Protein 1D1H (pdb70)

InterPro domains:
  IPR011696 Huwentoxin-1 family [PF07740] (50-79)

GO terms:
  GO:0005576 extracellular region (C, EXP)

Solvent-accessible surface area: 3193 Å² total; per-residue (Å²): 160,85,87,145,89,162,11,51,3,181,64,86,99,39,14,22,179,106,7,7,14,67,188,170,79,142,68,0,28,117,84,144,122,209,166

Organism: Grammostola rosea (NCBI:txid432528)

Foldseek 3Di:
DAFEFFRFAQAQVRHHDQWGDDNSPGGIHGPDDDD

Radius of gyration: 8.31 Å; Cα contacts (8 Å, |Δi|>4): 75; chains: 1; bounding box: 21×20×15 Å

Sequence (35 aa):
ECRYLFGGCKTTSDCCKHLGCKFRDKYCAWDFTFSECRYLFGGCKTTSDCCKHLGCKFRDKYCAWDFTFSECRYLFGGCKTTSDCCKHLGCKFRDKYCAWDFTFSECRYLFGGCKTTSDCCKHLGCKFRDKYCAWDFTFSECRYLFGGCKTTSDCCKHLGCKFRDKYCAWDFTFSECRYLFGGCKTTSDCCKHLGCKFRDKYCAWDFTFSECRYLFGGCKTTSDCCKHLGCKFRDKYCAWDFTFSECRYLFGGCKTTSDCCKHLGCKFRDKYCAWDFTFSECRYLFGGCKTTSDCCKHLGCKFRDKYCAWDFTFSECRYLFGGCKTTSDCCKHLGCKFRDKYCAWDFTFSECRYLFGGCKTTSDCCKHLGCKFRDKYCAWDFTFSECRYLFGGCKTTSDCCKHLGCKFRDKYCAWDFTFSECRYLFGGCKTTSDCCKHLGCKFRDKYCAWDFTFSECRYLFGGCKTTSDCCKHLGCKFRDKYCAWDFTFSECRYLFGGCKTTSDCCKHLGCKFRDKYCAWDFTFSECRYLFGGCKTTSDCCKHLGCKFRDKYCAWDFTFSECRYLFGGCKTTSDCCKHLGCKFRDKYCAWDFTFSECRYLFGGCKTTSDCCKHLGCKFRDKYCAWDFTFSECRYLFGGCKTTSDCCKHLGCKFRDKYCAWDFTFSECRYLFGGCKTTSDCCKHLGCKFRDKYCAWDFTFSECRYLFGGCKTTSDCCKHLGCKFRDKYCAWDFTFS

Nearest PDB structures (foldseek):
  1d1h-assembly1_A  TM=8.438E-01  e=1.286E-05  Grammostola rosea
  1la4-assembly1_A  TM=7.572E-01  e=6.933E-04  unclassified
  2a2v-assembly1_A  TM=7.744E-01  e=1.695E-03  Chilobrachys guangxiensis
  2n6o-assembly1_A  TM=7.072E-01  e=2.231E-03  Heteroscodra maculata
  2m9l-assembly1_A  TM=7.171E-01  e=4.752E-03  Thrixopelma pruriens

Structure (mmCIF, N/CA/C/O backbone):
data_1D1H
#
_entry.id   1D1H
#
_cell.length_a   1.000
_cell.length_b   1.000
_cell.length_c   1.000
_cell.angle_alpha   90.00
_cell.angle_beta   90.00
_cell.angle_gamma   90.00
#
_symmetry.space_group_name_H-M   'P 1'
#
loop_
_atom_site.group_PDB
_atom_site.id
_atom_site.type_symbol
_atom_site.label_atom_id
_atom_site.label_alt_id
_atom_site.label_comp_id
_atom_site.label_asym_id
_atom_site.label_entity_id
_atom_site.label_seq_id
_atom_site.pdbx_PDB_ins_code
_atom_site.Cartn_x
_atom_site.Cartn_y
_atom_site.Cartn_z
_atom_site.occupancy
_atom_site.B_iso_or_equiv
_atom_site.auth_seq_id
_atom_site.auth_comp_id
_atom_site.auth_asym_id
_atom_site.auth_atom_id
_atom_site.pdbx_PDB_model_num
ATOM 1 N N . GLU A 1 1 ? -8.777 0.309 -7.040 1.00 0.00 1 GLU A N 1
ATOM 2 C CA . GLU A 1 1 ? -9.322 1.140 -5.934 1.00 0.00 1 GLU A CA 1
ATOM 3 C C . GLU A 1 1 ? -8.247 1.456 -4.897 1.00 0.00 1 GLU A C 1
ATOM 4 O O . GLU A 1 1 ? -7.609 0.553 -4.356 1.00 0.00 1 GLU A O 1
ATOM 18 N N . CYS A 1 2 ? -8.050 2.742 -4.631 1.00 0.00 2 CYS A N 1
ATOM 19 C CA . CYS A 1 2 ? -7.052 3.180 -3.666 1.00 0.00 2 CYS A CA 1
ATOM 20 C C . CYS A 1 2 ? -7.254 2.501 -2.325 1.00 0.00 2 CYS A C 1
ATOM 21 O O . CYS A 1 2 ? -8.068 2.909 -1.498 1.00 0.00 2 CYS A O 1
ATOM 28 N N . ARG A 1 3 ? -6.488 1.451 -2.127 1.00 0.00 3 ARG A N 1
ATOM 29 C CA . ARG A 1 3 ? -6.527 0.696 -0.901 1.00 0.00 3 ARG A CA 1
ATOM 30 C C . ARG A 1 3 ? -5.695 1.392 0.149 1.00 0.00 3 ARG A C 1
ATOM 31 O O . ARG A 1 3 ? -4.477 1.227 0.224 1.00 0.00 3 ARG A O 1
ATOM 52 N N . TYR A 1 4 ? -6.380 2.181 0.952 1.00 0.00 4 TYR A N 1
ATOM 53 C CA . TYR A 1 4 ? -5.742 2.936 2.016 1.00 0.00 4 TYR A CA 1
ATOM 54 C C . TYR A 1 4 ? -4.895 2.003 2.879 1.00 0.00 4 TYR A C 1
ATOM 55 O O . TYR A 1 4 ? -4.664 0.850 2.515 1.00 0.00 4 TYR A O 1
ATOM 73 N N . LEU A 1 5 ? -4.442 2.497 4.023 1.00 0.00 5 LEU A N 1
ATOM 74 C CA . LEU A 1 5 ? -3.631 1.691 4.930 1.00 0.00 5 LEU A CA 1
ATOM 75 C C . LEU A 1 5 ? -4.390 0.443 5.376 1.00 0.00 5 LEU A C 1
ATOM 76 O O . LEU A 1 5 ? -5.418 0.537 6.045 1.00 0.00 5 LEU A O 1
ATOM 92 N N . PHE A 1 6 ? -3.872 -0.725 4.999 1.00 0.00 6 PHE A N 1
ATOM 93 C CA . PHE A 1 6 ? -4.495 -1.995 5.359 1.00 0.00 6 PHE A CA 1
ATOM 94 C C . PHE A 1 6 ? -5.567 -2.388 4.349 1.00 0.00 6 PHE A C 1
ATOM 95 O O . PHE A 1 6 ? -6.528 -3.080 4.686 1.00 0.00 6 PHE A O 1
ATOM 112 N N . GLY A 1 7 ? -5.397 -1.946 3.107 1.00 0.00 7 GLY A N 1
ATOM 113 C CA . GLY A 1 7 ? -6.358 -2.267 2.068 1.00 0.00 7 GLY A CA 1
ATOM 114 C C . GLY A 1 7 ? -5.859 -3.357 1.138 1.00 0.00 7 GLY A C 1
ATOM 115 O O . GLY A 1 7 ? -4.768 -3.251 0.577 1.00 0.00 7 GLY A O 1
ATOM 119 N N . GLY A 1 8 ? -6.660 -4.407 0.973 1.00 0.00 8 GLY A N 1
ATOM 120 C CA . GLY A 1 8 ? -6.276 -5.503 0.102 1.00 0.00 8 GLY A CA 1
ATOM 121 C C . GLY A 1 8 ? -5.891 -5.028 -1.285 1.00 0.00 8 GLY A C 1
ATOM 122 O O . GLY A 1 8 ? -6.715 -4.463 -2.005 1.00 0.00 8 GLY A O 1
ATOM 126 N N . CYS A 1 9 ? -4.636 -5.250 -1.659 1.00 0.00 9 CYS A N 1
ATOM 127 C CA . CYS A 1 9 ? -4.147 -4.830 -2.968 1.00 0.00 9 CYS A CA 1
ATOM 128 C C . CYS A 1 9 ? -3.550 -5.998 -3.744 1.00 0.00 9 CYS A C 1
ATOM 129 O O . CYS A 1 9 ? -2.785 -6.793 -3.198 1.00 0.00 9 CYS A O 1
ATOM 136 N N . LYS A 1 10 ? -3.891 -6.084 -5.027 1.00 0.00 10 LYS A N 1
ATOM 137 C CA . LYS A 1 10 ? -3.374 -7.142 -5.885 1.00 0.00 10 LYS A CA 1
ATOM 138 C C . LYS A 1 10 ? -1.964 -6.797 -6.345 1.00 0.00 10 LYS A C 1
ATOM 139 O O . LYS A 1 10 ? -1.196 -7.666 -6.756 1.00 0.00 10 LYS A O 1
ATOM 158 N N . THR A 1 11 ? -1.637 -5.515 -6.256 1.00 0.00 11 THR A N 1
ATOM 159 C CA . THR A 1 11 ? -0.320 -5.019 -6.641 1.00 0.00 11 THR A CA 1
ATOM 160 C C . THR A 1 11 ? -0.056 -3.669 -5.999 1.00 0.00 11 THR A C 1
ATOM 161 O O . THR A 1 11 ? -0.871 -3.166 -5.226 1.00 0.00 11 THR A O 1
ATOM 172 N N . THR A 1 12 ? 1.078 -3.080 -6.341 1.00 0.00 12 THR A N 1
ATOM 173 C CA . THR A 1 12 ? 1.441 -1.776 -5.812 1.00 0.00 12 THR A CA 1
ATOM 174 C C . THR A 1 12 ? 0.570 -0.693 -6.434 1.00 0.00 12 THR A C 1
ATOM 175 O O . THR A 1 12 ? 0.307 0.341 -5.821 1.00 0.00 12 THR A O 1
ATOM 186 N N . SER A 1 13 ? 0.128 -0.942 -7.661 1.00 0.00 13 SER A N 1
ATOM 187 C CA . SER A 1 13 ? -0.712 -0.001 -8.379 1.00 0.00 13 SER A CA 1
ATOM 188 C C . SER A 1 13 ? -2.178 -0.170 -7.995 1.00 0.00 13 SER A C 1
ATOM 189 O O . SER A 1 13 ? -3.069 0.349 -8.669 1.00 0.00 13 SER A O 1
ATOM 197 N N . ASP A 1 14 ? -2.423 -0.903 -6.915 1.00 0.00 14 ASP A N 1
ATOM 198 C CA . ASP A 1 14 ? -3.782 -1.147 -6.448 1.00 0.00 14 ASP A CA 1
ATOM 199 C C . ASP A 1 14 ? -4.056 -0.422 -5.134 1.00 0.00 14 ASP A C 1
ATOM 200 O O . ASP A 1 14 ? -5.118 -0.594 -4.535 1.00 0.00 14 ASP A O 1
ATOM 209 N N . CYS A 1 15 ? -3.100 0.387 -4.685 1.00 0.00 15 CYS A N 1
ATOM 210 C CA . CYS A 1 15 ? -3.262 1.126 -3.438 1.00 0.00 15 CYS A CA 1
ATOM 211 C C . CYS A 1 15 ? -3.284 2.628 -3.672 1.00 0.00 15 CYS A C 1
ATOM 212 O O . CYS A 1 15 ? -2.955 3.113 -4.754 1.00 0.00 15 CYS A O 1
ATOM 219 N N . CYS A 1 16 ? -3.685 3.349 -2.633 1.00 0.00 16 CYS A N 1
ATOM 220 C CA . CYS A 1 16 ? -3.770 4.797 -2.673 1.00 0.00 16 CYS A CA 1
ATOM 221 C C . CYS A 1 16 ? -2.459 5.439 -3.099 1.00 0.00 16 CYS A C 1
ATOM 222 O O . CYS A 1 16 ? -1.737 4.906 -3.941 1.00 0.00 16 CYS A O 1
ATOM 229 N N . LYS A 1 17 ? -2.182 6.602 -2.548 1.00 0.00 17 LYS A N 1
ATOM 230 C CA . LYS A 1 17 ? -0.983 7.347 -2.903 1.00 0.00 17 LYS A CA 1
ATOM 231 C C . LYS A 1 17 ? 0.187 7.025 -1.988 1.00 0.00 17 LYS A C 1
ATOM 232 O O . LYS A 1 17 ? 1.159 6.392 -2.400 1.00 0.00 17 LYS A O 1
ATOM 251 N N . HIS A 1 18 ? 0.096 7.495 -0.756 1.00 0.00 18 HIS A N 1
ATOM 252 C CA . HIS A 1 18 ? 1.153 7.296 0.218 1.00 0.00 18 HIS A CA 1
ATOM 253 C C . HIS A 1 18 ? 1.397 5.821 0.504 1.00 0.00 18 HIS A C 1
ATOM 254 O O . HIS A 1 18 ? 2.377 5.461 1.156 1.00 0.00 18 HIS A O 1
ATOM 269 N N . LEU A 1 19 ? 0.495 4.977 0.039 1.00 0.00 19 LEU A N 1
ATOM 270 C CA . LEU A 1 19 ? 0.610 3.544 0.275 1.00 0.00 19 LEU A CA 1
ATOM 271 C C . LEU A 1 19 ? 1.286 2.808 -0.873 1.00 0.00 19 LEU A C 1
ATOM 272 O O . LEU A 1 19 ? 1.281 3.258 -2.018 1.00 0.00 19 LEU A O 1
ATOM 288 N N . GLY A 1 20 ? 1.848 1.652 -0.537 1.00 0.00 20 GLY A N 1
ATOM 289 C CA . GLY A 1 20 ? 2.515 0.814 -1.513 1.00 0.00 20 GLY A CA 1
ATOM 290 C C . GLY A 1 20 ? 2.293 -0.657 -1.210 1.00 0.00 20 GLY A C 1
ATOM 291 O O . GLY A 1 20 ? 2.484 -1.095 -0.075 1.00 0.00 20 GLY A O 1
ATOM 295 N N . CYS A 1 21 ? 1.873 -1.420 -2.215 1.00 0.00 21 CYS A N 1
ATOM 296 C CA . CYS A 1 21 ? 1.612 -2.840 -2.028 1.00 0.00 21 CYS A CA 1
ATOM 297 C C . CYS A 1 21 ? 2.906 -3.643 -1.982 1.00 0.00 21 CYS A C 1
ATOM 298 O O . CYS A 1 21 ? 3.712 -3.597 -2.911 1.00 0.00 21 CYS A O 1
ATOM 305 N N . LYS A 1 22 ? 3.099 -4.377 -0.891 1.00 0.00 22 LYS A N 1
ATOM 306 C CA . LYS A 1 22 ? 4.294 -5.193 -0.717 1.00 0.00 22 LYS A CA 1
ATOM 307 C C . LYS A 1 22 ? 3.974 -6.675 -0.887 1.00 0.00 22 LYS A C 1
ATOM 308 O O . LYS A 1 22 ? 3.199 -7.246 -0.120 1.00 0.00 22 LYS A O 1
ATOM 327 N N . PHE A 1 23 ? 4.576 -7.291 -1.900 1.00 0.00 23 PHE A N 1
ATOM 328 C CA . PHE A 1 23 ? 4.358 -8.704 -2.176 1.00 0.00 23 PHE A CA 1
ATOM 329 C C . PHE A 1 23 ? 4.677 -9.563 -0.952 1.00 0.00 23 PHE A C 1
ATOM 330 O O . PHE A 1 23 ? 5.744 -10.167 -0.860 1.00 0.00 23 PHE A O 1
ATOM 347 N N . ARG A 1 24 ? 3.737 -9.610 -0.015 1.00 0.00 24 ARG A N 1
ATOM 348 C CA . ARG A 1 24 ? 3.911 -10.395 1.204 1.00 0.00 24 ARG A CA 1
ATOM 349 C C . ARG A 1 24 ? 2.669 -10.310 2.086 1.00 0.00 24 ARG A C 1
ATOM 350 O O . ARG A 1 24 ? 1.937 -11.289 2.243 1.00 0.00 24 ARG A O 1
ATOM 371 N N . ASP A 1 25 ? 2.438 -9.135 2.663 1.00 0.00 25 ASP A N 1
ATOM 372 C CA . ASP A 1 25 ? 1.286 -8.922 3.533 1.00 0.00 25 ASP A CA 1
ATOM 373 C C . ASP A 1 25 ? -0.009 -8.915 2.728 1.00 0.00 25 ASP A C 1
ATOM 374 O O . ASP A 1 25 ? -1.063 -9.311 3.226 1.00 0.00 25 ASP A O 1
ATOM 383 N N . LYS A 1 26 ? 0.083 -8.465 1.479 1.00 0.00 26 LYS A N 1
ATOM 384 C CA . LYS A 1 26 ? -1.075 -8.407 0.592 1.00 0.00 26 LYS A CA 1
ATOM 385 C C . LYS A 1 26 ? -1.825 -7.085 0.737 1.00 0.00 26 LYS A C 1
ATOM 386 O O . LYS A 1 26 ? -2.590 -6.699 -0.146 1.00 0.00 26 LYS A O 1
ATOM 405 N N . TYR A 1 27 ? -1.603 -6.389 1.851 1.00 0.00 27 TYR A N 1
ATOM 406 C CA . TYR A 1 27 ? -2.266 -5.112 2.086 1.00 0.00 27 TYR A CA 1
ATOM 407 C C . TYR A 1 27 ? -1.432 -3.956 1.558 1.00 0.00 27 TYR A C 1
ATOM 408 O O . TYR A 1 27 ? -0.473 -4.154 0.815 1.00 0.00 27 TYR A O 1
ATOM 426 N N . CYS A 1 28 ? -1.810 -2.751 1.951 1.00 0.00 28 CYS A N 1
ATOM 427 C CA . CYS A 1 28 ? -1.103 -1.554 1.521 1.00 0.00 28 CYS A CA 1
ATOM 428 C C . CYS A 1 28 ? -0.447 -0.854 2.703 1.00 0.00 28 CYS A C 1
ATOM 429 O O . CYS A 1 28 ? -1.119 -0.453 3.653 1.00 0.00 28 CYS A O 1
ATOM 436 N N . ALA A 1 29 ? 0.872 -0.709 2.635 1.00 0.00 29 ALA A N 1
ATOM 437 C CA . ALA A 1 29 ? 1.622 -0.056 3.698 1.00 0.00 29 ALA A CA 1
ATOM 438 C C . ALA A 1 29 ? 2.312 1.199 3.181 1.00 0.00 29 ALA A C 1
ATOM 439 O O . ALA A 1 29 ? 2.756 1.247 2.034 1.00 0.00 29 ALA A O 1
ATOM 446 N N . TRP A 1 30 ? 2.395 2.215 4.031 1.00 0.00 30 TRP A N 1
ATOM 447 C CA . TRP A 1 30 ? 3.029 3.471 3.651 1.00 0.00 30 TRP A CA 1
ATOM 448 C C . TRP A 1 30 ? 4.306 3.216 2.861 1.00 0.00 30 TRP A C 1
ATOM 449 O O . TRP A 1 30 ? 4.974 2.199 3.046 1.00 0.00 30 TRP A O 1
ATOM 470 N N . ASP A 1 31 ? 4.635 4.148 1.975 1.00 0.00 31 ASP A N 1
ATOM 471 C CA . ASP A 1 31 ? 5.827 4.032 1.148 1.00 0.00 31 ASP A CA 1
ATOM 472 C C . ASP A 1 31 ? 5.876 5.154 0.119 1.00 0.00 31 ASP A C 1
ATOM 473 O O . ASP A 1 31 ? 5.330 5.030 -0.977 1.00 0.00 31 ASP A O 1
ATOM 482 N N . PHE A 1 32 ? 6.531 6.251 0.479 1.00 0.00 32 PHE A N 1
ATOM 483 C CA . PHE A 1 32 ? 6.648 7.396 -0.408 1.00 0.00 32 PHE A CA 1
ATOM 484 C C . PHE A 1 32 ? 7.394 8.530 0.282 1.00 0.00 32 PHE A C 1
ATOM 485 O O . PHE A 1 32 ? 6.815 9.275 1.073 1.00 0.00 32 PHE A O 1
ATOM 502 N N . THR A 1 33 ? 8.682 8.647 -0.019 1.00 0.00 33 THR A N 1
ATOM 503 C CA . THR A 1 33 ? 9.519 9.683 0.573 1.00 0.00 33 THR A CA 1
ATOM 504 C C . THR A 1 33 ? 10.114 9.206 1.893 1.00 0.00 33 THR A C 1
ATOM 505 O O . THR A 1 33 ? 9.869 8.079 2.324 1.00 0.00 33 THR A O 1
ATOM 516 N N . PHE A 1 34 ? 10.897 10.069 2.530 1.00 0.00 34 PHE A N 1
ATOM 517 C CA . PHE A 1 34 ? 11.526 9.734 3.802 1.00 0.00 34 PHE A CA 1
ATOM 518 C C . PHE A 1 34 ? 10.690 10.239 4.973 1.00 0.00 34 PHE A C 1
ATOM 519 O O . PHE A 1 34 ? 10.819 11.390 5.389 1.00 0.00 34 PHE A O 1
ATOM 536 N N . SER A 1 35 ? 9.832 9.372 5.500 1.00 0.00 35 SER A N 1
ATOM 537 C CA . SER A 1 35 ? 8.974 9.734 6.624 1.00 0.00 35 SER A CA 1
ATOM 538 C C . SER A 1 35 ? 8.342 8.496 7.248 1.00 0.00 35 SER A C 1
ATOM 539 O O . SER A 1 35 ? 9.088 7.685 7.839 1.00 0.00 35 SER A O 1
ATOM 548 N N . GLU A 1 1 ? -12.024 3.250 -4.477 1.00 0.00 1 GLU A N 2
ATOM 549 C CA . GLU A 1 1 ? -10.722 2.731 -4.965 1.00 0.00 1 GLU A CA 2
ATOM 550 C C . GLU A 1 1 ? -9.578 3.159 -4.050 1.00 0.00 1 GLU A C 2
ATOM 551 O O . GLU A 1 1 ? -9.801 3.789 -3.017 1.00 0.00 1 GLU A O 2
ATOM 565 N N . CYS A 1 2 ? -8.356 2.813 -4.437 1.00 0.00 2 CYS A N 2
ATOM 566 C CA . CYS A 1 2 ? -7.181 3.162 -3.649 1.00 0.00 2 CYS A CA 2
ATOM 567 C C . CYS A 1 2 ? -7.239 2.500 -2.284 1.00 0.00 2 CYS A C 2
ATOM 568 O O . CYS A 1 2 ? -7.899 2.966 -1.357 1.00 0.00 2 CYS A O 2
ATOM 575 N N . ARG A 1 3 ? -6.537 1.390 -2.182 1.00 0.00 3 ARG A N 2
ATOM 576 C CA . ARG A 1 3 ? -6.480 0.644 -0.949 1.00 0.00 3 ARG A CA 2
ATOM 577 C C . ARG A 1 3 ? -5.625 1.380 0.055 1.00 0.00 3 ARG A C 2
ATOM 578 O O . ARG A 1 3 ? -4.397 1.309 0.036 1.00 0.00 3 ARG A O 2
ATOM 599 N N . TYR A 1 4 ? -6.308 2.096 0.921 1.00 0.00 4 TYR A N 2
ATOM 600 C CA . TYR A 1 4 ? -5.662 2.881 1.954 1.00 0.00 4 TYR A CA 2
ATOM 601 C C . TYR A 1 4 ? -4.954 1.952 2.946 1.00 0.00 4 TYR A C 2
ATOM 602 O O . TYR A 1 4 ? -5.045 0.729 2.828 1.00 0.00 4 TYR A O 2
ATOM 620 N N . LEU A 1 5 ? -4.257 2.527 3.921 1.00 0.00 5 LEU A N 2
ATOM 621 C CA . LEU A 1 5 ? -3.549 1.734 4.922 1.00 0.00 5 LEU A CA 2
ATOM 622 C C . LEU A 1 5 ? -4.377 0.534 5.371 1.00 0.00 5 LEU A C 2
ATOM 623 O O . LEU A 1 5 ? -5.396 0.687 6.046 1.00 0.00 5 LEU A O 2
ATOM 639 N N . PHE A 1 6 ? -3.922 -0.660 5.000 1.00 0.00 6 PHE A N 2
ATOM 640 C CA . PHE A 1 6 ? -4.605 -1.895 5.370 1.00 0.00 6 PHE A CA 2
ATOM 641 C C . PHE A 1 6 ? -5.697 -2.255 4.363 1.00 0.00 6 PHE A C 2
ATOM 642 O O . PHE A 1 6 ? -6.766 -2.737 4.740 1.00 0.00 6 PHE A O 2
ATOM 659 N N . GLY A 1 7 ? -5.420 -2.025 3.082 1.00 0.00 7 GLY A N 2
ATOM 660 C CA . GLY A 1 7 ? -6.390 -2.340 2.048 1.00 0.00 7 GLY A CA 2
ATOM 661 C C . GLY A 1 7 ? -5.930 -3.470 1.143 1.00 0.00 7 GLY A C 2
ATOM 662 O O . GLY A 1 7 ? -4.806 -3.457 0.642 1.00 0.00 7 GLY A O 2
ATOM 666 N N . GLY A 1 8 ? -6.805 -4.453 0.933 1.00 0.00 8 GLY A N 2
ATOM 667 C CA . GLY A 1 8 ? -6.466 -5.583 0.084 1.00 0.00 8 GLY A CA 2
ATOM 668 C C . GLY A 1 8 ? -6.014 -5.156 -1.300 1.00 0.00 8 GLY A C 2
ATOM 669 O O . GLY A 1 8 ? -6.799 -4.606 -2.073 1.00 0.00 8 GLY A O 2
ATOM 673 N N . CYS A 1 9 ? -4.744 -5.400 -1.611 1.00 0.00 9 CYS A N 2
ATOM 674 C CA . CYS A 1 9 ? -4.191 -5.023 -2.908 1.00 0.00 9 CYS A CA 2
ATOM 675 C C . CYS A 1 9 ? -3.414 -6.170 -3.545 1.00 0.00 9 CYS A C 2
ATOM 676 O O . CYS A 1 9 ? -2.700 -6.908 -2.865 1.00 0.00 9 CYS A O 2
ATOM 683 N N . LYS A 1 10 ? -3.544 -6.298 -4.861 1.00 0.00 10 LYS A N 2
ATOM 684 C CA . LYS A 1 10 ? -2.841 -7.334 -5.607 1.00 0.00 10 LYS A CA 2
ATOM 685 C C . LYS A 1 10 ? -1.586 -6.761 -6.243 1.00 0.00 10 LYS A C 2
ATOM 686 O O . LYS A 1 10 ? -0.680 -7.493 -6.640 1.00 0.00 10 LYS A O 2
ATOM 705 N N . THR A 1 11 ? -1.554 -5.442 -6.345 1.00 0.00 11 THR A N 2
ATOM 706 C CA . THR A 1 11 ? -0.426 -4.746 -6.943 1.00 0.00 11 THR A CA 2
ATOM 707 C C . THR A 1 11 ? -0.164 -3.427 -6.240 1.00 0.00 11 THR A C 2
ATOM 708 O O . THR A 1 11 ? -1.026 -2.903 -5.536 1.00 0.00 11 THR A O 2
ATOM 719 N N . THR A 1 12 ? 1.025 -2.885 -6.455 1.00 0.00 12 THR A N 2
ATOM 720 C CA . THR A 1 12 ? 1.390 -1.615 -5.857 1.00 0.00 12 THR A CA 2
ATOM 721 C C . THR A 1 12 ? 0.484 -0.518 -6.391 1.00 0.00 12 THR A C 2
ATOM 722 O O . THR A 1 12 ? 0.177 0.450 -5.694 1.00 0.00 12 THR A O 2
ATOM 733 N N . SER A 1 13 ? 0.059 -0.683 -7.636 1.00 0.00 13 SER A N 2
ATOM 734 C CA . SER A 1 13 ? -0.815 0.279 -8.279 1.00 0.00 13 SER A CA 2
ATOM 735 C C . SER A 1 13 ? -2.267 0.070 -7.853 1.00 0.00 13 SER A C 2
ATOM 736 O O . SER A 1 13 ? -3.169 0.755 -8.335 1.00 0.00 13 SER A O 2
ATOM 744 N N . ASP A 1 14 ? -2.486 -0.882 -6.950 1.00 0.00 14 ASP A N 2
ATOM 745 C CA . ASP A 1 14 ? -3.829 -1.180 -6.465 1.00 0.00 14 ASP A CA 2
ATOM 746 C C . ASP A 1 14 ? -4.109 -0.469 -5.146 1.00 0.00 14 ASP A C 2
ATOM 747 O O . ASP A 1 14 ? -5.133 -0.711 -4.506 1.00 0.00 14 ASP A O 2
ATOM 756 N N . CYS A 1 15 ? -3.194 0.405 -4.738 1.00 0.00 15 CYS A N 2
ATOM 757 C CA . CYS A 1 15 ? -3.352 1.137 -3.489 1.00 0.00 15 CYS A CA 2
ATOM 758 C C . CYS A 1 15 ? -3.348 2.641 -3.713 1.00 0.00 15 CYS A C 2
ATOM 759 O O . CYS A 1 15 ? -3.062 3.125 -4.808 1.00 0.00 15 CYS A O 2
ATOM 766 N N . CYS A 1 16 ? -3.681 3.362 -2.654 1.00 0.00 16 CYS A N 2
ATOM 767 C CA . CYS A 1 16 ? -3.741 4.809 -2.681 1.00 0.00 16 CYS A CA 2
ATOM 768 C C . CYS A 1 16 ? -2.435 5.440 -3.129 1.00 0.00 16 CYS A C 2
ATOM 769 O O . CYS A 1 16 ? -1.736 4.906 -3.991 1.00 0.00 16 CYS A O 2
ATOM 776 N N . LYS A 1 17 ? -2.137 6.601 -2.578 1.00 0.00 17 LYS A N 2
ATOM 777 C CA . LYS A 1 17 ? -0.946 7.346 -2.957 1.00 0.00 17 LYS A CA 2
ATOM 778 C C . LYS A 1 17 ? 0.246 7.023 -2.075 1.00 0.00 17 LYS A C 2
ATOM 779 O O . LYS A 1 17 ? 1.208 6.391 -2.510 1.00 0.00 17 LYS A O 2
ATOM 798 N N . HIS A 1 18 ? 0.187 7.497 -0.841 1.00 0.00 18 HIS A N 2
ATOM 799 C CA . HIS A 1 18 ? 1.268 7.301 0.104 1.00 0.00 18 HIS A CA 2
ATOM 800 C C . HIS A 1 18 ? 1.502 5.829 0.413 1.00 0.00 18 HIS A C 2
ATOM 801 O O . HIS A 1 18 ? 2.480 5.471 1.069 1.00 0.00 18 HIS A O 2
ATOM 816 N N . LEU A 1 19 ? 0.590 4.986 -0.037 1.00 0.00 19 LEU A N 2
ATOM 817 C CA . LEU A 1 19 ? 0.691 3.557 0.217 1.00 0.00 19 LEU A CA 2
ATOM 818 C C . LEU A 1 19 ? 1.425 2.811 -0.890 1.00 0.00 19 LEU A C 2
ATOM 819 O O . LEU A 1 19 ? 1.644 3.339 -1.981 1.00 0.00 19 LEU A O 2
ATOM 835 N N . GLY A 1 20 ? 1.791 1.570 -0.586 1.00 0.00 20 GLY A N 2
ATOM 836 C CA . GLY A 1 20 ? 2.491 0.726 -1.535 1.00 0.00 20 GLY A CA 2
ATOM 837 C C . GLY A 1 20 ? 2.234 -0.744 -1.268 1.00 0.00 20 GLY A C 2
ATOM 838 O O . GLY A 1 20 ? 2.460 -1.226 -0.155 1.00 0.00 20 GLY A O 2
ATOM 842 N N . CYS A 1 21 ? 1.746 -1.456 -2.278 1.00 0.00 21 CYS A N 2
ATOM 843 C CA . CYS A 1 21 ? 1.443 -2.874 -2.137 1.00 0.00 21 CYS A CA 2
ATOM 844 C C . CYS A 1 21 ? 2.714 -3.705 -1.999 1.00 0.00 21 CYS A C 2
ATOM 845 O O . CYS A 1 21 ? 3.707 -3.458 -2.684 1.00 0.00 21 CYS A O 2
ATOM 852 N N . LYS A 1 22 ? 2.670 -4.692 -1.110 1.00 0.00 22 LYS A N 2
ATOM 853 C CA . LYS A 1 22 ? 3.813 -5.566 -0.879 1.00 0.00 22 LYS A CA 2
ATOM 854 C C . LYS A 1 22 ? 3.437 -7.019 -1.149 1.00 0.00 22 LYS A C 2
ATOM 855 O O . LYS A 1 22 ? 2.596 -7.588 -0.452 1.00 0.00 22 LYS A O 2
ATOM 874 N N . PHE A 1 23 ? 4.056 -7.611 -2.163 1.00 0.00 23 PHE A N 2
ATOM 875 C CA . PHE A 1 23 ? 3.782 -8.995 -2.524 1.00 0.00 23 PHE A CA 2
ATOM 876 C C . PHE A 1 23 ? 4.102 -9.940 -1.369 1.00 0.00 23 PHE A C 2
ATOM 877 O O . PHE A 1 23 ? 5.083 -10.683 -1.416 1.00 0.00 23 PHE A O 2
ATOM 894 N N . ARG A 1 24 ? 3.271 -9.905 -0.333 1.00 0.00 24 ARG A N 2
ATOM 895 C CA . ARG A 1 24 ? 3.463 -10.757 0.835 1.00 0.00 24 ARG A CA 2
ATOM 896 C C . ARG A 1 24 ? 2.547 -10.327 1.976 1.00 0.00 24 ARG A C 2
ATOM 897 O O . ARG A 1 24 ? 1.892 -11.158 2.606 1.00 0.00 24 ARG A O 2
ATOM 918 N N . ASP A 1 25 ? 2.504 -9.026 2.236 1.00 0.00 25 ASP A N 2
ATOM 919 C CA . ASP A 1 25 ? 1.667 -8.485 3.300 1.00 0.00 25 ASP A CA 2
ATOM 920 C C . ASP A 1 25 ? 0.188 -8.657 2.964 1.00 0.00 25 ASP A C 2
ATOM 921 O O . ASP A 1 25 ? -0.637 -8.869 3.851 1.00 0.00 25 ASP A O 2
ATOM 930 N N . LYS A 1 26 ? -0.136 -8.562 1.676 1.00 0.00 26 LYS A N 2
ATOM 931 C CA . LYS A 1 26 ? -1.514 -8.707 1.215 1.00 0.00 26 LYS A CA 2
ATOM 932 C C . LYS A 1 26 ? -2.253 -7.373 1.259 1.00 0.00 26 LYS A C 2
ATOM 933 O O . LYS A 1 26 ? -3.248 -7.180 0.560 1.00 0.00 26 LYS A O 2
ATOM 952 N N . TYR A 1 27 ? -1.764 -6.454 2.086 1.00 0.00 27 TYR A N 2
ATOM 953 C CA . TYR A 1 27 ? -2.386 -5.142 2.220 1.00 0.00 27 TYR A CA 2
ATOM 954 C C . TYR A 1 27 ? -1.466 -4.045 1.703 1.00 0.00 27 TYR A C 2
ATOM 955 O O . TYR A 1 27 ? -0.411 -4.317 1.129 1.00 0.00 27 TYR A O 2
ATOM 973 N N . CYS A 1 28 ? -1.874 -2.802 1.919 1.00 0.00 28 CYS A N 2
ATOM 974 C CA . CYS A 1 28 ? -1.094 -1.651 1.483 1.00 0.00 28 CYS A CA 2
ATOM 975 C C . CYS A 1 28 ? -0.437 -0.964 2.673 1.00 0.00 28 CYS A C 2
ATOM 976 O O . CYS A 1 28 ? -1.098 -0.650 3.664 1.00 0.00 28 CYS A O 2
ATOM 983 N N . ALA A 1 29 ? 0.867 -0.732 2.572 1.00 0.00 29 ALA A N 2
ATOM 984 C CA . ALA A 1 29 ? 1.608 -0.082 3.643 1.00 0.00 29 ALA A CA 2
ATOM 985 C C . ALA A 1 29 ? 2.338 1.153 3.130 1.00 0.00 29 ALA A C 2
ATOM 986 O O . ALA A 1 29 ? 2.822 1.176 2.001 1.00 0.00 29 ALA A O 2
ATOM 993 N N . TRP A 1 30 ? 2.414 2.180 3.969 1.00 0.00 30 TRP A N 2
ATOM 994 C CA . TRP A 1 30 ? 3.085 3.418 3.596 1.00 0.00 30 TRP A CA 2
ATOM 995 C C . TRP A 1 30 ? 4.400 3.125 2.884 1.00 0.00 30 TRP A C 2
ATOM 996 O O . TRP A 1 30 ? 5.056 2.120 3.156 1.00 0.00 30 TRP A O 2
ATOM 1017 N N . ASP A 1 31 ? 4.777 4.010 1.974 1.00 0.00 31 ASP A N 2
ATOM 1018 C CA . ASP A 1 31 ? 6.012 3.851 1.220 1.00 0.00 31 ASP A CA 2
ATOM 1019 C C . ASP A 1 31 ? 6.164 4.957 0.186 1.00 0.00 31 ASP A C 2
ATOM 1020 O O . ASP A 1 31 ? 6.026 4.728 -1.016 1.00 0.00 31 ASP A O 2
ATOM 1029 N N . PHE A 1 32 ? 6.452 6.153 0.668 1.00 0.00 32 PHE A N 2
ATOM 1030 C CA . PHE A 1 32 ? 6.632 7.310 -0.195 1.00 0.00 32 PHE A CA 2
ATOM 1031 C C . PHE A 1 32 ? 6.903 8.561 0.634 1.00 0.00 32 PHE A C 2
ATOM 1032 O O . PHE A 1 32 ? 6.271 8.782 1.669 1.00 0.00 32 PHE A O 2
ATOM 1049 N N . THR A 1 33 ? 7.849 9.374 0.177 1.00 0.00 33 THR A N 2
ATOM 1050 C CA . THR A 1 33 ? 8.208 10.601 0.877 1.00 0.00 33 THR A CA 2
ATOM 1051 C C . THR A 1 33 ? 8.576 10.315 2.327 1.00 0.00 33 THR A C 2
ATOM 1052 O O . THR A 1 33 ? 9.736 10.054 2.648 1.00 0.00 33 THR A O 2
ATOM 1063 N N . PHE A 1 34 ? 7.580 10.370 3.195 1.00 0.00 34 PHE A N 2
ATOM 1064 C CA . PHE A 1 34 ? 7.782 10.120 4.617 1.00 0.00 34 PHE A CA 2
ATOM 1065 C C . PHE A 1 34 ? 8.845 9.048 4.842 1.00 0.00 34 PHE A C 2
ATOM 1066 O O . PHE A 1 34 ? 9.610 9.110 5.805 1.00 0.00 34 PHE A O 2
ATOM 1083 N N . SER A 1 35 ? 8.885 8.063 3.949 1.00 0.00 35 SER A N 2
ATOM 1084 C CA . SER A 1 35 ? 9.853 6.976 4.052 1.00 0.00 35 SER A CA 2
ATOM 1085 C C . SER A 1 35 ? 9.608 6.144 5.307 1.00 0.00 35 SER A C 2
ATOM 1086 O O . SER A 1 35 ? 8.495 5.592 5.442 1.00 0.00 35 SER A O 2
ATOM 1095 N N . GLU A 1 1 ? -11.896 2.755 -4.701 1.00 0.00 1 GLU A N 3
ATOM 1096 C CA . GLU A 1 1 ? -10.517 2.559 -5.219 1.00 0.00 1 GLU A CA 3
ATOM 1097 C C . GLU A 1 1 ? -9.477 2.972 -4.183 1.00 0.00 1 GLU A C 3
ATOM 1098 O O . GLU A 1 1 ? -9.821 3.359 -3.066 1.00 0.00 1 GLU A O 3
ATOM 1112 N N . CYS A 1 2 ? -8.206 2.885 -4.559 1.00 0.00 2 CYS A N 3
ATOM 1113 C CA . CYS A 1 2 ? -7.120 3.251 -3.660 1.00 0.00 2 CYS A CA 3
ATOM 1114 C C . CYS A 1 2 ? -7.297 2.577 -2.310 1.00 0.00 2 CYS A C 3
ATOM 1115 O O . CYS A 1 2 ? -8.051 3.027 -1.448 1.00 0.00 2 CYS A O 3
ATOM 1122 N N . ARG A 1 3 ? -6.596 1.474 -2.151 1.00 0.00 3 ARG A N 3
ATOM 1123 C CA . ARG A 1 3 ? -6.644 0.712 -0.927 1.00 0.00 3 ARG A CA 3
ATOM 1124 C C . ARG A 1 3 ? -5.802 1.386 0.129 1.00 0.00 3 ARG A C 3
ATOM 1125 O O . ARG A 1 3 ? -4.601 1.148 0.252 1.00 0.00 3 ARG A O 3
ATOM 1146 N N . TYR A 1 4 ? -6.465 2.239 0.884 1.00 0.00 4 TYR A N 3
ATOM 1147 C CA . TYR A 1 4 ? -5.818 2.984 1.949 1.00 0.00 4 TYR A CA 3
ATOM 1148 C C . TYR A 1 4 ? -5.111 2.016 2.898 1.00 0.00 4 TYR A C 3
ATOM 1149 O O . TYR A 1 4 ? -5.283 0.801 2.790 1.00 0.00 4 TYR A O 3
ATOM 1167 N N . LEU A 1 5 ? -4.316 2.545 3.819 1.00 0.00 5 LEU A N 3
ATOM 1168 C CA . LEU A 1 5 ? -3.592 1.707 4.768 1.00 0.00 5 LEU A CA 3
ATOM 1169 C C . LEU A 1 5 ? -4.426 0.502 5.199 1.00 0.00 5 LEU A C 3
ATOM 1170 O O . LEU A 1 5 ? -5.509 0.652 5.765 1.00 0.00 5 LEU A O 3
ATOM 1186 N N . PHE A 1 6 ? -3.902 -0.693 4.936 1.00 0.00 6 PHE A N 3
ATOM 1187 C CA . PHE A 1 6 ? -4.584 -1.933 5.304 1.00 0.00 6 PHE A CA 3
ATOM 1188 C C . PHE A 1 6 ? -5.634 -2.332 4.270 1.00 0.00 6 PHE A C 3
ATOM 1189 O O . PHE A 1 6 ? -6.579 -3.053 4.583 1.00 0.00 6 PHE A O 3
ATOM 1206 N N . GLY A 1 7 ? -5.463 -1.866 3.037 1.00 0.00 7 GLY A N 3
ATOM 1207 C CA . GLY A 1 7 ? -6.408 -2.198 1.989 1.00 0.00 7 GLY A CA 3
ATOM 1208 C C . GLY A 1 7 ? -5.893 -3.285 1.065 1.00 0.00 7 GLY A C 3
ATOM 1209 O O . GLY A 1 7 ? -4.863 -3.119 0.416 1.00 0.00 7 GLY A O 3
ATOM 1213 N N . GLY A 1 8 ? -6.613 -4.400 0.998 1.00 0.00 8 GLY A N 3
ATOM 1214 C CA . GLY A 1 8 ? -6.200 -5.492 0.134 1.00 0.00 8 GLY A CA 3
ATOM 1215 C C . GLY A 1 8 ? -5.785 -5.000 -1.239 1.00 0.00 8 GLY A C 3
ATOM 1216 O O . GLY A 1 8 ? -6.504 -4.223 -1.867 1.00 0.00 8 GLY A O 3
ATOM 1220 N N . CYS A 1 9 ? -4.619 -5.437 -1.704 1.00 0.00 9 CYS A N 3
ATOM 1221 C CA . CYS A 1 9 ? -4.121 -5.016 -3.010 1.00 0.00 9 CYS A CA 3
ATOM 1222 C C . CYS A 1 9 ? -3.424 -6.157 -3.742 1.00 0.00 9 CYS A C 3
ATOM 1223 O O . CYS A 1 9 ? -2.675 -6.928 -3.144 1.00 0.00 9 CYS A O 3
ATOM 1230 N N . LYS A 1 10 ? -3.667 -6.247 -5.047 1.00 0.00 10 LYS A N 3
ATOM 1231 C CA . LYS A 1 10 ? -3.051 -7.278 -5.872 1.00 0.00 10 LYS A CA 3
ATOM 1232 C C . LYS A 1 10 ? -1.700 -6.795 -6.383 1.00 0.00 10 LYS A C 3
ATOM 1233 O O . LYS A 1 10 ? -0.828 -7.590 -6.737 1.00 0.00 10 LYS A O 3
ATOM 1252 N N . THR A 1 11 ? -1.538 -5.480 -6.396 1.00 0.00 11 THR A N 3
ATOM 1253 C CA . THR A 1 11 ? -0.299 -4.851 -6.834 1.00 0.00 11 THR A CA 3
ATOM 1254 C C . THR A 1 11 ? -0.089 -3.548 -6.093 1.00 0.00 11 THR A C 3
ATOM 1255 O O . THR A 1 11 ? -0.895 -3.161 -5.250 1.00 0.00 11 THR A O 3
ATOM 1266 N N . THR A 1 12 ? 0.990 -2.867 -6.433 1.00 0.00 12 THR A N 3
ATOM 1267 C CA . THR A 1 12 ? 1.304 -1.589 -5.815 1.00 0.00 12 THR A CA 3
ATOM 1268 C C . THR A 1 12 ? 0.348 -0.510 -6.314 1.00 0.00 12 THR A C 3
ATOM 1269 O O . THR A 1 12 ? 0.026 0.432 -5.590 1.00 0.00 12 THR A O 3
ATOM 1280 N N . SER A 1 13 ? -0.100 -0.660 -7.555 1.00 0.00 13 SER A N 3
ATOM 1281 C CA . SER A 1 13 ? -1.013 0.296 -8.157 1.00 0.00 13 SER A CA 3
ATOM 1282 C C . SER A 1 13 ? -2.430 0.101 -7.628 1.00 0.00 13 SER A C 3
ATOM 1283 O O . SER A 1 13 ? -3.311 0.929 -7.861 1.00 0.00 13 SER A O 3
ATOM 1291 N N . ASP A 1 14 ? -2.639 -0.999 -6.917 1.00 0.00 14 ASP A N 3
ATOM 1292 C CA . ASP A 1 14 ? -3.946 -1.312 -6.354 1.00 0.00 14 ASP A CA 3
ATOM 1293 C C . ASP A 1 14 ? -4.160 -0.577 -5.035 1.00 0.00 14 ASP A C 3
ATOM 1294 O O . ASP A 1 14 ? -5.115 -0.856 -4.309 1.00 0.00 14 ASP A O 3
ATOM 1303 N N . CYS A 1 15 ? -3.263 0.354 -4.720 1.00 0.00 15 CYS A N 3
ATOM 1304 C CA . CYS A 1 15 ? -3.365 1.109 -3.481 1.00 0.00 15 CYS A CA 3
ATOM 1305 C C . CYS A 1 15 ? -3.340 2.609 -3.723 1.00 0.00 15 CYS A C 3
ATOM 1306 O O . CYS A 1 15 ? -3.020 3.080 -4.814 1.00 0.00 15 CYS A O 3
ATOM 1313 N N . CYS A 1 16 ? -3.685 3.343 -2.678 1.00 0.00 16 CYS A N 3
ATOM 1314 C CA . CYS A 1 16 ? -3.722 4.792 -2.720 1.00 0.00 16 CYS A CA 3
ATOM 1315 C C . CYS A 1 16 ? -2.396 5.389 -3.159 1.00 0.00 16 CYS A C 3
ATOM 1316 O O . CYS A 1 16 ? -1.697 4.832 -4.005 1.00 0.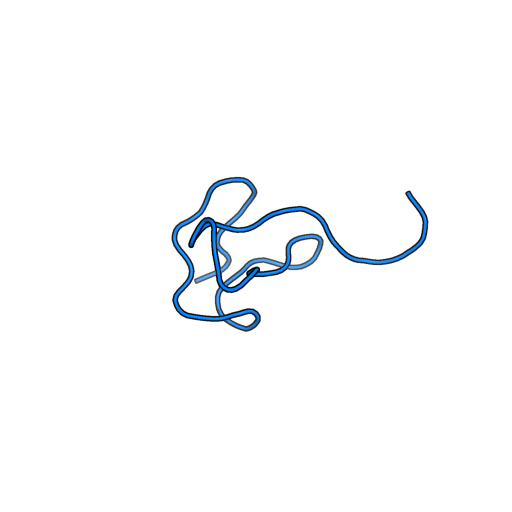00 16 CYS A O 3
ATOM 1323 N N . LYS A 1 17 ? -2.083 6.548 -2.612 1.00 0.00 17 LYS A N 3
ATOM 1324 C CA . LYS A 1 17 ? -0.868 7.264 -2.978 1.00 0.00 17 LYS A CA 3
ATOM 1325 C C . LYS A 1 17 ? 0.302 6.934 -2.067 1.00 0.00 17 LYS A C 3
ATOM 1326 O O . LYS A 1 17 ? 1.263 6.280 -2.475 1.00 0.00 17 LYS A O 3
ATOM 1345 N N . HIS A 1 18 ? 0.230 7.434 -0.845 1.00 0.00 18 HIS A N 3
ATOM 1346 C CA . HIS A 1 18 ? 1.292 7.245 0.123 1.00 0.00 18 HIS A CA 3
ATOM 1347 C C . HIS A 1 18 ? 1.533 5.777 0.443 1.00 0.00 18 HIS A C 3
ATOM 1348 O O . HIS A 1 18 ? 2.521 5.428 1.088 1.00 0.00 18 HIS A O 3
ATOM 1363 N N . LEU A 1 19 ? 0.623 4.927 0.008 1.00 0.00 19 LEU A N 3
ATOM 1364 C CA . LEU A 1 19 ? 0.739 3.497 0.274 1.00 0.00 19 LEU A CA 3
ATOM 1365 C C . LEU A 1 19 ? 1.523 2.765 -0.807 1.00 0.00 19 LEU A C 3
ATOM 1366 O O . LEU A 1 19 ? 1.803 3.307 -1.876 1.00 0.00 19 LEU A O 3
ATOM 1382 N N . GLY A 1 20 ? 1.861 1.516 -0.505 1.00 0.00 20 GLY A N 3
ATOM 1383 C CA . GLY A 1 20 ? 2.601 0.683 -1.431 1.00 0.00 20 GLY A CA 3
ATOM 1384 C C . GLY A 1 20 ? 2.357 -0.789 -1.162 1.00 0.00 20 GLY A C 3
ATOM 1385 O O . GLY A 1 20 ? 2.604 -1.273 -0.056 1.00 0.00 20 GLY A O 3
ATOM 1389 N N . CYS A 1 21 ? 1.853 -1.498 -2.164 1.00 0.00 21 CYS A N 3
ATOM 1390 C CA . CYS A 1 21 ? 1.559 -2.915 -2.020 1.00 0.00 21 CYS A CA 3
ATOM 1391 C C . CYS A 1 21 ? 2.839 -3.730 -1.876 1.00 0.00 21 CYS A C 3
ATOM 1392 O O . CYS A 1 21 ? 3.540 -3.983 -2.857 1.00 0.00 21 CYS A O 3
ATOM 1399 N N . LYS A 1 22 ? 3.137 -4.139 -0.647 1.00 0.00 22 LYS A N 3
ATOM 1400 C CA . LYS A 1 22 ? 4.333 -4.926 -0.371 1.00 0.00 22 LYS A CA 3
ATOM 1401 C C . LYS A 1 22 ? 4.076 -6.410 -0.606 1.00 0.00 22 LYS A C 3
ATOM 1402 O O . LYS A 1 22 ? 3.265 -7.027 0.086 1.00 0.00 22 LYS A O 3
ATOM 1421 N N . PHE A 1 23 ? 4.772 -6.977 -1.585 1.00 0.00 23 PHE A N 3
ATOM 1422 C CA . PHE A 1 23 ? 4.624 -8.388 -1.912 1.00 0.00 23 PHE A CA 3
ATOM 1423 C C . PHE A 1 23 ? 4.924 -9.262 -0.699 1.00 0.00 23 PHE A C 3
ATOM 1424 O O . PHE A 1 23 ? 6.004 -9.843 -0.595 1.00 0.00 23 PHE A O 3
ATOM 1441 N N . ARG A 1 24 ? 3.966 -9.352 0.220 1.00 0.00 24 ARG A N 3
ATOM 1442 C CA . ARG A 1 24 ? 4.141 -10.158 1.422 1.00 0.00 24 ARG A CA 3
ATOM 1443 C C . ARG A 1 24 ? 3.005 -9.928 2.417 1.00 0.00 24 ARG A C 3
ATOM 1444 O O . ARG A 1 24 ? 2.367 -10.876 2.875 1.00 0.00 24 ARG A O 3
ATOM 1465 N N . ASP A 1 25 ? 2.765 -8.664 2.753 1.00 0.00 25 ASP A N 3
ATOM 1466 C CA . ASP A 1 25 ? 1.714 -8.310 3.703 1.00 0.00 25 ASP A CA 3
ATOM 1467 C C . ASP A 1 25 ? 0.328 -8.561 3.114 1.00 0.00 25 ASP A C 3
ATOM 1468 O O . ASP A 1 25 ? -0.618 -8.862 3.844 1.00 0.00 25 ASP A O 3
ATOM 1477 N N . LYS A 1 26 ? 0.212 -8.426 1.797 1.00 0.00 26 LYS A N 3
ATOM 1478 C CA . LYS A 1 26 ? -1.061 -8.631 1.110 1.00 0.00 26 LYS A CA 3
ATOM 1479 C C . LYS A 1 26 ? -1.872 -7.338 1.068 1.00 0.00 26 LYS A C 3
ATOM 1480 O O . LYS A 1 26 ? -2.756 -7.174 0.225 1.00 0.00 26 LYS A O 3
ATOM 1499 N N . TYR A 1 27 ? -1.563 -6.420 1.980 1.00 0.00 27 TYR A N 3
ATOM 1500 C CA . TYR A 1 27 ? -2.258 -5.140 2.044 1.00 0.00 27 TYR A CA 3
ATOM 1501 C C . TYR A 1 27 ? -1.349 -4.010 1.586 1.00 0.00 27 TYR A C 3
ATOM 1502 O O . TYR A 1 27 ? -0.282 -4.246 1.022 1.00 0.00 27 TYR A O 3
ATOM 1520 N N . CYS A 1 28 ? -1.785 -2.785 1.829 1.00 0.00 28 CYS A N 3
ATOM 1521 C CA . C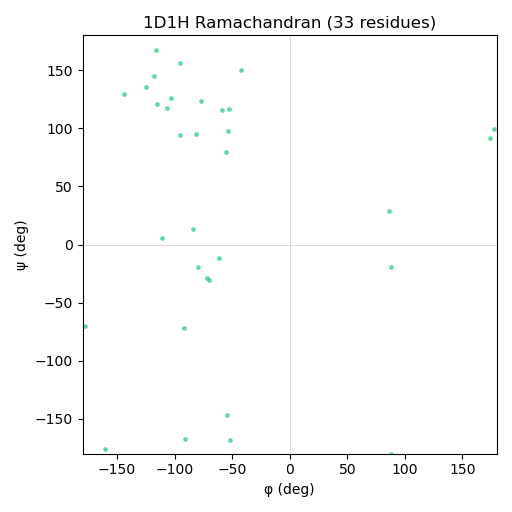YS A 1 28 ? -1.021 -1.611 1.435 1.00 0.00 28 CYS A CA 3
ATOM 1522 C C . CYS A 1 28 ? -0.411 -0.920 2.650 1.00 0.00 28 CYS A C 3
ATOM 1523 O O . CYS A 1 28 ? -1.095 -0.669 3.643 1.00 0.00 28 CYS A O 3
ATOM 1530 N N . ALA A 1 29 ? 0.879 -0.614 2.564 1.00 0.00 29 ALA A N 3
ATOM 1531 C CA . ALA A 1 29 ? 1.580 0.048 3.655 1.00 0.00 29 ALA A CA 3
ATOM 1532 C C . ALA A 1 29 ? 2.307 1.293 3.161 1.00 0.00 29 ALA A C 3
ATOM 1533 O O . ALA A 1 29 ? 2.811 1.323 2.038 1.00 0.00 29 ALA A O 3
ATOM 1540 N N . TRP A 1 30 ? 2.357 2.319 4.003 1.00 0.00 30 TRP A N 3
ATOM 1541 C CA . TRP A 1 30 ? 3.024 3.564 3.644 1.00 0.00 30 TRP A CA 3
ATOM 1542 C C . TRP A 1 30 ? 4.302 3.283 2.865 1.00 0.00 30 TRP A C 3
ATOM 1543 O O . TRP A 1 30 ? 4.950 2.255 3.063 1.00 0.00 30 TRP A O 3
ATOM 1564 N N . ASP A 1 31 ? 4.658 4.203 1.981 1.00 0.00 31 ASP A N 3
ATOM 1565 C CA . ASP A 1 31 ? 5.861 4.056 1.171 1.00 0.00 31 ASP A CA 3
ATOM 1566 C C . ASP A 1 31 ? 5.880 5.073 0.036 1.00 0.00 31 ASP A C 3
ATOM 1567 O O . ASP A 1 31 ? 6.047 4.713 -1.129 1.00 0.00 31 ASP A O 3
ATOM 1576 N N . PHE A 1 32 ? 5.712 6.343 0.386 1.00 0.00 32 PHE A N 3
ATOM 1577 C CA . PHE A 1 32 ? 5.713 7.412 -0.604 1.00 0.00 32 PHE A CA 3
ATOM 1578 C C . PHE A 1 32 ? 5.273 8.733 0.019 1.00 0.00 32 PHE A C 3
ATOM 1579 O O . PHE A 1 32 ? 4.138 8.871 0.476 1.00 0.00 32 PHE A O 3
ATOM 1596 N N . THR A 1 33 ? 6.181 9.704 0.034 1.00 0.00 33 THR A N 3
ATOM 1597 C CA . THR A 1 33 ? 5.890 11.016 0.599 1.00 0.00 33 THR A CA 3
ATOM 1598 C C . THR A 1 33 ? 5.791 12.071 -0.499 1.00 0.00 33 THR A C 3
ATOM 1599 O O . THR A 1 33 ? 5.964 11.770 -1.680 1.00 0.00 33 THR A O 3
ATOM 1610 N N . PHE A 1 34 ? 5.512 13.307 -0.101 1.00 0.00 34 PHE A N 3
ATOM 1611 C CA . PHE A 1 34 ? 5.391 14.405 -1.052 1.00 0.00 34 PHE A CA 3
ATOM 1612 C C . PHE A 1 34 ? 4.212 14.184 -1.993 1.00 0.00 34 PHE A C 3
ATOM 1613 O O . PHE A 1 34 ? 3.197 14.876 -1.906 1.00 0.00 34 PHE A O 3
ATOM 1630 N N . SER A 1 35 ? 4.354 13.216 -2.891 1.00 0.00 35 SER A N 3
ATOM 1631 C CA . SER A 1 35 ? 3.300 12.902 -3.850 1.00 0.00 35 SER A CA 3
ATOM 1632 C C . SER A 1 35 ? 2.982 14.111 -4.723 1.00 0.00 35 SER A C 3
ATOM 1633 O O . SER A 1 35 ? 2.162 14.950 -4.295 1.00 0.00 35 SER A O 3
ATOM 1642 N N . GLU A 1 1 ? -9.901 3.834 -8.001 1.00 0.00 1 GLU A N 4
ATOM 1643 C CA . GLU A 1 1 ? -9.737 2.999 -6.782 1.00 0.00 1 GLU A CA 4
ATOM 1644 C C . GLU A 1 1 ? -8.437 3.332 -6.055 1.00 0.00 1 GLU A C 4
ATOM 1645 O O . GLU A 1 1 ? -7.547 3.970 -6.616 1.00 0.00 1 GLU A O 4
ATOM 1659 N N . CYS A 1 2 ? -8.336 2.896 -4.802 1.00 0.00 2 CYS A N 4
ATOM 1660 C CA . CYS A 1 2 ? -7.145 3.146 -4.001 1.00 0.00 2 CYS A CA 4
ATOM 1661 C C . CYS A 1 2 ? -7.324 2.637 -2.580 1.00 0.00 2 CYS A C 4
ATOM 1662 O O . CYS A 1 2 ? -8.049 3.212 -1.768 1.00 0.00 2 CYS A O 4
ATOM 1669 N N . ARG A 1 3 ? -6.665 1.529 -2.308 1.00 0.00 3 ARG A N 4
ATOM 1670 C CA . ARG A 1 3 ? -6.722 0.899 -1.016 1.00 0.00 3 ARG A CA 4
ATOM 1671 C C . ARG A 1 3 ? -5.784 1.587 -0.039 1.00 0.00 3 ARG A C 4
ATOM 1672 O O . ARG A 1 3 ? -4.566 1.414 -0.096 1.00 0.00 3 ARG A O 4
ATOM 1693 N N . TYR A 1 4 ? -6.367 2.357 0.863 1.00 0.00 4 TYR A N 4
ATOM 1694 C CA . TYR A 1 4 ? -5.598 3.064 1.867 1.00 0.00 4 TYR A CA 4
ATOM 1695 C C . TYR A 1 4 ? -4.866 2.061 2.756 1.00 0.00 4 TYR A C 4
ATOM 1696 O O . TYR A 1 4 ? -4.665 0.909 2.370 1.00 0.00 4 TYR A O 4
ATOM 1714 N N . LEU A 1 5 ? -4.468 2.507 3.937 1.00 0.00 5 LEU A N 4
ATOM 1715 C CA . LEU A 1 5 ? -3.749 1.651 4.881 1.00 0.00 5 LEU A CA 4
ATOM 1716 C C . LEU A 1 5 ? -4.537 0.390 5.227 1.00 0.00 5 LEU A C 4
ATOM 1717 O O . LEU A 1 5 ? -5.713 0.455 5.589 1.00 0.00 5 LEU A O 4
ATOM 1733 N N . PHE A 1 6 ? -3.869 -0.759 5.129 1.00 0.00 6 PHE A N 4
ATOM 1734 C CA . PHE A 1 6 ? -4.484 -2.043 5.445 1.00 0.00 6 PHE A CA 4
ATOM 1735 C C . PHE A 1 6 ? -5.554 -2.428 4.426 1.00 0.00 6 PHE A C 4
ATOM 1736 O O . PHE A 1 6 ? -6.452 -3.217 4.728 1.00 0.00 6 PHE A O 4
ATOM 1753 N N . GLY A 1 7 ? -5.454 -1.880 3.221 1.00 0.00 7 GLY A N 4
ATOM 1754 C CA . GLY A 1 7 ? -6.421 -2.194 2.184 1.00 0.00 7 GLY A CA 4
ATOM 1755 C C . GLY A 1 7 ? -5.895 -3.216 1.192 1.00 0.00 7 GLY A C 4
ATOM 1756 O O . GLY A 1 7 ? -5.022 -2.909 0.386 1.00 0.00 7 GLY A O 4
ATOM 1760 N N . GLY A 1 8 ? -6.429 -4.434 1.251 1.00 0.00 8 GLY A N 4
ATOM 1761 C CA . GLY A 1 8 ? -5.992 -5.482 0.342 1.00 0.00 8 GLY A CA 4
ATOM 1762 C C . GLY A 1 8 ? -5.630 -4.948 -1.032 1.00 0.00 8 GLY A C 4
ATOM 1763 O O . GLY A 1 8 ? -6.303 -4.061 -1.556 1.00 0.00 8 GLY A O 4
ATOM 1767 N N . CYS A 1 9 ? -4.558 -5.481 -1.616 1.00 0.00 9 CYS A N 4
ATOM 1768 C CA . CYS A 1 9 ? -4.112 -5.038 -2.934 1.00 0.00 9 CYS A CA 4
ATOM 1769 C C . CYS A 1 9 ? -3.411 -6.161 -3.693 1.00 0.00 9 CYS A C 4
ATOM 1770 O O . CYS A 1 9 ? -2.623 -6.913 -3.120 1.00 0.00 9 CYS A O 4
ATOM 1777 N N . LYS A 1 10 ? -3.691 -6.254 -4.990 1.00 0.00 10 LYS A N 4
ATOM 1778 C CA . LYS A 1 10 ? -3.073 -7.272 -5.831 1.00 0.00 10 LYS A CA 4
ATOM 1779 C C . LYS A 1 10 ? -1.699 -6.808 -6.292 1.00 0.00 10 LYS A C 4
ATOM 1780 O O . LYS A 1 10 ? -0.841 -7.615 -6.653 1.00 0.00 10 LYS A O 4
ATOM 1799 N N . THR A 1 11 ? -1.504 -5.499 -6.263 1.00 0.00 11 THR A N 4
ATOM 1800 C CA . THR A 1 11 ? -0.239 -4.896 -6.660 1.00 0.00 11 THR A CA 4
ATOM 1801 C C . THR A 1 11 ? -0.054 -3.554 -5.974 1.00 0.00 11 THR A C 4
ATOM 1802 O O . THR A 1 11 ? -0.880 -3.138 -5.161 1.00 0.00 11 THR A O 4
ATOM 1813 N N . THR A 1 12 ? 1.027 -2.877 -6.320 1.00 0.00 12 THR A N 4
ATOM 1814 C CA . THR A 1 12 ? 1.318 -1.570 -5.751 1.00 0.00 12 THR A CA 4
ATOM 1815 C C . THR A 1 12 ? 0.378 -0.520 -6.329 1.00 0.00 12 THR A C 4
ATOM 1816 O O . THR A 1 12 ? 0.058 0.474 -5.676 1.00 0.00 12 THR A O 4
ATOM 1827 N N . SER A 1 13 ? -0.064 -0.752 -7.560 1.00 0.00 13 SER A N 4
ATOM 1828 C CA . SER A 1 13 ? -0.966 0.164 -8.236 1.00 0.00 13 SER A CA 4
ATOM 1829 C C . SER A 1 13 ? -2.401 -0.022 -7.746 1.00 0.00 13 SER A C 4
ATOM 1830 O O . SER A 1 13 ? -3.304 0.709 -8.152 1.00 0.00 13 SER A O 4
ATOM 1838 N N . ASP A 1 14 ? -2.601 -1.007 -6.876 1.00 0.00 14 ASP A N 4
ATOM 1839 C CA . ASP A 1 14 ? -3.926 -1.295 -6.338 1.00 0.00 14 ASP A CA 4
ATOM 1840 C C . ASP A 1 14 ? -4.179 -0.521 -5.049 1.00 0.00 14 ASP A C 4
ATOM 1841 O O . ASP A 1 14 ? -5.173 -0.756 -4.362 1.00 0.00 14 ASP A O 4
ATOM 1850 N N . CYS A 1 15 ? -3.278 0.401 -4.717 1.00 0.00 15 CYS A N 4
ATOM 1851 C CA . CYS A 1 15 ? -3.420 1.190 -3.504 1.00 0.00 15 CYS A CA 4
ATOM 1852 C C . CYS A 1 15 ? -3.431 2.682 -3.803 1.00 0.00 15 CYS A C 4
ATOM 1853 O O . CYS A 1 15 ? -3.325 3.109 -4.952 1.00 0.00 15 CYS A O 4
ATOM 1860 N N . CYS A 1 16 ? -3.575 3.460 -2.743 1.00 0.00 16 CYS A N 4
ATOM 1861 C CA . CYS A 1 16 ? -3.621 4.906 -2.835 1.00 0.00 16 CYS A CA 4
ATOM 1862 C C . CYS A 1 16 ? -2.274 5.510 -3.199 1.00 0.00 16 CYS A C 4
ATOM 1863 O O . CYS A 1 16 ? -1.538 4.961 -4.020 1.00 0.00 16 CYS A O 4
ATOM 1870 N N . LYS A 1 17 ? -1.984 6.663 -2.633 1.00 0.00 17 LYS A N 4
ATOM 1871 C CA . LYS A 1 17 ? -0.753 7.380 -2.943 1.00 0.00 17 LYS A CA 4
ATOM 1872 C C . LYS A 1 17 ? 0.379 7.018 -2.000 1.00 0.00 17 LYS A C 4
ATOM 1873 O O . LYS A 1 17 ? 1.357 6.381 -2.395 1.00 0.00 17 LYS A O 4
ATOM 1892 N N . HIS A 1 18 ? 0.256 7.463 -0.763 1.00 0.00 18 HIS A N 4
ATOM 1893 C CA . HIS A 1 18 ? 1.279 7.227 0.235 1.00 0.00 18 HIS A CA 4
ATOM 1894 C C . HIS A 1 18 ? 1.464 5.746 0.531 1.00 0.00 18 HIS A C 4
ATOM 1895 O O . HIS A 1 18 ? 2.381 5.360 1.256 1.00 0.00 18 HIS A O 4
ATOM 1910 N N . LEU A 1 19 ? 0.581 4.921 -0.004 1.00 0.00 19 LEU A N 4
ATOM 1911 C CA . LEU A 1 19 ? 0.648 3.486 0.236 1.00 0.00 19 LEU A CA 4
ATOM 1912 C C . LEU A 1 19 ? 1.320 2.725 -0.898 1.00 0.00 19 LEU A C 4
ATOM 1913 O O . LEU A 1 19 ? 1.200 3.082 -2.071 1.00 0.00 19 LEU A O 4
ATOM 1929 N N . GLY A 1 20 ? 2.012 1.654 -0.524 1.00 0.00 20 GLY A N 4
ATOM 1930 C CA . GLY A 1 20 ? 2.686 0.814 -1.490 1.00 0.00 20 GLY A CA 4
ATOM 1931 C C . GLY A 1 20 ? 2.447 -0.659 -1.208 1.00 0.00 20 GLY A C 4
ATOM 1932 O O . GLY A 1 20 ? 2.726 -1.136 -0.106 1.00 0.00 20 GLY A O 4
ATOM 1936 N N . CYS A 1 21 ? 1.919 -1.377 -2.194 1.00 0.00 21 CYS A N 4
ATOM 1937 C CA . CYS A 1 21 ? 1.638 -2.796 -2.036 1.00 0.00 21 CYS A CA 4
ATOM 1938 C C . CYS A 1 21 ? 2.925 -3.609 -2.104 1.00 0.00 21 CYS A C 4
ATOM 1939 O O . CYS A 1 21 ? 3.673 -3.524 -3.078 1.00 0.00 21 CYS A O 4
ATOM 1946 N N . LYS A 1 22 ? 3.183 -4.395 -1.064 1.00 0.00 22 LYS A N 4
ATOM 1947 C CA . LYS A 1 22 ? 4.388 -5.214 -1.012 1.00 0.00 22 LYS A CA 4
ATOM 1948 C C . LYS A 1 22 ? 4.046 -6.698 -1.097 1.00 0.00 22 LYS A C 4
ATOM 1949 O O . LYS A 1 22 ? 3.135 -7.176 -0.422 1.00 0.00 22 LYS A O 4
ATOM 1968 N N . PHE A 1 23 ? 4.789 -7.422 -1.928 1.00 0.00 23 PHE A N 4
ATOM 1969 C CA . PHE A 1 23 ? 4.569 -8.851 -2.098 1.00 0.00 23 PHE A CA 4
ATOM 1970 C C . PHE A 1 23 ? 4.643 -9.571 -0.756 1.00 0.00 23 PHE A C 4
ATOM 1971 O O . PHE A 1 23 ? 5.521 -9.288 0.061 1.00 0.00 23 PHE A O 4
ATOM 1988 N N . ARG A 1 24 ? 3.716 -10.494 -0.532 1.00 0.00 24 ARG A N 4
ATOM 1989 C CA . ARG A 1 24 ? 3.676 -11.249 0.715 1.00 0.00 24 ARG A CA 4
ATOM 1990 C C . ARG A 1 24 ? 2.973 -10.451 1.810 1.00 0.00 24 ARG A C 4
ATOM 1991 O O . ARG A 1 24 ? 2.695 -10.972 2.890 1.00 0.00 24 ARG A O 4
ATOM 2012 N N . ASP A 1 25 ? 2.689 -9.182 1.523 1.00 0.00 25 ASP A N 4
ATOM 2013 C CA . ASP A 1 25 ? 2.019 -8.310 2.480 1.00 0.00 25 ASP A CA 4
ATOM 2014 C C . ASP A 1 25 ? 0.512 -8.545 2.464 1.00 0.00 25 ASP A C 4
ATOM 2015 O O . ASP A 1 25 ? -0.113 -8.698 3.515 1.00 0.00 25 ASP A O 4
ATOM 2024 N N . LYS A 1 26 ? -0.062 -8.574 1.264 1.00 0.00 26 LYS A N 4
ATOM 2025 C CA . LYS A 1 26 ? -1.496 -8.793 1.098 1.00 0.00 26 LYS A CA 4
ATOM 2026 C C . LYS A 1 26 ? -2.266 -7.476 1.152 1.00 0.00 26 LYS A C 4
ATOM 2027 O O . LYS A 1 26 ? -3.292 -7.320 0.490 1.00 0.00 26 LYS A O 4
ATOM 2046 N N . TYR A 1 27 ? -1.764 -6.530 1.939 1.00 0.00 27 TYR A N 4
ATOM 2047 C CA . TYR A 1 27 ? -2.407 -5.227 2.071 1.00 0.00 27 TYR A CA 4
ATOM 2048 C C . TYR A 1 27 ? -1.488 -4.115 1.582 1.00 0.00 27 TYR A C 4
ATOM 2049 O O . TYR A 1 27 ? -0.427 -4.374 1.015 1.00 0.00 27 TYR A O 4
ATOM 2067 N N . CYS A 1 28 ? -1.904 -2.877 1.816 1.00 0.00 28 CYS A N 4
ATOM 2068 C CA . CYS A 1 28 ? -1.121 -1.718 1.411 1.00 0.00 28 CYS A CA 4
ATOM 2069 C C . CYS A 1 28 ? -0.434 -1.090 2.617 1.00 0.00 28 CYS A C 4
ATOM 2070 O O . CYS A 1 28 ? -1.069 -0.838 3.641 1.00 0.00 28 CYS A O 4
ATOM 2077 N N . ALA A 1 29 ? 0.863 -0.828 2.491 1.00 0.00 29 ALA A N 4
ATOM 2078 C CA . ALA A 1 29 ? 1.618 -0.217 3.576 1.00 0.00 29 ALA A CA 4
ATOM 2079 C C . ALA A 1 29 ? 2.232 1.098 3.134 1.00 0.00 29 ALA A C 4
ATOM 2080 O O . ALA A 1 29 ? 2.693 1.228 2.001 1.00 0.00 29 ALA A O 4
ATOM 2087 N N . TRP A 1 30 ? 2.239 2.073 4.032 1.00 0.00 30 TRP A N 4
ATOM 2088 C CA . TRP A 1 30 ? 2.802 3.381 3.726 1.00 0.00 30 TRP A CA 4
ATOM 2089 C C . TRP A 1 30 ? 4.038 3.235 2.842 1.00 0.00 30 TRP A C 4
ATOM 2090 O O . TRP A 1 30 ? 4.666 2.177 2.806 1.00 0.00 30 TRP A O 4
ATOM 2111 N N . ASP A 1 31 ? 4.380 4.303 2.134 1.00 0.00 31 ASP A N 4
ATOM 2112 C CA . ASP A 1 31 ? 5.536 4.309 1.252 1.00 0.00 31 ASP A CA 4
ATOM 2113 C C . ASP A 1 31 ? 6.830 4.393 2.052 1.00 0.00 31 ASP A C 4
ATOM 2114 O O . ASP A 1 31 ? 7.677 5.248 1.798 1.00 0.00 31 ASP A O 4
ATOM 2123 N N . PHE A 1 32 ? 6.965 3.498 3.022 1.00 0.00 32 PHE A N 4
ATOM 2124 C CA . PHE A 1 32 ? 8.140 3.447 3.884 1.00 0.00 32 PHE A CA 4
ATOM 2125 C C . PHE A 1 32 ? 9.393 3.925 3.154 1.00 0.00 32 PHE A C 4
ATOM 2126 O O . PHE A 1 32 ? 10.085 3.139 2.506 1.00 0.00 32 PHE A O 4
ATOM 2143 N N . THR A 1 33 ? 9.683 5.217 3.273 1.00 0.00 33 THR A N 4
ATOM 2144 C CA . THR A 1 33 ? 10.857 5.802 2.632 1.00 0.00 33 THR A CA 4
ATOM 2145 C C . THR A 1 33 ? 10.835 7.323 2.740 1.00 0.00 33 THR A C 4
ATOM 2146 O O . THR A 1 33 ? 9.778 7.948 2.653 1.00 0.00 33 THR A O 4
ATOM 2157 N N . PHE A 1 34 ? 12.010 7.913 2.933 1.00 0.00 34 PHE A N 4
ATOM 2158 C CA . PHE A 1 34 ? 12.129 9.361 3.056 1.00 0.00 34 PHE A CA 4
ATOM 2159 C C . PHE A 1 34 ? 13.228 9.898 2.145 1.00 0.00 34 PHE A C 4
ATOM 2160 O O . PHE A 1 34 ? 14.152 10.576 2.599 1.00 0.00 34 PHE A O 4
ATOM 2177 N N . SER A 1 35 ? 13.126 9.590 0.854 1.00 0.00 35 SER A N 4
ATOM 2178 C CA . SER A 1 35 ? 14.111 10.040 -0.120 1.00 0.00 35 SER A CA 4
ATOM 2179 C C . SER A 1 35 ? 15.494 9.493 0.214 1.00 0.00 35 SER A C 4
ATOM 2180 O O . SER A 1 35 ? 15.589 8.295 0.554 1.00 0.00 35 SER A O 4
ATOM 2189 N N . GLU A 1 1 ? -10.484 3.250 -6.588 1.00 0.00 1 GLU A N 5
ATOM 2190 C CA . GLU A 1 1 ? -9.180 2.591 -6.853 1.00 0.00 1 GLU A CA 5
ATOM 2191 C C . GLU A 1 1 ? -8.079 3.168 -5.970 1.00 0.00 1 GLU A C 5
ATOM 2192 O O . GLU A 1 1 ? -7.283 3.994 -6.415 1.00 0.00 1 GLU A O 5
ATOM 2206 N N . CYS A 1 2 ? -8.038 2.727 -4.718 1.00 0.00 2 CYS A N 5
ATOM 2207 C CA . CYS A 1 2 ? -7.034 3.199 -3.775 1.00 0.00 2 CYS A CA 5
ATOM 2208 C C . CYS A 1 2 ? -7.267 2.598 -2.401 1.00 0.00 2 CYS A C 5
ATOM 2209 O O . CYS A 1 2 ? -8.074 3.075 -1.604 1.00 0.00 2 CYS A O 5
ATOM 2216 N N . ARG A 1 3 ? -6.548 1.525 -2.148 1.00 0.00 3 ARG A N 5
ATOM 2217 C CA . ARG A 1 3 ? -6.635 0.826 -0.894 1.00 0.00 3 ARG A CA 5
ATOM 2218 C C . ARG A 1 3 ? -5.705 1.451 0.122 1.00 0.00 3 ARG A C 5
ATOM 2219 O O . ARG A 1 3 ? -4.502 1.194 0.138 1.00 0.00 3 ARG A O 5
ATOM 2240 N N . TYR A 1 4 ? -6.290 2.274 0.972 1.00 0.00 4 TYR A N 5
ATOM 2241 C CA . TYR A 1 4 ? -5.544 2.956 2.013 1.00 0.00 4 TYR A CA 5
ATOM 2242 C C . TYR A 1 4 ? -4.793 1.935 2.864 1.00 0.00 4 TYR A C 5
ATOM 2243 O O . TYR A 1 4 ? -4.573 0.802 2.438 1.00 0.00 4 TYR A O 5
ATOM 2261 N N . LEU A 1 5 ? -4.412 2.341 4.065 1.00 0.00 5 LEU A N 5
ATOM 2262 C CA . LEU A 1 5 ? -3.694 1.456 4.983 1.00 0.00 5 LEU A CA 5
ATOM 2263 C C . LEU A 1 5 ? -4.474 0.164 5.225 1.00 0.00 5 LEU A C 5
ATOM 2264 O O . LEU A 1 5 ? -5.684 0.193 5.449 1.00 0.00 5 LEU A O 5
ATOM 2280 N N . PHE A 1 6 ? -3.771 -0.967 5.184 1.00 0.00 6 PHE A N 5
ATOM 2281 C CA . PHE A 1 6 ? -4.398 -2.267 5.405 1.00 0.00 6 PHE A CA 5
ATOM 2282 C C . PHE A 1 6 ? -5.376 -2.600 4.286 1.00 0.00 6 PHE A C 5
ATOM 2283 O O . PHE A 1 6 ? -6.213 -3.492 4.424 1.00 0.00 6 PHE A O 5
ATOM 2300 N N . GLY A 1 7 ? -5.269 -1.878 3.177 1.00 0.00 7 GLY A N 5
ATOM 2301 C CA . GLY A 1 7 ? -6.157 -2.111 2.056 1.00 0.00 7 GLY A CA 5
ATOM 2302 C C . GLY A 1 7 ? -5.705 -3.264 1.181 1.00 0.00 7 GLY A C 5
ATOM 2303 O O . GLY A 1 7 ? -4.562 -3.294 0.723 1.00 0.00 7 GLY A O 5
ATOM 2307 N N . GLY A 1 8 ? -6.608 -4.210 0.937 1.00 0.00 8 GLY A N 5
ATOM 2308 C CA . GLY A 1 8 ? -6.280 -5.349 0.100 1.00 0.00 8 GLY A CA 5
ATOM 2309 C C . GLY A 1 8 ? -5.946 -4.930 -1.318 1.00 0.00 8 GLY A C 5
ATOM 2310 O O . GLY A 1 8 ? -6.811 -4.451 -2.051 1.00 0.00 8 GLY A O 5
ATOM 2314 N N . CYS A 1 9 ? -4.686 -5.100 -1.699 1.00 0.00 9 CYS A N 5
ATOM 2315 C CA . CYS A 1 9 ? -4.235 -4.723 -3.033 1.00 0.00 9 CYS A CA 5
ATOM 2316 C C . CYS A 1 9 ? -3.719 -5.930 -3.808 1.00 0.00 9 CYS A C 5
ATOM 2317 O O . CYS A 1 9 ? -3.046 -6.797 -3.249 1.00 0.00 9 CYS A O 5
ATOM 2324 N N . LYS A 1 10 ? -4.022 -5.970 -5.103 1.00 0.00 10 LYS A N 5
ATOM 2325 C CA . LYS A 1 10 ? -3.570 -7.060 -5.958 1.00 0.00 10 LYS A CA 5
ATOM 2326 C C . LYS A 1 10 ? -2.137 -6.809 -6.408 1.00 0.00 10 LYS A C 5
ATOM 2327 O O . LYS A 1 10 ? -1.413 -7.730 -6.782 1.00 0.00 10 LYS A O 5
ATOM 2346 N N . THR A 1 11 ? -1.741 -5.546 -6.344 1.00 0.00 11 THR A N 5
ATOM 2347 C CA . THR A 1 11 ? -0.397 -5.130 -6.718 1.00 0.00 11 THR A CA 5
ATOM 2348 C C . THR A 1 11 ? -0.075 -3.789 -6.091 1.00 0.00 11 THR A C 5
ATOM 2349 O O . THR A 1 11 ? -0.888 -3.218 -5.367 1.00 0.00 11 THR A O 5
ATOM 2360 N N . THR A 1 12 ? 1.109 -3.284 -6.392 1.00 0.00 12 THR A N 5
ATOM 2361 C CA . THR A 1 12 ? 1.535 -1.996 -5.866 1.00 0.00 12 THR A CA 5
ATOM 2362 C C . THR A 1 12 ? 0.661 -0.877 -6.418 1.00 0.00 12 THR A C 5
ATOM 2363 O O . THR A 1 12 ? 0.434 0.133 -5.754 1.00 0.00 12 THR A O 5
ATOM 2374 N N . SER A 1 13 ? 0.181 -1.066 -7.639 1.00 0.00 13 SER A N 5
ATOM 2375 C CA . SER A 1 13 ? -0.664 -0.081 -8.289 1.00 0.00 13 SER A CA 5
ATOM 2376 C C . SER A 1 13 ? -2.133 -0.292 -7.936 1.00 0.00 13 SER A C 5
ATOM 2377 O O . SER A 1 13 ? -3.024 0.094 -8.692 1.00 0.00 13 SER A O 5
ATOM 2385 N N . ASP A 1 14 ? -2.381 -0.907 -6.782 1.00 0.00 14 ASP A N 5
ATOM 2386 C CA . ASP A 1 14 ? -3.742 -1.169 -6.331 1.00 0.00 14 ASP A CA 5
ATOM 2387 C C . ASP A 1 14 ? -4.047 -0.408 -5.044 1.00 0.00 14 ASP A C 5
ATOM 2388 O O . ASP A 1 14 ? -5.133 -0.539 -4.479 1.00 0.00 14 ASP A O 5
ATOM 2397 N N . CYS A 1 15 ? -3.086 0.390 -4.582 1.00 0.00 15 CYS A N 5
ATOM 2398 C CA . CYS A 1 15 ? -3.263 1.167 -3.360 1.00 0.00 15 CYS A CA 5
ATOM 2399 C C . CYS A 1 15 ? -3.263 2.660 -3.648 1.00 0.00 15 CYS A C 5
ATOM 2400 O O . CYS A 1 15 ? -2.904 3.101 -4.740 1.00 0.00 15 CYS A O 5
ATOM 2407 N N . CYS A 1 16 ? -3.674 3.424 -2.649 1.00 0.00 16 CYS A N 5
ATOM 2408 C CA . CYS A 1 16 ? -3.740 4.869 -2.748 1.00 0.00 16 CYS A CA 5
ATOM 2409 C C . CYS A 1 16 ? -2.411 5.484 -3.155 1.00 0.00 16 CYS A C 5
ATOM 2410 O O . CYS A 1 16 ? -1.682 4.929 -3.979 1.00 0.00 16 CYS A O 5
ATOM 2417 N N . LYS A 1 17 ? -2.125 6.649 -2.612 1.00 0.00 17 LYS A N 5
ATOM 2418 C CA . LYS A 1 17 ? -0.906 7.375 -2.951 1.00 0.00 17 LYS A CA 5
ATOM 2419 C C . LYS A 1 17 ? 0.238 7.056 -2.007 1.00 0.00 17 LYS A C 5
ATOM 2420 O O . LYS A 1 17 ? 1.215 6.410 -2.385 1.00 0.00 17 LYS A O 5
ATOM 2439 N N . HIS A 1 18 ? 0.118 7.548 -0.784 1.00 0.00 18 HIS A N 5
ATOM 2440 C CA . HIS A 1 18 ? 1.146 7.362 0.219 1.00 0.00 18 HIS A CA 5
ATOM 2441 C C . HIS A 1 18 ? 1.373 5.891 0.541 1.00 0.00 18 HIS A C 5
ATOM 2442 O O . HIS A 1 18 ? 2.319 5.541 1.246 1.00 0.00 18 HIS A O 5
ATOM 2457 N N . LEU A 1 19 ? 0.498 5.037 0.039 1.00 0.00 19 LEU A N 5
ATOM 2458 C CA . LEU A 1 19 ? 0.607 3.607 0.296 1.00 0.00 19 LEU A CA 5
ATOM 2459 C C . LEU A 1 19 ? 1.237 2.850 -0.868 1.00 0.00 19 LEU A C 5
ATOM 2460 O O . LEU A 1 19 ? 1.310 3.347 -1.991 1.00 0.00 19 LEU A O 5
ATOM 2476 N N . GLY A 1 20 ? 1.675 1.629 -0.575 1.00 0.00 20 GLY A N 5
ATOM 2477 C CA . GLY A 1 20 ? 2.286 0.776 -1.576 1.00 0.00 20 GLY A CA 5
ATOM 2478 C C . GLY A 1 20 ? 2.088 -0.691 -1.247 1.00 0.00 20 GLY A C 5
ATOM 2479 O O . GLY A 1 20 ? 2.244 -1.095 -0.094 1.00 0.00 20 GLY A O 5
ATOM 2483 N N . CYS A 1 21 ? 1.730 -1.490 -2.246 1.00 0.00 21 CYS A N 5
ATOM 2484 C CA . CYS A 1 21 ? 1.496 -2.911 -2.027 1.00 0.00 21 CYS A CA 5
ATOM 2485 C C . CYS A 1 21 ? 2.806 -3.667 -1.832 1.00 0.00 21 CYS A C 5
ATOM 2486 O O . CYS A 1 21 ? 3.651 -3.713 -2.728 1.00 0.00 21 CYS A O 5
ATOM 2493 N N . LYS A 1 22 ? 2.964 -4.260 -0.654 1.00 0.00 22 LYS A N 5
ATOM 2494 C CA . LYS A 1 22 ? 4.166 -5.019 -0.332 1.00 0.00 22 LYS A CA 5
ATOM 2495 C C . LYS A 1 22 ? 3.824 -6.479 -0.054 1.00 0.00 22 LYS A C 5
ATOM 2496 O O . LYS A 1 22 ? 3.068 -6.784 0.869 1.00 0.00 22 LYS A O 5
ATOM 2515 N N . PHE A 1 23 ? 4.382 -7.379 -0.860 1.00 0.00 23 PHE A N 5
ATOM 2516 C CA . PHE A 1 23 ? 4.133 -8.807 -0.700 1.00 0.00 23 PHE A CA 5
ATOM 2517 C C . PHE A 1 23 ? 4.192 -9.209 0.771 1.00 0.00 23 PHE A C 5
ATOM 2518 O O . PHE A 1 23 ? 4.545 -8.401 1.629 1.00 0.00 23 PHE A O 5
ATOM 2535 N N . ARG A 1 24 ? 3.852 -10.468 1.046 1.00 0.00 24 ARG A N 5
ATOM 2536 C CA . ARG A 1 24 ? 3.870 -10.999 2.408 1.00 0.00 24 ARG A CA 5
ATOM 2537 C C . ARG A 1 24 ? 2.512 -10.834 3.088 1.00 0.00 24 ARG A C 5
ATOM 2538 O O . ARG A 1 24 ? 1.996 -11.772 3.692 1.00 0.00 24 ARG A O 5
ATOM 2559 N N . ASP A 1 25 ? 1.939 -9.639 2.988 1.00 0.00 25 ASP A N 5
ATOM 2560 C CA . ASP A 1 25 ? 0.642 -9.366 3.601 1.00 0.00 25 ASP A CA 5
ATOM 2561 C C . ASP A 1 25 ? -0.428 -9.132 2.540 1.00 0.00 25 ASP A C 5
ATOM 2562 O O . ASP A 1 25 ? -1.597 -9.462 2.739 1.00 0.00 25 ASP A O 5
ATOM 2571 N N . LYS A 1 26 ? -0.021 -8.565 1.409 1.00 0.00 26 LYS A N 5
ATOM 2572 C CA . LYS A 1 26 ? -0.944 -8.296 0.315 1.00 0.00 26 LYS A CA 5
ATOM 2573 C C . LYS A 1 26 ? -1.664 -6.963 0.510 1.00 0.00 26 LYS A C 5
ATOM 2574 O O . LYS A 1 26 ? -2.286 -6.448 -0.418 1.00 0.00 26 LYS A O 5
ATOM 2593 N N . TYR A 1 27 ? -1.578 -6.408 1.714 1.00 0.00 27 TYR A N 5
ATOM 2594 C CA . TYR A 1 27 ? -2.226 -5.134 2.008 1.00 0.00 27 TYR A CA 5
ATOM 2595 C C . TYR A 1 27 ? -1.368 -3.968 1.543 1.00 0.00 27 TYR A C 5
ATOM 2596 O O . TYR A 1 27 ? -0.403 -4.145 0.800 1.00 0.00 27 TYR A O 5
ATOM 2614 N N . CYS A 1 28 ? -1.735 -2.775 1.987 1.00 0.00 28 CYS A N 5
ATOM 2615 C CA . CYS A 1 28 ? -1.008 -1.567 1.621 1.00 0.00 28 CYS A CA 5
ATOM 2616 C C . CYS A 1 28 ? -0.362 -0.921 2.842 1.00 0.00 28 CYS A C 5
ATOM 2617 O O . CYS A 1 28 ? -0.945 -0.895 3.927 1.00 0.00 28 CYS A O 5
ATOM 2624 N N . ALA A 1 29 ? 0.844 -0.397 2.656 1.00 0.00 29 ALA A N 5
ATOM 2625 C CA . ALA A 1 29 ? 1.573 0.255 3.735 1.00 0.00 29 ALA A CA 5
ATOM 2626 C C . ALA A 1 29 ? 2.279 1.506 3.230 1.00 0.00 29 ALA A C 5
ATOM 2627 O O . ALA A 1 29 ? 2.715 1.563 2.080 1.00 0.00 29 ALA A O 5
ATOM 2634 N N . TRP A 1 30 ? 2.387 2.513 4.093 1.00 0.00 30 TRP A N 5
ATOM 2635 C CA . TRP A 1 30 ? 3.038 3.763 3.722 1.00 0.00 30 TRP A CA 5
ATOM 2636 C C . TRP A 1 30 ? 4.341 3.500 2.980 1.00 0.00 30 TRP A C 5
ATOM 2637 O O . TRP A 1 30 ? 5.050 2.536 3.270 1.00 0.00 30 TRP A O 5
ATOM 2658 N N . ASP A 1 31 ? 4.648 4.371 2.030 1.00 0.00 31 ASP A N 5
ATOM 2659 C CA . ASP A 1 31 ? 5.866 4.253 1.239 1.00 0.00 31 ASP A CA 5
ATOM 2660 C C . ASP A 1 31 ? 5.912 5.314 0.149 1.00 0.00 31 ASP A C 5
ATOM 2661 O O . ASP A 1 31 ? 5.719 5.018 -1.030 1.00 0.00 31 ASP A O 5
ATOM 2670 N N . PHE A 1 32 ? 6.173 6.548 0.553 1.00 0.00 32 PHE A N 5
ATOM 2671 C CA . PHE A 1 32 ? 6.251 7.663 -0.383 1.00 0.00 32 PHE A CA 5
ATOM 2672 C C . PHE A 1 32 ? 6.302 8.994 0.357 1.00 0.00 32 PHE A C 5
ATOM 2673 O O . PHE A 1 32 ? 5.268 9.598 0.643 1.00 0.00 32 PHE A O 5
ATOM 2690 N N . THR A 1 33 ? 7.511 9.449 0.660 1.00 0.00 33 THR A N 5
ATOM 2691 C CA . THR A 1 33 ? 7.697 10.712 1.362 1.00 0.00 33 THR A CA 5
ATOM 2692 C C . THR A 1 33 ? 8.717 11.585 0.641 1.00 0.00 33 THR A C 5
ATOM 2693 O O . THR A 1 33 ? 9.654 11.081 0.022 1.00 0.00 33 THR A O 5
ATOM 2704 N N . PHE A 1 34 ? 8.528 12.898 0.721 1.00 0.00 34 PHE A N 5
ATOM 2705 C CA . PHE A 1 34 ? 9.432 13.840 0.071 1.00 0.00 34 PHE A CA 5
ATOM 2706 C C . PHE A 1 34 ? 9.342 13.713 -1.445 1.00 0.00 34 PHE A C 5
ATOM 2707 O O . PHE A 1 34 ? 8.368 13.177 -1.977 1.00 0.00 34 PHE A O 5
ATOM 2724 N N . SER A 1 35 ? 10.361 14.207 -2.139 1.00 0.00 35 SER A N 5
ATOM 2725 C CA . SER A 1 35 ? 10.393 14.145 -3.594 1.00 0.00 35 SER A CA 5
ATOM 2726 C C . SER A 1 35 ? 10.757 12.743 -4.070 1.00 0.00 35 SER A C 5
ATOM 2727 O O . SER A 1 35 ? 10.351 12.377 -5.193 1.00 0.00 35 SER A O 5
ATOM 2736 N N . GLU A 1 1 ? -10.069 3.695 -7.500 1.00 0.00 1 GLU A N 6
ATOM 2737 C CA . GLU A 1 1 ? -9.335 2.626 -6.776 1.00 0.00 1 GLU A CA 6
ATOM 2738 C C . GLU A 1 1 ? -8.198 3.208 -5.942 1.00 0.00 1 GLU A C 6
ATOM 2739 O O . GLU A 1 1 ? -7.480 4.100 -6.391 1.00 0.00 1 GLU A O 6
ATOM 2753 N N . CYS A 1 2 ? -8.041 2.697 -4.726 1.00 0.00 2 CYS A N 6
ATOM 2754 C CA . CYS A 1 2 ? -6.991 3.164 -3.829 1.00 0.00 2 CYS A CA 6
ATOM 2755 C C . CYS A 1 2 ? -7.146 2.543 -2.453 1.00 0.00 2 CYS A C 6
ATOM 2756 O O . CYS A 1 2 ? -7.896 3.013 -1.598 1.00 0.00 2 CYS A O 6
ATOM 2763 N N . ARG A 1 3 ? -6.427 1.455 -2.261 1.00 0.00 3 ARG A N 6
ATOM 2764 C CA . ARG A 1 3 ? -6.450 0.740 -1.010 1.00 0.00 3 ARG A CA 6
ATOM 2765 C C . ARG A 1 3 ? -5.603 1.455 0.020 1.00 0.00 3 ARG A C 6
ATOM 2766 O O . ARG A 1 3 ? -4.374 1.368 0.012 1.00 0.00 3 ARG A O 6
ATOM 2787 N N . TYR A 1 4 ? -6.280 2.164 0.905 1.00 0.00 4 TYR A N 6
ATOM 2788 C CA . TYR A 1 4 ? -5.612 2.905 1.959 1.00 0.00 4 TYR A CA 6
ATOM 2789 C C . TYR A 1 4 ? -4.733 1.965 2.774 1.00 0.00 4 TYR A C 6
ATOM 2790 O O . TYR A 1 4 ? -4.319 0.911 2.293 1.00 0.00 4 TYR A O 6
ATOM 2808 N N . LEU A 1 5 ? -4.460 2.350 4.009 1.00 0.00 5 LEU A N 6
ATOM 2809 C CA . LEU A 1 5 ? -3.636 1.535 4.901 1.00 0.00 5 LEU A CA 6
ATOM 2810 C C . LEU A 1 5 ? -4.407 0.315 5.396 1.00 0.00 5 LEU A C 6
ATOM 2811 O O . LEU A 1 5 ? -5.471 0.442 6.001 1.00 0.00 5 LEU A O 6
ATOM 2827 N N . PHE A 1 6 ? -3.855 -0.866 5.137 1.00 0.00 6 PHE A N 6
ATOM 2828 C CA . PHE A 1 6 ? -4.480 -2.116 5.554 1.00 0.00 6 PHE A CA 6
ATOM 2829 C C . PHE A 1 6 ? -5.537 -2.564 4.550 1.00 0.00 6 PHE A C 6
ATOM 2830 O O . PHE A 1 6 ? -6.439 -3.331 4.887 1.00 0.00 6 PHE A O 6
ATOM 2847 N N . GLY A 1 7 ? -5.417 -2.086 3.317 1.00 0.00 7 GLY A N 6
ATOM 2848 C CA . GLY A 1 7 ? -6.369 -2.452 2.286 1.00 0.00 7 GLY A CA 6
ATOM 2849 C C . GLY A 1 7 ? -5.819 -3.496 1.332 1.00 0.00 7 GLY A C 6
ATOM 2850 O O . GLY A 1 7 ? -4.685 -3.386 0.867 1.00 0.00 7 GLY A O 6
ATOM 2854 N N . GLY A 1 8 ? -6.626 -4.510 1.039 1.00 0.00 8 GLY A N 6
ATOM 2855 C CA . GLY A 1 8 ? -6.195 -5.560 0.134 1.00 0.00 8 GLY A CA 6
ATOM 2856 C C . GLY A 1 8 ? -5.829 -5.025 -1.235 1.00 0.00 8 GLY A C 6
ATOM 2857 O O . GLY A 1 8 ? -6.623 -4.329 -1.870 1.00 0.00 8 GLY A O 6
ATOM 2861 N N . CYS A 1 9 ? -4.624 -5.347 -1.694 1.00 0.00 9 CYS A N 6
ATOM 2862 C CA . CYS A 1 9 ? -4.158 -4.888 -2.997 1.00 0.00 9 CYS A CA 6
ATOM 2863 C C . CYS A 1 9 ? -3.649 -6.052 -3.842 1.00 0.00 9 CYS A C 6
ATOM 2864 O O . CYS A 1 9 ? -2.962 -6.944 -3.341 1.00 0.00 9 CYS A O 6
ATOM 2871 N N . LYS A 1 10 ? -3.975 -6.026 -5.130 1.00 0.00 10 LYS A N 6
ATOM 2872 C CA . LYS A 1 10 ? -3.537 -7.069 -6.051 1.00 0.00 10 LYS A CA 6
ATOM 2873 C C . LYS A 1 10 ? -2.093 -6.823 -6.452 1.00 0.00 10 LYS A C 6
ATOM 2874 O O . LYS A 1 10 ? -1.363 -7.742 -6.822 1.00 0.00 10 LYS A O 6
ATOM 2893 N N . THR A 1 11 ? -1.694 -5.566 -6.355 1.00 0.00 11 THR A N 6
ATOM 2894 C CA . THR A 1 11 ? -0.338 -5.149 -6.680 1.00 0.00 11 THR A CA 6
ATOM 2895 C C . THR A 1 11 ? -0.047 -3.811 -6.027 1.00 0.00 11 THR A C 6
ATOM 2896 O O . THR A 1 11 ? -0.870 -3.284 -5.278 1.00 0.00 11 THR A O 6
ATOM 2907 N N . THR A 1 12 ? 1.114 -3.254 -6.328 1.00 0.00 12 THR A N 6
ATOM 2908 C CA . THR A 1 12 ? 1.490 -1.964 -5.777 1.00 0.00 12 THR A CA 6
ATOM 2909 C C . THR A 1 12 ? 0.644 -0.861 -6.402 1.00 0.00 12 THR A C 6
ATOM 2910 O O . THR A 1 12 ? 0.414 0.185 -5.795 1.00 0.00 12 THR A O 6
ATOM 2921 N N . SER A 1 13 ? 0.189 -1.109 -7.625 1.00 0.00 13 SER A N 6
ATOM 2922 C CA . SER A 1 13 ? -0.629 -0.151 -8.351 1.00 0.00 13 SER A CA 6
ATOM 2923 C C . SER A 1 13 ? -2.103 -0.284 -7.979 1.00 0.00 13 SER A C 6
ATOM 2924 O O . SER A 1 13 ? -2.981 0.155 -8.720 1.00 0.00 13 SER A O 6
ATOM 2932 N N . ASP A 1 14 ? -2.369 -0.894 -6.829 1.00 0.00 14 ASP A N 6
ATOM 2933 C CA . ASP A 1 14 ? -3.736 -1.084 -6.368 1.00 0.00 14 ASP A CA 6
ATOM 2934 C C . ASP A 1 14 ? -3.987 -0.329 -5.065 1.00 0.00 14 ASP A C 6
ATOM 2935 O O . ASP A 1 14 ? -5.013 -0.526 -4.414 1.00 0.00 14 ASP A O 6
ATOM 2944 N N . CYS A 1 15 ? -3.045 0.530 -4.681 1.00 0.00 15 CYS A N 6
ATOM 2945 C CA . CYS A 1 15 ? -3.180 1.296 -3.450 1.00 0.00 15 CYS A CA 6
ATOM 2946 C C . CYS A 1 15 ? -3.213 2.794 -3.713 1.00 0.00 15 CYS A C 6
ATOM 2947 O O . CYS A 1 15 ? -2.894 3.264 -4.806 1.00 0.00 15 CYS A O 6
ATOM 2954 N N . CYS A 1 16 ? -3.618 3.530 -2.689 1.00 0.00 16 CYS A N 6
ATOM 2955 C CA . CYS A 1 16 ? -3.723 4.975 -2.756 1.00 0.00 16 CYS A CA 6
ATOM 2956 C C . CYS A 1 16 ? -2.412 5.639 -3.148 1.00 0.00 16 CYS A C 6
ATOM 2957 O O . CYS A 1 16 ? -1.690 5.150 -4.017 1.00 0.00 16 CYS A O 6
ATOM 2964 N N . LYS A 1 17 ? -2.135 6.774 -2.537 1.00 0.00 17 LYS A N 6
ATOM 2965 C CA . LYS A 1 17 ? -0.938 7.541 -2.854 1.00 0.00 17 LYS A CA 6
ATOM 2966 C C . LYS A 1 17 ? 0.229 7.171 -1.962 1.00 0.00 17 LYS A C 6
ATOM 2967 O O . LYS A 1 17 ? 1.187 6.531 -2.396 1.00 0.00 17 LYS A O 6
ATOM 2986 N N . HIS A 1 18 ? 0.151 7.612 -0.719 1.00 0.00 18 HIS A N 6
ATOM 2987 C CA . HIS A 1 18 ? 1.205 7.372 0.245 1.00 0.00 18 HIS A CA 6
ATOM 2988 C C . HIS A 1 18 ? 1.400 5.889 0.526 1.00 0.00 18 HIS A C 6
ATOM 2989 O O . HIS A 1 18 ? 2.352 5.497 1.201 1.00 0.00 18 HIS A O 6
ATOM 3004 N N . LEU A 1 19 ? 0.487 5.074 0.027 1.00 0.00 19 LEU A N 6
ATOM 3005 C CA . LEU A 1 19 ? 0.556 3.637 0.250 1.00 0.00 19 LEU A CA 6
ATOM 3006 C C . LEU A 1 19 ? 1.181 2.894 -0.922 1.00 0.00 19 LEU A C 6
ATOM 3007 O O . LEU A 1 19 ? 1.276 3.413 -2.035 1.00 0.00 19 LEU A O 6
ATOM 3023 N N . GLY A 1 20 ? 1.602 1.662 -0.649 1.00 0.00 20 GLY A N 6
ATOM 3024 C CA . GLY A 1 20 ? 2.214 0.826 -1.661 1.00 0.00 20 GLY A CA 6
ATOM 3025 C C . GLY A 1 20 ? 2.124 -0.645 -1.302 1.00 0.00 20 GLY A C 6
ATOM 3026 O O . GLY A 1 20 ? 2.434 -1.033 -0.174 1.00 0.00 20 GLY A O 6
ATOM 3030 N N . CYS A 1 21 ? 1.695 -1.464 -2.256 1.00 0.00 21 CYS A N 6
ATOM 3031 C CA . CYS A 1 21 ? 1.560 -2.894 -2.025 1.00 0.00 21 CYS A CA 6
ATOM 3032 C C . CYS A 1 21 ? 2.928 -3.566 -1.999 1.00 0.00 21 CYS A C 6
ATOM 3033 O O . CYS A 1 21 ? 3.671 -3.523 -2.981 1.00 0.00 21 CYS A O 6
ATOM 3040 N N . LYS A 1 22 ? 3.265 -4.172 -0.865 1.00 0.00 22 LYS A N 6
ATOM 3041 C CA . LYS A 1 22 ? 4.556 -4.834 -0.709 1.00 0.00 22 LYS A CA 6
ATOM 3042 C C . LYS A 1 22 ? 4.469 -6.325 -1.031 1.00 0.00 22 LYS A C 6
ATOM 3043 O O . LYS A 1 22 ? 3.406 -6.936 -0.927 1.00 0.00 22 LYS A O 6
ATOM 3062 N N . PHE A 1 23 ? 5.605 -6.896 -1.424 1.00 0.00 23 PHE A N 6
ATOM 3063 C CA . PHE A 1 23 ? 5.684 -8.314 -1.768 1.00 0.00 23 PHE A CA 6
ATOM 3064 C C . PHE A 1 23 ? 4.722 -9.147 -0.926 1.00 0.00 23 PHE A C 6
ATOM 3065 O O . PHE A 1 23 ? 4.801 -9.150 0.302 1.00 0.00 23 PHE A O 6
ATOM 3082 N N . ARG A 1 24 ? 3.823 -9.860 -1.603 1.00 0.00 24 ARG A N 6
ATOM 3083 C CA . ARG A 1 24 ? 2.843 -10.712 -0.935 1.00 0.00 24 ARG A CA 6
ATOM 3084 C C . ARG A 1 24 ? 2.465 -10.161 0.435 1.00 0.00 24 ARG A C 6
ATOM 3085 O O . ARG A 1 24 ? 2.276 -10.917 1.389 1.00 0.00 24 ARG A O 6
ATOM 3106 N N . ASP A 1 25 ? 2.353 -8.841 0.528 1.00 0.00 25 ASP A N 6
ATOM 3107 C CA . ASP A 1 25 ? 1.991 -8.195 1.784 1.00 0.00 25 ASP A CA 6
ATOM 3108 C C . ASP A 1 25 ? 0.502 -8.365 2.062 1.00 0.00 25 ASP A C 6
ATOM 3109 O O . ASP A 1 25 ? 0.072 -8.375 3.216 1.00 0.00 25 ASP A O 6
ATOM 3118 N N . LYS A 1 26 ? -0.278 -8.501 0.994 1.00 0.00 26 LYS A N 6
ATOM 3119 C CA . LYS A 1 26 ? -1.721 -8.678 1.114 1.00 0.00 26 LYS A CA 6
ATOM 3120 C C . LYS A 1 26 ? -2.437 -7.334 1.199 1.00 0.00 26 LYS A C 6
ATOM 3121 O O . LYS A 1 26 ? -3.509 -7.155 0.617 1.00 0.00 26 LYS A O 6
ATOM 3140 N N . TYR A 1 27 ? -1.845 -6.393 1.927 1.00 0.00 27 TYR A N 6
ATOM 3141 C CA . TYR A 1 27 ? -2.438 -5.070 2.083 1.00 0.00 27 TYR A CA 6
ATOM 3142 C C . TYR A 1 27 ? -1.495 -3.982 1.587 1.00 0.00 27 TYR A C 6
ATOM 3143 O O . TYR A 1 27 ? -0.482 -4.264 0.949 1.00 0.00 27 TYR A O 6
ATOM 3161 N N . CYS A 1 28 ? -1.842 -2.736 1.886 1.00 0.00 28 CYS A N 6
ATOM 3162 C CA . CYS A 1 28 ? -1.036 -1.595 1.472 1.00 0.00 28 CYS A CA 6
ATOM 3163 C C . CYS A 1 28 ? -0.404 -0.909 2.678 1.00 0.00 28 CYS A C 6
ATOM 3164 O O . CYS A 1 28 ? -1.083 -0.611 3.662 1.00 0.00 28 CYS A O 6
ATOM 3171 N N . ALA A 1 29 ? 0.899 -0.663 2.597 1.00 0.00 29 ALA A N 6
ATOM 3172 C CA . ALA A 1 29 ? 1.617 -0.013 3.684 1.00 0.00 29 ALA A CA 6
ATOM 3173 C C . ALA A 1 29 ? 2.264 1.285 3.216 1.00 0.00 29 ALA A C 6
ATOM 3174 O O . ALA A 1 29 ? 2.736 1.383 2.084 1.00 0.00 29 ALA A O 6
ATOM 3181 N N . TRP A 1 30 ? 2.283 2.277 4.097 1.00 0.00 30 TRP A N 6
ATOM 3182 C CA . TRP A 1 30 ? 2.871 3.570 3.777 1.00 0.00 30 TRP A CA 6
ATOM 3183 C C . TRP A 1 30 ? 4.147 3.400 2.961 1.00 0.00 30 TRP A C 6
ATOM 3184 O O . TRP A 1 30 ? 4.829 2.381 3.064 1.00 0.00 30 TRP A O 6
ATOM 3205 N N . ASP A 1 31 ? 4.453 4.409 2.153 1.00 0.00 31 ASP A N 6
ATOM 3206 C CA . ASP A 1 31 ? 5.646 4.395 1.307 1.00 0.00 31 ASP A CA 6
ATOM 3207 C C . ASP A 1 31 ? 5.339 3.804 -0.062 1.00 0.00 31 ASP A C 6
ATOM 3208 O O . ASP A 1 31 ? 5.323 2.586 -0.236 1.00 0.00 31 ASP A O 6
ATOM 3217 N N . PHE A 1 32 ? 5.094 4.677 -1.031 1.00 0.00 32 PHE A N 6
ATOM 3218 C CA . PHE A 1 32 ? 4.788 4.251 -2.384 1.00 0.00 32 PHE A CA 6
ATOM 3219 C C . PHE A 1 32 ? 6.063 3.984 -3.176 1.00 0.00 32 PHE A C 6
ATOM 3220 O O . PHE A 1 32 ? 7.002 4.781 -3.151 1.00 0.00 32 PHE A O 6
ATOM 3237 N N . THR A 1 33 ? 6.092 2.857 -3.881 1.00 0.00 33 THR A N 6
ATOM 3238 C CA . THR A 1 33 ? 7.252 2.484 -4.680 1.00 0.00 33 THR A CA 6
ATOM 3239 C C . THR A 1 33 ? 7.067 2.900 -6.138 1.00 0.00 33 THR A C 6
ATOM 3240 O O . THR A 1 33 ? 5.943 3.107 -6.596 1.00 0.00 33 THR A O 6
ATOM 3251 N N . PHE A 1 34 ? 8.177 3.014 -6.861 1.00 0.00 34 PHE A N 6
ATOM 3252 C CA . PHE A 1 34 ? 8.140 3.400 -8.267 1.00 0.00 34 PHE A CA 6
ATOM 3253 C C . PHE A 1 34 ? 7.143 4.530 -8.504 1.00 0.00 34 PHE A C 6
ATOM 3254 O O . PHE A 1 34 ? 6.115 4.334 -9.152 1.00 0.00 34 PHE A O 6
ATOM 3271 N N . SER A 1 35 ? 7.454 5.711 -7.982 1.00 0.00 35 SER A N 6
ATOM 3272 C CA . SER A 1 35 ? 6.583 6.871 -8.146 1.00 0.00 35 SER A CA 6
ATOM 3273 C C . SER A 1 35 ? 6.921 7.623 -9.428 1.00 0.00 35 SER A C 6
ATOM 3274 O O . SER A 1 35 ? 7.102 6.960 -10.472 1.00 0.00 35 SER A O 6
ATOM 3283 N N . GLU A 1 1 ? -9.966 4.126 -7.678 1.00 0.00 1 GLU A N 7
ATOM 3284 C CA . GLU A 1 1 ? -9.535 3.066 -6.729 1.00 0.00 1 GLU A CA 7
ATOM 3285 C C . GLU A 1 1 ? -8.349 3.527 -5.890 1.00 0.00 1 GLU A C 7
ATOM 3286 O O . GLU A 1 1 ? -7.570 4.380 -6.314 1.00 0.00 1 GLU A O 7
ATOM 3300 N N . CYS A 1 2 ? -8.219 2.954 -4.697 1.00 0.00 2 CYS A N 7
ATOM 3301 C CA . CYS A 1 2 ? -7.128 3.301 -3.796 1.00 0.00 2 CYS A CA 7
ATOM 3302 C C . CYS A 1 2 ? -7.342 2.681 -2.426 1.00 0.00 2 CYS A C 7
ATOM 3303 O O . CYS A 1 2 ? -8.089 3.186 -1.590 1.00 0.00 2 CYS A O 7
ATOM 3310 N N . ARG A 1 3 ? -6.674 1.563 -2.217 1.00 0.00 3 ARG A N 7
ATOM 3311 C CA . ARG A 1 3 ? -6.754 0.853 -0.968 1.00 0.00 3 ARG A CA 7
ATOM 3312 C C . ARG A 1 3 ? -5.847 1.509 0.050 1.00 0.00 3 ARG A C 7
ATOM 3313 O O . ARG A 1 3 ? -4.629 1.334 0.031 1.00 0.00 3 ARG A O 7
ATOM 3334 N N . TYR A 1 4 ? -6.464 2.278 0.929 1.00 0.00 4 TYR A N 7
ATOM 3335 C CA . TYR A 1 4 ? -5.735 2.989 1.964 1.00 0.00 4 TYR A CA 7
ATOM 3336 C C . TYR A 1 4 ? -4.897 2.017 2.784 1.00 0.00 4 TYR A C 7
ATOM 3337 O O . TYR A 1 4 ? -4.545 0.932 2.321 1.00 0.00 4 TYR A O 7
ATOM 3355 N N . LEU A 1 5 ? -4.586 2.418 4.003 1.00 0.00 5 LEU A N 7
ATOM 3356 C CA . LEU A 1 5 ? -3.789 1.594 4.907 1.00 0.00 5 LEU A CA 7
ATOM 3357 C C . LEU A 1 5 ? -4.503 0.286 5.253 1.00 0.00 5 LEU A C 7
ATOM 3358 O O . LEU A 1 5 ? -5.663 0.290 5.665 1.00 0.00 5 LEU A O 7
ATOM 3374 N N . PHE A 1 6 ? -3.792 -0.832 5.091 1.00 0.00 6 PHE A N 7
ATOM 3375 C CA . PHE A 1 6 ? -4.338 -2.153 5.394 1.00 0.00 6 PHE A CA 7
ATOM 3376 C C . PHE A 1 6 ? -5.421 -2.561 4.401 1.00 0.00 6 PHE A C 7
ATOM 3377 O O . PHE A 1 6 ? -6.252 -3.419 4.696 1.00 0.00 6 PHE A O 7
ATOM 3394 N N . GLY A 1 7 ? -5.406 -1.952 3.224 1.00 0.00 7 GLY A N 7
ATOM 3395 C CA . GLY A 1 7 ? -6.395 -2.283 2.215 1.00 0.00 7 GLY A CA 7
ATOM 3396 C C . GLY A 1 7 ? -5.936 -3.402 1.299 1.00 0.00 7 GLY A C 7
ATOM 3397 O O . GLY A 1 7 ? -4.784 -3.426 0.867 1.00 0.00 7 GLY A O 7
ATOM 3401 N N . GLY A 1 8 ? -6.843 -4.327 0.997 1.00 0.00 8 GLY A N 7
ATOM 3402 C CA . GLY A 1 8 ? -6.504 -5.433 0.120 1.00 0.00 8 GLY A CA 7
ATOM 3403 C C . GLY A 1 8 ? -6.009 -4.954 -1.231 1.00 0.00 8 GLY A C 7
ATOM 3404 O O . GLY A 1 8 ? -6.696 -4.194 -1.914 1.00 0.00 8 GLY A O 7
ATOM 3408 N N . CYS A 1 9 ? -4.813 -5.384 -1.614 1.00 0.00 9 CYS A N 7
ATOM 3409 C CA . CYS A 1 9 ? -4.230 -4.974 -2.886 1.00 0.00 9 CYS A CA 7
ATOM 3410 C C . CYS A 1 9 ? -3.457 -6.113 -3.542 1.00 0.00 9 CYS A C 7
ATOM 3411 O O . CYS A 1 9 ? -2.649 -6.783 -2.898 1.00 0.00 9 CYS A O 7
ATOM 3418 N N . LYS A 1 10 ? -3.696 -6.313 -4.836 1.00 0.00 10 LYS A N 7
ATOM 3419 C CA . LYS A 1 10 ? -3.007 -7.356 -5.587 1.00 0.00 10 LYS A CA 7
ATOM 3420 C C . LYS A 1 10 ? -1.737 -6.803 -6.213 1.00 0.00 10 LYS A C 7
ATOM 3421 O O . LYS A 1 10 ? -0.871 -7.556 -6.658 1.00 0.00 10 LYS A O 7
ATOM 3440 N N . THR A 1 11 ? -1.645 -5.483 -6.254 1.00 0.00 11 THR A N 7
ATOM 3441 C CA . THR A 1 11 ? -0.490 -4.821 -6.840 1.00 0.00 11 THR A CA 7
ATOM 3442 C C . THR A 1 11 ? -0.190 -3.509 -6.138 1.00 0.00 11 THR A C 7
ATOM 3443 O O . THR A 1 11 ? -1.034 -2.963 -5.428 1.00 0.00 11 THR A O 7
ATOM 3454 N N . THR A 1 12 ? 1.013 -2.998 -6.360 1.00 0.00 12 THR A N 7
ATOM 3455 C CA . THR A 1 12 ? 1.416 -1.737 -5.766 1.00 0.00 12 THR A CA 7
ATOM 3456 C C . THR A 1 12 ? 0.567 -0.610 -6.332 1.00 0.00 12 THR A C 7
ATOM 3457 O O . THR A 1 12 ? 0.268 0.370 -5.649 1.00 0.00 12 THR A O 7
ATOM 3468 N N . SER A 1 13 ? 0.174 -0.770 -7.589 1.00 0.00 13 SER A N 7
ATOM 3469 C CA . SER A 1 13 ? -0.650 0.217 -8.266 1.00 0.00 13 SER A CA 7
ATOM 3470 C C . SER A 1 13 ? -2.122 0.036 -7.910 1.00 0.00 13 SER A C 7
ATOM 3471 O O . SER A 1 13 ? -2.996 0.665 -8.507 1.00 0.00 13 SER A O 7
ATOM 3479 N N . ASP A 1 14 ? -2.393 -0.837 -6.942 1.00 0.00 14 ASP A N 7
ATOM 3480 C CA . ASP A 1 14 ? -3.764 -1.108 -6.521 1.0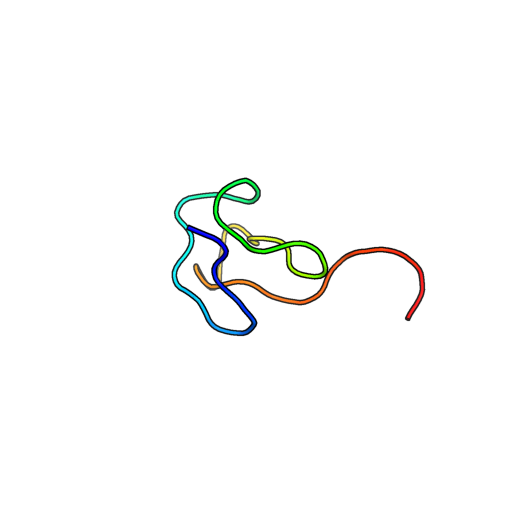0 0.00 14 ASP A CA 7
ATOM 3481 C C . ASP A 1 14 ? -4.107 -0.383 -5.223 1.00 0.00 14 ASP A C 7
ATOM 3482 O O . ASP A 1 14 ? -5.214 -0.523 -4.702 1.00 0.00 14 ASP A O 7
ATOM 3491 N N . CYS A 1 15 ? -3.161 0.391 -4.701 1.00 0.00 15 CYS A N 7
ATOM 3492 C CA . CYS A 1 15 ? -3.381 1.130 -3.462 1.00 0.00 15 CYS A CA 7
ATOM 3493 C C . CYS A 1 15 ? -3.330 2.630 -3.695 1.00 0.00 15 CYS A C 7
ATOM 3494 O O . CYS A 1 15 ? -2.986 3.099 -4.780 1.00 0.00 15 CYS A O 7
ATOM 3501 N N . CYS A 1 16 ? -3.687 3.368 -2.659 1.00 0.00 16 CYS A N 7
ATOM 3502 C CA . CYS A 1 16 ? -3.706 4.815 -2.706 1.00 0.00 16 CYS A CA 7
ATOM 3503 C C . CYS A 1 16 ? -2.365 5.398 -3.120 1.00 0.00 16 CYS A C 7
ATOM 3504 O O . CYS A 1 16 ? -1.652 4.823 -3.943 1.00 0.00 16 CYS A O 7
ATOM 3511 N N . LYS A 1 17 ? -2.053 6.563 -2.587 1.00 0.00 17 LYS A N 7
ATOM 3512 C CA . LYS A 1 17 ? -0.822 7.258 -2.939 1.00 0.00 17 LYS A CA 7
ATOM 3513 C C . LYS A 1 17 ? 0.321 6.914 -2.006 1.00 0.00 17 LYS A C 7
ATOM 3514 O O . LYS A 1 17 ? 1.278 6.240 -2.391 1.00 0.00 17 LYS A O 7
ATOM 3533 N N . HIS A 1 18 ? 0.230 7.414 -0.785 1.00 0.00 18 HIS A N 7
ATOM 3534 C CA . HIS A 1 18 ? 1.265 7.201 0.205 1.00 0.00 18 HIS A CA 7
ATOM 3535 C C . HIS A 1 18 ? 1.462 5.726 0.516 1.00 0.00 18 HIS A C 7
ATOM 3536 O O . HIS A 1 18 ? 2.429 5.348 1.177 1.00 0.00 18 HIS A O 7
ATOM 3551 N N . LEU A 1 19 ? 0.538 4.899 0.057 1.00 0.00 19 LEU A N 7
ATOM 3552 C CA . LEU A 1 19 ? 0.613 3.468 0.311 1.00 0.00 19 LEU A CA 7
ATOM 3553 C C . LEU A 1 19 ? 1.281 2.713 -0.830 1.00 0.00 19 LEU A C 7
ATOM 3554 O O . LEU A 1 19 ? 1.334 3.185 -1.966 1.00 0.00 19 LEU A O 7
ATOM 3570 N N . GLY A 1 20 ? 1.784 1.527 -0.505 1.00 0.00 20 GLY A N 7
ATOM 3571 C CA . GLY A 1 20 ? 2.441 0.687 -1.483 1.00 0.00 20 GLY A CA 7
ATOM 3572 C C . GLY A 1 20 ? 2.199 -0.784 -1.211 1.00 0.00 20 GLY A C 7
ATOM 3573 O O . GLY A 1 20 ? 2.465 -1.267 -0.110 1.00 0.00 20 GLY A O 7
ATOM 3577 N N . CYS A 1 21 ? 1.683 -1.495 -2.205 1.00 0.00 21 CYS A N 7
ATOM 3578 C CA . CYS A 1 21 ? 1.396 -2.914 -2.053 1.00 0.00 21 CYS A CA 7
ATOM 3579 C C . CYS A 1 21 ? 2.680 -3.727 -1.923 1.00 0.00 21 CYS A C 7
ATOM 3580 O O . CYS A 1 21 ? 3.302 -4.088 -2.922 1.00 0.00 21 CYS A O 7
ATOM 3587 N N . LYS A 1 22 ? 3.070 -4.018 -0.686 1.00 0.00 22 LYS A N 7
ATOM 3588 C CA . LYS A 1 22 ? 4.276 -4.797 -0.429 1.00 0.00 22 LYS A CA 7
ATOM 3589 C C . LYS A 1 22 ? 3.962 -6.290 -0.437 1.00 0.00 22 LYS A C 7
ATOM 3590 O O . LYS A 1 22 ? 2.798 -6.690 -0.458 1.00 0.00 22 LYS A O 7
ATOM 3609 N N . PHE A 1 23 ? 5.007 -7.108 -0.423 1.00 0.00 23 PHE A N 7
ATOM 3610 C CA . PHE A 1 23 ? 4.848 -8.551 -0.435 1.00 0.00 23 PHE A CA 7
ATOM 3611 C C . PHE A 1 23 ? 4.751 -9.111 0.981 1.00 0.00 23 PHE A C 7
ATOM 3612 O O . PHE A 1 23 ? 5.395 -10.108 1.310 1.00 0.00 23 PHE A O 7
ATOM 3629 N N . ARG A 1 24 ? 3.945 -8.465 1.813 1.00 0.00 24 ARG A N 7
ATOM 3630 C CA . ARG A 1 24 ? 3.761 -8.902 3.194 1.00 0.00 24 ARG A CA 7
ATOM 3631 C C . ARG A 1 24 ? 2.410 -9.594 3.368 1.00 0.00 24 ARG A C 7
ATOM 3632 O O . ARG A 1 24 ? 2.291 -10.800 3.153 1.00 0.00 24 ARG A O 7
ATOM 3653 N N . ASP A 1 25 ? 1.397 -8.823 3.749 1.00 0.00 25 ASP A N 7
ATOM 3654 C CA . ASP A 1 25 ? 0.055 -9.366 3.940 1.00 0.00 25 ASP A CA 7
ATOM 3655 C C . ASP A 1 25 ? -0.884 -8.861 2.851 1.00 0.00 25 ASP A C 7
ATOM 3656 O O . ASP A 1 25 ? -1.991 -8.402 3.130 1.00 0.00 25 ASP A O 7
ATOM 3665 N N . LYS A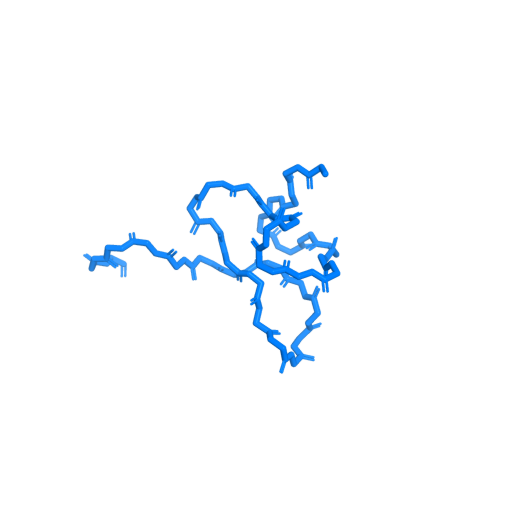 1 26 ? -0.426 -8.952 1.608 1.00 0.00 26 LYS A N 7
ATOM 3666 C CA . LYS A 1 26 ? -1.209 -8.507 0.463 1.00 0.00 26 LYS A CA 7
ATOM 3667 C C . LYS A 1 26 ? -1.995 -7.236 0.777 1.00 0.00 26 LYS A C 7
ATOM 3668 O O . LYS A 1 26 ? -3.079 -7.022 0.234 1.00 0.00 26 LYS A O 7
ATOM 3687 N N . TYR A 1 27 ? -1.443 -6.387 1.641 1.00 0.00 27 TYR A N 7
ATOM 3688 C CA . TYR A 1 27 ? -2.105 -5.135 1.999 1.00 0.00 27 TYR A CA 7
ATOM 3689 C C . TYR A 1 27 ? -1.314 -3.936 1.491 1.00 0.00 27 TYR A C 7
ATOM 3690 O O . TYR A 1 27 ? -0.358 -4.089 0.730 1.00 0.00 27 TYR A O 7
ATOM 3708 N N . CYS A 1 28 ? -1.719 -2.748 1.916 1.00 0.00 28 CYS A N 7
ATOM 3709 C CA . CYS A 1 28 ? -1.051 -1.524 1.503 1.00 0.00 28 CYS A CA 7
ATOM 3710 C C . CYS A 1 28 ? -0.402 -0.824 2.696 1.00 0.00 28 CYS A C 7
ATOM 3711 O O . CYS A 1 28 ? -1.059 -0.549 3.699 1.00 0.00 28 CYS A O 7
ATOM 3718 N N . ALA A 1 29 ? 0.891 -0.538 2.575 1.00 0.00 29 ALA A N 7
ATOM 3719 C CA . ALA A 1 29 ? 1.633 0.132 3.638 1.00 0.00 29 ALA A CA 7
ATOM 3720 C C . ALA A 1 29 ? 2.331 1.384 3.117 1.00 0.00 29 ALA A C 7
ATOM 3721 O O . ALA A 1 29 ? 2.792 1.418 1.976 1.00 0.00 29 ALA A O 7
ATOM 3728 N N . TRP A 1 30 ? 2.401 2.415 3.954 1.00 0.00 30 TRP A N 7
ATOM 3729 C CA . TRP A 1 30 ? 3.039 3.667 3.567 1.00 0.00 30 TRP A CA 7
ATOM 3730 C C . TRP A 1 30 ? 4.340 3.415 2.817 1.00 0.00 30 TRP A C 7
ATOM 3731 O O . TRP A 1 30 ? 5.055 2.452 3.092 1.00 0.00 30 TRP A O 7
ATOM 3752 N N . ASP A 1 31 ? 4.644 4.300 1.876 1.00 0.00 31 ASP A N 7
ATOM 3753 C CA . ASP A 1 31 ? 5.866 4.194 1.085 1.00 0.00 31 ASP A CA 7
ATOM 3754 C C . ASP A 1 31 ? 5.696 3.219 -0.075 1.00 0.00 31 ASP A C 7
ATOM 3755 O O . ASP A 1 31 ? 5.839 2.006 0.092 1.00 0.00 31 ASP A O 7
ATOM 3764 N N . PHE A 1 32 ? 5.396 3.757 -1.251 1.00 0.00 32 PHE A N 7
ATOM 3765 C CA . PHE A 1 32 ? 5.214 2.943 -2.438 1.00 0.00 32 PHE A CA 7
ATOM 3766 C C . PHE A 1 32 ? 6.549 2.680 -3.128 1.00 0.00 32 PHE A C 7
ATOM 3767 O O . PHE A 1 32 ? 6.696 2.908 -4.329 1.00 0.00 32 PHE A O 7
ATOM 3784 N N . THR A 1 33 ? 7.520 2.198 -2.355 1.00 0.00 33 THR A N 7
ATOM 3785 C CA . THR A 1 33 ? 8.846 1.900 -2.887 1.00 0.00 33 THR A CA 7
ATOM 3786 C C . THR A 1 33 ? 9.102 0.398 -2.890 1.00 0.00 33 THR A C 7
ATOM 3787 O O . THR A 1 33 ? 9.936 -0.101 -3.646 1.00 0.00 33 THR A O 7
ATOM 3798 N N . PHE A 1 34 ? 8.373 -0.309 -2.042 1.00 0.00 34 PHE A N 7
ATOM 3799 C CA . PHE A 1 34 ? 8.499 -1.759 -1.937 1.00 0.00 34 PHE A CA 7
ATOM 3800 C C . PHE A 1 34 ? 9.962 -2.191 -1.982 1.00 0.00 34 PHE A C 7
ATOM 3801 O O . PHE A 1 34 ? 10.869 -1.362 -1.927 1.00 0.00 34 PHE A O 7
ATOM 3818 N N . SER A 1 35 ? 10.183 -3.499 -2.081 1.00 0.00 35 SER A N 7
ATOM 3819 C CA . SER A 1 35 ? 11.533 -4.047 -2.134 1.00 0.00 35 SER A CA 7
ATOM 3820 C C . SER A 1 35 ? 11.581 -5.297 -3.008 1.00 0.00 35 SER A C 7
ATOM 3821 O O . SER A 1 35 ? 11.579 -5.151 -4.248 1.00 0.00 35 SER A O 7
ATOM 3830 N N . GLU A 1 1 ? -10.363 2.330 -6.914 1.00 0.00 1 GLU A N 8
ATOM 3831 C CA . GLU A 1 1 ? -10.662 2.233 -5.462 1.00 0.00 1 GLU A CA 8
ATOM 3832 C C . GLU A 1 1 ? -9.382 2.111 -4.644 1.00 0.00 1 GLU A C 8
ATOM 3833 O O . GLU A 1 1 ? -9.159 1.111 -3.961 1.00 0.00 1 GLU A O 8
ATOM 3847 N N . CYS A 1 2 ? -8.543 3.137 -4.721 1.00 0.00 2 CYS A N 8
ATOM 3848 C CA . CYS A 1 2 ? -7.281 3.157 -3.991 1.00 0.00 2 CYS A CA 8
ATOM 3849 C C . CYS A 1 2 ? -7.453 2.634 -2.577 1.00 0.00 2 CYS A C 8
ATOM 3850 O O . CYS A 1 2 ? -8.174 3.204 -1.759 1.00 0.00 2 CYS A O 8
ATOM 3857 N N . ARG A 1 3 ? -6.777 1.532 -2.313 1.00 0.00 3 ARG A N 8
ATOM 3858 C CA . ARG A 1 3 ? -6.819 0.893 -1.022 1.00 0.00 3 ARG A CA 8
ATOM 3859 C C . ARG A 1 3 ? -5.876 1.577 -0.057 1.00 0.00 3 ARG A C 8
ATOM 3860 O O . ARG A 1 3 ? -4.656 1.439 -0.146 1.00 0.00 3 ARG A O 8
ATOM 3881 N N . TYR A 1 4 ? -6.462 2.311 0.870 1.00 0.00 4 TYR A N 8
ATOM 3882 C CA . TYR A 1 4 ? -5.692 3.025 1.869 1.00 0.00 4 TYR A CA 8
ATOM 3883 C C . TYR A 1 4 ? -4.840 2.044 2.668 1.00 0.00 4 TYR A C 8
ATOM 3884 O O . TYR A 1 4 ? -4.539 0.945 2.202 1.00 0.00 4 TYR A O 8
ATOM 3902 N N . LEU A 1 5 ? -4.463 2.444 3.872 1.00 0.00 5 LEU A N 8
ATOM 3903 C CA . LEU A 1 5 ? -3.650 1.595 4.741 1.00 0.00 5 LEU A CA 8
ATOM 3904 C C . LEU A 1 5 ? -4.445 0.391 5.234 1.00 0.00 5 LEU A C 8
ATOM 3905 O O . LEU A 1 5 ? -5.534 0.533 5.787 1.00 0.00 5 LEU A O 8
ATOM 3921 N N . PHE A 1 6 ? -3.884 -0.799 5.028 1.00 0.00 6 PHE A N 8
ATOM 3922 C CA . PHE A 1 6 ? -4.532 -2.035 5.449 1.00 0.00 6 PHE A CA 8
ATOM 3923 C C . PHE A 1 6 ? -5.585 -2.473 4.435 1.00 0.00 6 PHE A C 8
ATOM 3924 O O . PHE A 1 6 ? -6.466 -3.275 4.747 1.00 0.00 6 PHE A O 8
ATOM 3941 N N . GLY A 1 7 ? -5.489 -1.940 3.221 1.00 0.00 7 GLY A N 8
ATOM 3942 C CA . GLY A 1 7 ? -6.440 -2.289 2.183 1.00 0.00 7 GLY A CA 8
ATOM 3943 C C . GLY A 1 7 ? -5.906 -3.337 1.226 1.00 0.00 7 GLY A C 8
ATOM 3944 O O . GLY A 1 7 ? -4.831 -3.173 0.650 1.00 0.00 7 GLY A O 8
ATOM 3948 N N . GLY A 1 8 ? -6.662 -4.419 1.053 1.00 0.00 8 GLY A N 8
ATOM 3949 C CA . GLY A 1 8 ? -6.246 -5.481 0.157 1.00 0.00 8 GLY A CA 8
ATOM 3950 C C . GLY A 1 8 ? -5.815 -4.964 -1.202 1.00 0.00 8 GLY A C 8
ATOM 3951 O O . GLY A 1 8 ? -6.522 -4.169 -1.824 1.00 0.00 8 GLY A O 8
ATOM 3955 N N . CYS A 1 9 ? -4.648 -5.408 -1.661 1.00 0.00 9 CYS A N 8
ATOM 3956 C CA . CYS A 1 9 ? -4.123 -4.979 -2.954 1.00 0.00 9 CYS A CA 8
ATOM 3957 C C . CYS A 1 9 ? -3.360 -6.104 -3.647 1.00 0.00 9 CYS A C 8
ATOM 3958 O O . CYS A 1 9 ? -2.516 -6.761 -3.037 1.00 0.00 9 CYS A O 8
ATOM 3965 N N . LYS A 1 10 ? -3.653 -6.312 -4.929 1.00 0.00 10 LYS A N 8
ATOM 3966 C CA . LYS A 1 10 ? -2.984 -7.345 -5.709 1.00 0.00 10 LYS A CA 8
ATOM 3967 C C . LYS A 1 10 ? -1.622 -6.852 -6.175 1.00 0.00 10 LYS A C 8
ATOM 3968 O O . LYS A 1 10 ? -0.726 -7.642 -6.474 1.00 0.00 10 LYS A O 8
ATOM 3987 N N . THR A 1 11 ? -1.477 -5.535 -6.214 1.00 0.00 11 THR A N 8
ATOM 3988 C CA . THR A 1 11 ? -0.226 -4.907 -6.624 1.00 0.00 11 THR A CA 8
ATOM 3989 C C . THR A 1 11 ? -0.064 -3.557 -5.953 1.00 0.00 11 THR A C 8
ATOM 3990 O O . THR A 1 11 ? -0.906 -3.135 -5.160 1.00 0.00 11 THR A O 8
ATOM 4001 N N . THR A 1 12 ? 1.020 -2.878 -6.292 1.00 0.00 12 THR A N 8
ATOM 4002 C CA . THR A 1 12 ? 1.295 -1.563 -5.737 1.00 0.00 12 THR A CA 8
ATOM 4003 C C . THR A 1 12 ? 0.366 -0.522 -6.353 1.00 0.00 12 THR A C 8
ATOM 4004 O O . THR A 1 12 ? 0.041 0.486 -5.726 1.00 0.00 12 THR A O 8
ATOM 4015 N N . SER A 1 13 ? -0.057 -0.778 -7.585 1.00 0.00 13 SER A N 8
ATOM 4016 C CA . SER A 1 13 ? -0.945 0.127 -8.292 1.00 0.00 13 SER A CA 8
ATOM 4017 C C . SER A 1 13 ? -2.395 -0.093 -7.870 1.00 0.00 13 SER A C 8
ATOM 4018 O O . SER A 1 13 ? -3.312 0.508 -8.427 1.00 0.00 13 SER A O 8
ATOM 4026 N N . ASP A 1 14 ? -2.594 -0.963 -6.885 1.00 0.00 14 ASP A N 8
ATOM 4027 C CA . ASP A 1 14 ? -3.930 -1.267 -6.390 1.00 0.00 14 ASP A CA 8
ATOM 4028 C C . ASP A 1 14 ? -4.210 -0.534 -5.082 1.00 0.00 14 ASP A C 8
ATOM 4029 O O . ASP A 1 14 ? -5.178 -0.843 -4.387 1.00 0.00 14 ASP A O 8
ATOM 4038 N N . CYS A 1 15 ? -3.357 0.429 -4.746 1.00 0.00 15 CYS A N 8
ATOM 4039 C CA . CYS A 1 15 ? -3.522 1.189 -3.516 1.00 0.00 15 CYS A CA 8
ATOM 4040 C C . CYS A 1 15 ? -3.509 2.688 -3.780 1.00 0.00 15 CYS A C 8
ATOM 4041 O O . CYS A 1 15 ? -3.442 3.139 -4.924 1.00 0.00 15 CYS A O 8
ATOM 4048 N N . CYS A 1 16 ? -3.590 3.446 -2.698 1.00 0.00 16 CYS A N 8
ATOM 4049 C CA . CYS A 1 16 ? -3.609 4.901 -2.758 1.00 0.00 16 CYS A CA 8
ATOM 4050 C C . CYS A 1 16 ? -2.256 5.495 -3.122 1.00 0.00 16 CYS A C 8
ATOM 4051 O O . CYS A 1 16 ? -1.513 4.928 -3.922 1.00 0.00 16 CYS A O 8
ATOM 4058 N N . LYS A 1 17 ? -1.971 6.662 -2.575 1.00 0.00 17 LYS A N 8
ATOM 4059 C CA . LYS A 1 17 ? -0.735 7.372 -2.888 1.00 0.00 17 LYS A CA 8
ATOM 4060 C C . LYS A 1 17 ? 0.387 7.018 -1.933 1.00 0.00 17 LYS A C 8
ATOM 4061 O O . LYS A 1 17 ? 1.358 6.356 -2.305 1.00 0.00 17 LYS A O 8
ATOM 4080 N N . HIS A 1 18 ? 0.257 7.487 -0.705 1.00 0.00 18 HIS A N 8
ATOM 4081 C CA . HIS A 1 18 ? 1.265 7.251 0.307 1.00 0.00 18 HIS A CA 8
ATOM 4082 C C . HIS A 1 18 ? 1.471 5.765 0.560 1.00 0.00 18 HIS A C 8
ATOM 4083 O O . HIS A 1 18 ? 2.415 5.364 1.241 1.00 0.00 18 HIS A O 8
ATOM 4098 N N . LEU A 1 19 ? 0.569 4.954 0.032 1.00 0.00 19 LEU A N 8
ATOM 4099 C CA . LEU A 1 19 ? 0.641 3.514 0.227 1.00 0.00 19 LEU A CA 8
ATOM 4100 C C . LEU A 1 19 ? 1.323 2.786 -0.923 1.00 0.00 19 LEU A C 8
ATOM 4101 O O . LEU A 1 19 ? 1.233 3.184 -2.084 1.00 0.00 19 LEU A O 8
ATOM 4117 N N . GLY A 1 20 ? 1.988 1.694 -0.565 1.00 0.00 20 GLY A N 8
ATOM 4118 C CA . GLY A 1 20 ? 2.674 0.864 -1.530 1.00 0.00 20 GLY A CA 8
ATOM 4119 C C . GLY A 1 20 ? 2.448 -0.606 -1.238 1.00 0.00 20 GLY A C 8
ATOM 4120 O O . GLY A 1 20 ? 2.772 -1.085 -0.150 1.00 0.00 20 GLY A O 8
ATOM 4124 N N . CYS A 1 21 ? 1.875 -1.321 -2.198 1.00 0.00 21 CYS A N 8
ATOM 4125 C CA . CYS A 1 21 ? 1.595 -2.738 -2.023 1.00 0.00 21 CYS A CA 8
ATOM 4126 C C . CYS A 1 21 ? 2.873 -3.566 -2.085 1.00 0.00 21 CYS A C 8
ATOM 4127 O O . CYS A 1 21 ? 3.698 -3.381 -2.978 1.00 0.00 21 CYS A O 8
ATOM 4134 N N . LYS A 1 22 ? 3.024 -4.488 -1.141 1.00 0.00 22 LYS A N 8
ATOM 4135 C CA . LYS A 1 22 ? 4.198 -5.348 -1.106 1.00 0.00 22 LYS A CA 8
ATOM 4136 C C . LYS A 1 22 ? 3.997 -6.549 -2.024 1.00 0.00 22 LYS A C 8
ATOM 4137 O O . LYS A 1 22 ? 2.864 -6.924 -2.329 1.00 0.00 22 LYS A O 8
ATOM 4156 N N . PHE A 1 23 ? 5.100 -7.144 -2.470 1.00 0.00 23 PHE A N 8
ATOM 4157 C CA . PHE A 1 23 ? 5.044 -8.297 -3.364 1.00 0.00 23 PHE A CA 8
ATOM 4158 C C . PHE A 1 23 ? 3.830 -9.176 -3.071 1.00 0.00 23 PHE A C 8
ATOM 4159 O O . PHE A 1 23 ? 3.891 -10.082 -2.240 1.00 0.00 23 PHE A O 8
ATOM 4176 N N . ARG A 1 24 ? 2.729 -8.899 -3.766 1.00 0.00 24 ARG A N 8
ATOM 4177 C CA . ARG A 1 24 ? 1.494 -9.659 -3.594 1.00 0.00 24 ARG A CA 8
ATOM 4178 C C . ARG A 1 24 ? 1.321 -10.106 -2.147 1.00 0.00 24 ARG A C 8
ATOM 4179 O O . ARG A 1 24 ? 0.817 -11.197 -1.881 1.00 0.00 24 ARG A O 8
ATOM 4200 N N . ASP A 1 25 ? 1.740 -9.259 -1.215 1.00 0.00 25 ASP A N 8
ATOM 4201 C CA . ASP A 1 25 ? 1.629 -9.574 0.204 1.00 0.00 25 ASP A CA 8
ATOM 4202 C C . ASP A 1 25 ? 0.172 -9.776 0.607 1.00 0.00 25 ASP A C 8
ATOM 4203 O O . ASP A 1 25 ? -0.283 -10.910 0.767 1.00 0.00 25 ASP A O 8
ATOM 4212 N N . LYS A 1 26 ? -0.556 -8.676 0.775 1.00 0.00 26 LYS A N 8
ATOM 4213 C CA . LYS A 1 26 ? -1.959 -8.753 1.163 1.00 0.00 26 LYS A CA 8
ATOM 4214 C C . LYS A 1 26 ? -2.606 -7.373 1.214 1.00 0.00 26 LYS A C 8
ATOM 4215 O O . LYS A 1 26 ? -3.641 -7.141 0.590 1.00 0.00 26 LYS A O 8
ATOM 4234 N N . TYR A 1 27 ? -2.001 -6.460 1.967 1.00 0.00 27 TYR A N 8
ATOM 4235 C CA . TYR A 1 27 ? -2.542 -5.112 2.097 1.00 0.00 27 TYR A CA 8
ATOM 4236 C C . TYR A 1 27 ? -1.557 -4.062 1.605 1.00 0.00 27 TYR A C 8
ATOM 4237 O O . TYR A 1 27 ? -0.518 -4.381 1.026 1.00 0.00 27 TYR A O 8
ATOM 4255 N N . CYS A 1 28 ? -1.906 -2.804 1.839 1.00 0.00 28 CYS A N 8
ATOM 4256 C CA . CYS A 1 28 ? -1.076 -1.682 1.425 1.00 0.00 28 CYS A CA 8
ATOM 4257 C C . CYS A 1 28 ? -0.360 -1.065 2.621 1.00 0.00 28 CYS A C 8
ATOM 4258 O O . CYS A 1 28 ? -0.973 -0.823 3.664 1.00 0.00 28 CYS A O 8
ATOM 4265 N N . ALA A 1 29 ? 0.937 -0.807 2.466 1.00 0.00 29 ALA A N 8
ATOM 4266 C CA . ALA A 1 29 ? 1.728 -0.213 3.537 1.00 0.00 29 ALA A CA 8
ATOM 4267 C C . ALA A 1 29 ? 2.355 1.099 3.091 1.00 0.00 29 ALA A C 8
ATOM 4268 O O . ALA A 1 29 ? 2.785 1.237 1.946 1.00 0.00 29 ALA A O 8
ATOM 4275 N N . TRP A 1 30 ? 2.405 2.062 4.001 1.00 0.00 30 TRP A N 8
ATOM 4276 C CA . TRP A 1 30 ? 2.981 3.365 3.695 1.00 0.00 30 TRP A CA 8
ATOM 4277 C C . TRP A 1 30 ? 4.277 3.211 2.907 1.00 0.00 30 TRP A C 8
ATOM 4278 O O . TRP A 1 30 ? 4.969 2.202 3.040 1.00 0.00 30 TRP A O 8
ATOM 4299 N N . ASP A 1 31 ? 4.580 4.221 2.086 1.00 0.00 31 ASP A N 8
ATOM 4300 C CA . ASP A 1 31 ? 5.784 4.244 1.245 1.00 0.00 31 ASP A CA 8
ATOM 4301 C C . ASP A 1 31 ? 5.416 4.109 -0.223 1.00 0.00 31 ASP A C 8
ATOM 4302 O O . ASP A 1 31 ? 5.308 3.004 -0.753 1.00 0.00 31 ASP A O 8
ATOM 4311 N N . PHE A 1 32 ? 5.228 5.248 -0.873 1.00 0.00 32 PHE A N 8
ATOM 4312 C CA . PHE A 1 32 ? 4.873 5.272 -2.279 1.00 0.00 32 PHE A CA 8
ATOM 4313 C C . PHE A 1 32 ? 5.909 4.528 -3.112 1.00 0.00 32 PHE A C 8
ATOM 4314 O O . PHE A 1 32 ? 7.111 4.653 -2.881 1.00 0.00 32 PHE A O 8
ATOM 4331 N N . THR A 1 33 ? 5.430 3.750 -4.073 1.00 0.00 33 THR A N 8
ATOM 4332 C CA . THR A 1 33 ? 6.306 2.972 -4.942 1.00 0.00 33 THR A CA 8
ATOM 4333 C C . THR A 1 33 ? 6.950 1.822 -4.174 1.00 0.00 33 THR A C 8
ATOM 4334 O O . THR A 1 33 ? 6.482 1.438 -3.103 1.00 0.00 33 THR A O 8
ATOM 4345 N N . PHE A 1 34 ? 8.023 1.275 -4.733 1.00 0.00 34 PHE A N 8
ATOM 4346 C CA . PHE A 1 34 ? 8.731 0.168 -4.106 1.00 0.00 34 PHE A CA 8
ATOM 4347 C C . PHE A 1 34 ? 10.061 -0.085 -4.808 1.00 0.00 34 PHE A C 8
ATOM 4348 O O . PHE A 1 34 ? 11.128 0.163 -4.247 1.00 0.00 34 PHE A O 8
ATOM 4365 N N . SER A 1 35 ? 9.987 -0.579 -6.040 1.00 0.00 35 SER A N 8
ATOM 4366 C CA . SER A 1 35 ? 11.183 -0.865 -6.818 1.00 0.00 35 SER A CA 8
ATOM 4367 C C . SER A 1 35 ? 11.862 -2.137 -6.322 1.00 0.00 35 SER A C 8
ATOM 4368 O O . SER A 1 35 ? 12.567 -2.067 -5.293 1.00 0.00 35 SER A O 8
ATOM 4377 N N . GLU A 1 1 ? -10.968 1.733 -5.972 1.00 0.00 1 GLU A N 9
ATOM 4378 C CA . GLU A 1 1 ? -10.145 2.909 -6.358 1.00 0.00 1 GLU A CA 9
ATOM 4379 C C . GLU A 1 1 ? -9.210 3.326 -5.226 1.00 0.00 1 GLU A C 9
ATOM 4380 O O . GLU A 1 1 ? -9.524 4.226 -4.448 1.00 0.00 1 GLU A O 9
ATOM 4394 N N . CYS A 1 2 ? -8.059 2.666 -5.143 1.00 0.00 2 CYS A N 9
ATOM 4395 C CA . CYS A 1 2 ? -7.074 2.969 -4.109 1.00 0.00 2 CYS A CA 9
ATOM 4396 C C . CYS A 1 2 ? -7.453 2.321 -2.791 1.00 0.00 2 CYS A C 9
ATOM 4397 O O . CYS A 1 2 ? -8.618 2.309 -2.389 1.00 0.00 2 CYS A O 9
ATOM 4404 N N . ARG A 1 3 ? -6.448 1.780 -2.133 1.00 0.00 3 ARG A N 9
ATOM 4405 C CA . ARG A 1 3 ? -6.618 1.116 -0.867 1.00 0.00 3 ARG A CA 9
ATOM 4406 C C . ARG A 1 3 ? -5.719 1.726 0.176 1.00 0.00 3 ARG A C 9
ATOM 4407 O O . ARG A 1 3 ? -4.507 1.507 0.193 1.00 0.00 3 ARG A O 9
ATOM 4428 N N . TYR A 1 4 ? -6.336 2.498 1.046 1.00 0.00 4 TYR A N 9
ATOM 4429 C CA . TYR A 1 4 ? -5.611 3.159 2.111 1.00 0.00 4 TYR A CA 9
ATOM 4430 C C . TYR A 1 4 ? -4.857 2.128 2.939 1.00 0.00 4 TYR A C 9
ATOM 4431 O O . TYR A 1 4 ? -4.667 0.992 2.508 1.00 0.00 4 TYR A O 9
ATOM 4449 N N . LEU A 1 5 ? -4.429 2.529 4.124 1.00 0.00 5 LEU A N 9
ATOM 4450 C CA . LEU A 1 5 ? -3.690 1.636 5.015 1.00 0.00 5 LEU A CA 9
ATOM 4451 C C . LEU A 1 5 ? -4.500 0.388 5.357 1.00 0.00 5 LEU A C 9
ATOM 4452 O O . LEU A 1 5 ? -5.652 0.482 5.782 1.00 0.00 5 LEU A O 9
ATOM 4468 N N . PHE A 1 6 ? -3.883 -0.781 5.186 1.00 0.00 6 PHE A N 9
ATOM 4469 C CA . PHE A 1 6 ? -4.545 -2.047 5.495 1.00 0.00 6 PHE A CA 9
ATOM 4470 C C . PHE A 1 6 ? -5.535 -2.444 4.405 1.00 0.00 6 PHE A C 9
ATOM 4471 O O . PHE A 1 6 ? -6.366 -3.329 4.603 1.00 0.00 6 PHE A O 9
ATOM 4488 N N . GLY A 1 7 ? -5.441 -1.790 3.254 1.00 0.00 7 GLY A N 9
ATOM 4489 C CA . GLY A 1 7 ? -6.338 -2.100 2.158 1.00 0.00 7 GLY A CA 9
ATOM 4490 C C . GLY A 1 7 ? -5.802 -3.202 1.263 1.00 0.00 7 GLY A C 9
ATOM 4491 O O . GLY A 1 7 ? -4.685 -3.111 0.760 1.00 0.00 7 GLY A O 9
ATOM 4495 N N . GLY A 1 8 ? -6.601 -4.246 1.064 1.00 0.00 8 GLY A N 9
ATOM 4496 C CA . GLY A 1 8 ? -6.176 -5.350 0.220 1.00 0.00 8 GLY A CA 9
ATOM 4497 C C . GLY A 1 8 ? -5.776 -4.889 -1.168 1.00 0.00 8 GLY A C 9
ATOM 4498 O O . GLY A 1 8 ? -6.512 -4.146 -1.815 1.00 0.00 8 GLY A O 9
ATOM 4502 N N . CYS A 1 9 ? -4.604 -5.324 -1.620 1.00 0.00 9 CYS A N 9
ATOM 4503 C CA . CYS A 1 9 ? -4.108 -4.941 -2.938 1.00 0.00 9 CYS A CA 9
ATOM 4504 C C . CYS A 1 9 ? -3.462 -6.121 -3.655 1.00 0.00 9 CYS A C 9
ATOM 4505 O O . CYS A 1 9 ? -2.741 -6.912 -3.046 1.00 0.00 9 CYS A O 9
ATOM 4512 N N . LYS A 1 10 ? -3.714 -6.223 -4.956 1.00 0.00 10 LYS A N 9
ATOM 4513 C CA . LYS A 1 10 ? -3.145 -7.296 -5.764 1.00 0.00 10 LYS A CA 9
ATOM 4514 C C . LYS A 1 10 ? -1.772 -6.889 -6.281 1.00 0.00 10 LYS A C 9
ATOM 4515 O O . LYS A 1 10 ? -0.936 -7.732 -6.606 1.00 0.00 10 LYS A O 9
ATOM 4534 N N . THR A 1 11 ? -1.553 -5.585 -6.333 1.00 0.00 11 THR A N 9
ATOM 4535 C CA . THR A 1 11 ? -0.285 -5.025 -6.785 1.00 0.00 11 THR A CA 9
ATOM 4536 C C . THR A 1 11 ? -0.023 -3.703 -6.092 1.00 0.00 11 THR A C 9
ATOM 4537 O O . THR A 1 11 ? -0.813 -3.258 -5.261 1.00 0.00 11 THR A O 9
ATOM 4548 N N . THR A 1 12 ? 1.079 -3.073 -6.457 1.00 0.00 12 THR A N 9
ATOM 4549 C CA . THR A 1 12 ? 1.441 -1.788 -5.884 1.00 0.00 12 THR A CA 9
ATOM 4550 C C . THR A 1 12 ? 0.554 -0.687 -6.453 1.00 0.00 12 THR A C 9
ATOM 4551 O O . THR A 1 12 ? 0.291 0.319 -5.793 1.00 0.00 12 THR A O 9
ATOM 4562 N N . SER A 1 13 ? 0.102 -0.887 -7.684 1.00 0.00 13 SER A N 9
ATOM 4563 C CA . SER A 1 13 ? -0.749 0.081 -8.353 1.00 0.00 13 SER A CA 9
ATOM 4564 C C . SER A 1 13 ? -2.210 -0.112 -7.962 1.00 0.00 13 SER A C 9
ATOM 4565 O O . SER A 1 13 ? -3.104 0.505 -8.540 1.00 0.00 13 SER A O 9
ATOM 4573 N N . ASP A 1 14 ? -2.448 -0.978 -6.983 1.00 0.00 14 ASP A N 9
ATOM 4574 C CA . ASP A 1 14 ? -3.800 -1.255 -6.523 1.00 0.00 14 ASP A CA 9
ATOM 4575 C C . ASP A 1 14 ? -4.113 -0.495 -5.239 1.00 0.00 14 ASP A C 9
ATOM 4576 O O . ASP A 1 14 ? -5.214 -0.603 -4.699 1.00 0.00 14 ASP A O 9
ATOM 4585 N N . CYS A 1 15 ? -3.146 0.277 -4.752 1.00 0.00 15 CYS A N 9
ATOM 4586 C CA . CYS A 1 15 ? -3.341 1.046 -3.528 1.00 0.00 15 CYS A CA 9
ATOM 4587 C C . CYS A 1 15 ? -3.383 2.541 -3.812 1.00 0.00 15 CYS A C 9
ATOM 4588 O O . CYS A 1 15 ? -3.209 2.983 -4.948 1.00 0.00 15 CYS A O 9
ATOM 4595 N N . CYS A 1 16 ? -3.623 3.303 -2.758 1.00 0.00 16 CYS A N 9
ATOM 4596 C CA . CYS A 1 16 ? -3.708 4.749 -2.842 1.00 0.00 16 CYS A CA 9
ATOM 4597 C C . CYS A 1 16 ? -2.370 5.394 -3.173 1.00 0.00 16 CYS A C 9
ATOM 4598 O O . CYS A 1 16 ? -1.582 4.853 -3.949 1.00 0.00 16 CYS A O 9
ATOM 4605 N N . LYS A 1 17 ? -2.147 6.574 -2.624 1.00 0.00 17 LYS A N 9
ATOM 4606 C CA . LYS A 1 17 ? -0.932 7.332 -2.901 1.00 0.00 17 LYS A CA 9
ATOM 4607 C C . LYS A 1 17 ? 0.175 7.038 -1.905 1.00 0.00 17 LYS A C 9
ATOM 4608 O O . LYS A 1 17 ? 1.195 6.438 -2.246 1.00 0.00 17 LYS A O 9
ATOM 4627 N N . HIS A 1 18 ? -0.025 7.493 -0.680 1.00 0.00 18 HIS A N 9
ATOM 4628 C CA . HIS A 1 18 ? 0.958 7.319 0.371 1.00 0.00 18 HIS A CA 9
ATOM 4629 C C . HIS A 1 18 ? 1.252 5.849 0.639 1.00 0.00 18 HIS A C 9
ATOM 4630 O O . HIS A 1 18 ? 2.185 5.518 1.371 1.00 0.00 18 HIS A O 9
ATOM 4645 N N . LEU A 1 19 ? 0.441 4.973 0.066 1.00 0.00 19 LEU A N 9
ATOM 4646 C CA . LEU A 1 19 ? 0.606 3.541 0.272 1.00 0.00 19 LEU A CA 9
ATOM 4647 C C . LEU A 1 19 ? 1.321 2.855 -0.884 1.00 0.00 19 LEU A C 9
ATOM 4648 O O . LEU A 1 19 ? 1.503 3.424 -1.960 1.00 0.00 19 LEU A O 9
ATOM 4664 N N . GLY A 1 20 ? 1.711 1.610 -0.633 1.00 0.00 20 GLY A N 9
ATOM 4665 C CA . GLY A 1 20 ? 2.394 0.809 -1.626 1.00 0.00 20 GLY A CA 9
ATOM 4666 C C . GLY A 1 20 ? 2.265 -0.672 -1.326 1.00 0.00 20 GLY A C 9
ATOM 4667 O O . GLY A 1 20 ? 2.526 -1.108 -0.203 1.00 0.00 20 GLY A O 9
ATOM 4671 N N . CYS A 1 21 ? 1.844 -1.443 -2.320 1.00 0.00 21 CYS A N 9
ATOM 4672 C CA . CYS A 1 21 ? 1.663 -2.876 -2.150 1.00 0.00 21 CYS A CA 9
ATOM 4673 C C . CYS A 1 21 ? 2.996 -3.612 -2.240 1.00 0.00 21 CYS A C 9
ATOM 4674 O O . CYS A 1 21 ? 3.843 -3.282 -3.069 1.00 0.00 21 CYS A O 9
ATOM 4681 N N . LYS A 1 22 ? 3.174 -4.611 -1.381 1.00 0.00 22 LYS A N 9
ATOM 4682 C CA . LYS A 1 22 ? 4.405 -5.391 -1.367 1.00 0.00 22 LYS A CA 9
ATOM 4683 C C . LYS A 1 22 ? 4.270 -6.637 -2.236 1.00 0.00 22 LYS A C 9
ATOM 4684 O O . LYS A 1 22 ? 3.165 -7.026 -2.613 1.00 0.00 22 LYS A O 9
ATOM 4703 N N . PHE A 1 23 ? 5.403 -7.256 -2.549 1.00 0.00 23 PHE A N 9
ATOM 4704 C CA . PHE A 1 23 ? 5.416 -8.458 -3.376 1.00 0.00 23 PHE A CA 9
ATOM 4705 C C . PHE A 1 23 ? 4.204 -9.334 -3.081 1.00 0.00 23 PHE A C 9
ATOM 4706 O O . PHE A 1 23 ? 4.238 -10.176 -2.183 1.00 0.00 23 PHE A O 9
ATOM 4723 N N . ARG A 1 24 ? 3.135 -9.132 -3.844 1.00 0.00 24 ARG A N 9
ATOM 4724 C CA . ARG A 1 24 ? 1.912 -9.905 -3.663 1.00 0.00 24 ARG A CA 9
ATOM 4725 C C . ARG A 1 24 ? 1.670 -10.193 -2.188 1.00 0.00 24 ARG A C 9
ATOM 4726 O O . ARG A 1 24 ? 1.250 -11.288 -1.814 1.00 0.00 24 ARG A O 9
ATOM 4747 N N . ASP A 1 25 ? 1.943 -9.199 -1.357 1.00 0.00 25 ASP A N 9
ATOM 4748 C CA . ASP A 1 25 ? 1.764 -9.329 0.085 1.00 0.00 25 ASP A CA 9
ATOM 4749 C C . ASP A 1 25 ? 0.311 -9.642 0.426 1.00 0.00 25 ASP A C 9
ATOM 4750 O O . ASP A 1 25 ? -0.069 -10.806 0.556 1.00 0.00 25 ASP A O 9
ATOM 4759 N N . LYS A 1 26 ? -0.497 -8.598 0.570 1.00 0.00 26 LYS A N 9
ATOM 4760 C CA . LYS A 1 26 ? -1.908 -8.766 0.896 1.00 0.00 26 LYS A CA 9
ATOM 4761 C C . LYS A 1 26 ? -2.591 -7.415 1.078 1.00 0.00 26 LYS A C 9
ATOM 4762 O O . LYS A 1 26 ? -3.674 -7.179 0.542 1.00 0.00 26 LYS A O 9
ATOM 4781 N N . TYR A 1 27 ? -1.952 -6.527 1.837 1.00 0.00 27 TYR A N 9
ATOM 4782 C CA . TYR A 1 27 ? -2.507 -5.200 2.084 1.00 0.00 27 TYR A CA 9
ATOM 4783 C C . TYR A 1 27 ? -1.578 -4.117 1.564 1.00 0.00 27 TYR A C 9
ATOM 4784 O O . TYR A 1 27 ? -0.599 -4.394 0.871 1.00 0.00 27 TYR A O 9
ATOM 4802 N N . CYS A 1 28 ? -1.894 -2.880 1.914 1.00 0.00 28 CYS A N 9
ATOM 4803 C CA . CYS A 1 28 ? -1.095 -1.739 1.496 1.00 0.00 28 CYS A CA 9
ATOM 4804 C C . CYS A 1 28 ? -0.404 -1.098 2.692 1.00 0.00 28 CYS A C 9
ATOM 4805 O O . CYS A 1 28 ? -1.020 -0.894 3.741 1.00 0.00 28 CYS A O 9
ATOM 4812 N N . ALA A 1 29 ? 0.874 -0.777 2.524 1.00 0.00 29 ALA A N 9
ATOM 4813 C CA . ALA A 1 29 ? 1.651 -0.153 3.586 1.00 0.00 29 ALA A CA 9
ATOM 4814 C C . ALA A 1 29 ? 2.276 1.152 3.105 1.00 0.00 29 ALA A C 9
ATOM 4815 O O . ALA A 1 29 ? 2.604 1.295 1.928 1.00 0.00 29 ALA A O 9
ATOM 4822 N N . TRP A 1 30 ? 2.431 2.104 4.020 1.00 0.00 30 TRP A N 9
ATOM 4823 C CA . TRP A 1 30 ? 3.011 3.398 3.682 1.00 0.00 30 TRP A CA 9
ATOM 4824 C C . TRP A 1 30 ? 4.303 3.228 2.888 1.00 0.00 30 TRP A C 9
ATOM 4825 O O . TRP A 1 30 ? 5.004 2.226 3.027 1.00 0.00 30 TRP A O 9
ATOM 4846 N N . ASP A 1 31 ? 4.604 4.216 2.053 1.00 0.00 31 ASP A N 9
ATOM 4847 C CA . ASP A 1 31 ? 5.803 4.187 1.228 1.00 0.00 31 ASP A CA 9
ATOM 4848 C C . ASP A 1 31 ? 5.634 5.110 0.029 1.00 0.00 31 ASP A C 9
ATOM 4849 O O . ASP A 1 31 ? 4.897 4.789 -0.903 1.00 0.00 31 ASP A O 9
ATOM 4858 N N . PHE A 1 32 ? 6.313 6.257 0.086 1.00 0.00 32 PHE A N 9
ATOM 4859 C CA . PHE A 1 32 ? 6.269 7.282 -0.965 1.00 0.00 32 PHE A CA 9
ATOM 4860 C C . PHE A 1 32 ? 5.522 8.513 -0.467 1.00 0.00 32 PHE A C 9
ATOM 4861 O O . PHE A 1 32 ? 4.332 8.447 -0.159 1.00 0.00 32 PHE A O 9
ATOM 4878 N N . THR A 1 33 ? 6.231 9.635 -0.373 1.00 0.00 33 THR A N 9
ATOM 4879 C CA . THR A 1 33 ? 5.633 10.876 0.109 1.00 0.00 33 THR A CA 9
ATOM 4880 C C . THR A 1 33 ? 5.749 11.995 -0.919 1.00 0.00 33 THR A C 9
ATOM 4881 O O . THR A 1 33 ? 5.123 13.046 -0.778 1.00 0.00 33 THR A O 9
ATOM 4892 N N . PHE A 1 34 ? 6.551 11.769 -1.952 1.00 0.00 34 PHE A N 9
ATOM 4893 C CA . PHE A 1 34 ? 6.741 12.767 -2.999 1.00 0.00 34 PHE A CA 9
ATOM 4894 C C . PHE A 1 34 ? 6.518 12.165 -4.382 1.00 0.00 34 PHE A C 9
ATOM 4895 O O . PHE A 1 34 ? 7.264 11.288 -4.818 1.00 0.00 34 PHE A O 9
ATOM 4912 N N . SER A 1 35 ? 5.485 12.645 -5.066 1.00 0.00 35 SER A N 9
ATOM 4913 C CA . SER A 1 35 ? 5.158 12.158 -6.401 1.00 0.00 35 SER A CA 9
ATOM 4914 C C . SER A 1 35 ? 5.564 13.173 -7.465 1.00 0.00 35 SER A C 9
ATOM 4915 O O . SER A 1 35 ? 5.585 14.382 -7.152 1.00 0.00 35 SER A O 9
ATOM 4924 N N . GLU A 1 1 ? -11.670 4.270 -5.654 1.00 0.00 1 GLU A N 10
ATOM 4925 C CA . GLU A 1 1 ? -10.560 3.282 -5.693 1.00 0.00 1 GLU A CA 10
ATOM 4926 C C . GLU A 1 1 ? -9.408 3.710 -4.789 1.00 0.00 1 GLU A C 10
ATOM 4927 O O . GLU A 1 1 ? -9.467 4.752 -4.140 1.00 0.00 1 GLU A O 10
ATOM 4941 N N . CYS A 1 2 ? -8.359 2.892 -4.758 1.00 0.00 2 CYS A N 10
ATOM 4942 C CA . CYS A 1 2 ? -7.180 3.175 -3.946 1.00 0.00 2 CYS A CA 10
ATOM 4943 C C . CYS A 1 2 ? -7.338 2.638 -2.533 1.00 0.00 2 CYS A C 10
ATOM 4944 O O . CYS A 1 2 ? -8.026 3.207 -1.687 1.00 0.00 2 CYS A O 10
ATOM 4951 N N . ARG A 1 3 ? -6.685 1.516 -2.305 1.00 0.00 3 ARG A N 10
ATOM 4952 C CA . ARG A 1 3 ? -6.710 0.861 -1.020 1.00 0.00 3 ARG A CA 10
ATOM 4953 C C . ARG A 1 3 ? -5.803 1.582 -0.044 1.00 0.00 3 ARG A C 10
ATOM 4954 O O . ARG A 1 3 ? -4.577 1.494 -0.123 1.00 0.00 3 ARG A O 10
ATOM 4975 N N . TYR A 1 4 ? -6.426 2.294 0.875 1.00 0.00 4 TYR A N 10
ATOM 4976 C CA . TYR A 1 4 ? -5.700 3.042 1.883 1.00 0.00 4 TYR A CA 10
ATOM 4977 C C . TYR A 1 4 ? -4.844 2.099 2.720 1.00 0.00 4 TYR A C 10
ATOM 4978 O O . TYR A 1 4 ? -4.497 1.002 2.283 1.00 0.00 4 TYR A O 10
ATOM 4996 N N . LEU A 1 5 ? -4.516 2.533 3.925 1.00 0.00 5 LEU A N 10
ATOM 4997 C CA . LEU A 1 5 ? -3.707 1.728 4.840 1.00 0.00 5 LEU A CA 10
ATOM 4998 C C . LEU A 1 5 ? -4.422 0.430 5.215 1.00 0.00 5 LEU A C 10
ATOM 4999 O O . LEU A 1 5 ? -5.545 0.453 5.719 1.00 0.00 5 LEU A O 10
ATOM 5015 N N . PHE A 1 6 ? -3.759 -0.700 4.969 1.00 0.00 6 PHE A N 10
ATOM 5016 C CA . PHE A 1 6 ? -4.320 -2.011 5.284 1.00 0.00 6 PHE A CA 10
ATOM 5017 C C . PHE A 1 6 ? -5.441 -2.385 4.319 1.00 0.00 6 PHE A C 10
ATOM 5018 O O . PHE A 1 6 ? -6.376 -3.096 4.686 1.00 0.00 6 PHE A O 10
ATOM 5035 N N . GLY A 1 7 ? -5.338 -1.912 3.081 1.00 0.00 7 GLY A N 10
ATOM 5036 C CA . GLY A 1 7 ? -6.347 -2.219 2.085 1.00 0.00 7 GLY A CA 10
ATOM 5037 C C . GLY A 1 7 ? -5.888 -3.294 1.116 1.00 0.00 7 GLY A C 10
ATOM 5038 O O . GLY A 1 7 ? -4.878 -3.130 0.435 1.00 0.00 7 GLY A O 10
ATOM 5042 N N . GLY A 1 8 ? -6.630 -4.394 1.049 1.00 0.00 8 GLY A N 10
ATOM 5043 C CA . GLY A 1 8 ? -6.268 -5.474 0.148 1.00 0.00 8 GLY A CA 10
ATOM 5044 C C . GLY A 1 8 ? -5.821 -4.964 -1.208 1.00 0.00 8 GLY A C 10
ATOM 5045 O O . GLY A 1 8 ? -6.532 -4.191 -1.851 1.00 0.00 8 GLY A O 10
ATOM 5049 N N . CYS A 1 9 ? -4.637 -5.389 -1.645 1.00 0.00 9 CYS A N 10
ATOM 5050 C CA . CYS A 1 9 ? -4.107 -4.954 -2.935 1.00 0.00 9 CYS A CA 10
ATOM 5051 C C . CYS A 1 9 ? -3.373 -6.082 -3.651 1.00 0.00 9 CYS A C 10
ATOM 5052 O O . CYS A 1 9 ? -2.522 -6.755 -3.067 1.00 0.00 9 CYS A O 10
ATOM 5059 N N . LYS A 1 10 ? -3.692 -6.268 -4.929 1.00 0.00 10 LYS A N 10
ATOM 5060 C CA . LYS A 1 10 ? -3.046 -7.296 -5.737 1.00 0.00 10 LYS A CA 10
ATOM 5061 C C . LYS A 1 10 ? -1.686 -6.805 -6.212 1.00 0.00 10 LYS A C 10
ATOM 5062 O O . LYS A 1 10 ? -0.821 -7.592 -6.592 1.00 0.00 10 LYS A O 10
ATOM 5081 N N . THR A 1 11 ? -1.511 -5.492 -6.173 1.00 0.00 11 THR A N 10
ATOM 5082 C CA . THR A 1 11 ? -0.260 -4.864 -6.580 1.00 0.00 11 THR A CA 10
ATOM 5083 C C . THR A 1 11 ? -0.097 -3.524 -5.886 1.00 0.00 11 THR A C 10
ATOM 5084 O O . THR A 1 11 ? -0.923 -3.135 -5.059 1.00 0.00 11 THR A O 10
ATOM 5095 N N . THR A 1 12 ? 0.962 -2.819 -6.242 1.00 0.00 12 THR A N 10
ATOM 5096 C CA . THR A 1 12 ? 1.227 -1.510 -5.668 1.00 0.00 12 THR A CA 10
ATOM 5097 C C . THR A 1 12 ? 0.294 -0.470 -6.279 1.00 0.00 12 THR A C 10
ATOM 5098 O O . THR A 1 12 ? -0.045 0.528 -5.643 1.00 0.00 12 THR A O 10
ATOM 5109 N N . SER A 1 13 ? -0.117 -0.715 -7.519 1.00 0.00 13 SER A N 10
ATOM 5110 C CA . SER A 1 13 ? -1.009 0.191 -8.222 1.00 0.00 13 SER A CA 10
ATOM 5111 C C . SER A 1 13 ? -2.447 0.022 -7.749 1.00 0.00 13 SER A C 10
ATOM 5112 O O . SER A 1 13 ? -3.329 0.801 -8.112 1.00 0.00 13 SER A O 10
ATOM 5120 N N . ASP A 1 14 ? -2.678 -1.004 -6.938 1.00 0.00 14 ASP A N 10
ATOM 5121 C CA . ASP A 1 14 ? -4.010 -1.282 -6.415 1.00 0.00 14 ASP A CA 10
ATOM 5122 C C . ASP A 1 14 ? -4.253 -0.539 -5.106 1.00 0.00 14 ASP A C 10
ATOM 5123 O O . ASP A 1 14 ? -5.237 -0.794 -4.412 1.00 0.00 14 ASP A O 10
ATOM 5132 N N . CYS A 1 15 ? -3.351 0.380 -4.767 1.00 0.00 15 CYS A N 10
ATOM 5133 C CA . CYS A 1 15 ? -3.478 1.150 -3.537 1.00 0.00 15 CYS A CA 10
ATOM 5134 C C . CYS A 1 15 ? -3.465 2.648 -3.808 1.00 0.00 15 CYS A C 10
ATOM 5135 O O . CYS A 1 15 ? -3.308 3.092 -4.944 1.00 0.00 15 CYS A O 10
ATOM 5142 N N . CYS A 1 16 ? -3.643 3.409 -2.738 1.00 0.00 16 CYS A N 10
ATOM 5143 C CA . CYS A 1 16 ? -3.670 4.858 -2.806 1.00 0.00 16 CYS A CA 10
ATOM 5144 C C . CYS A 1 16 ? -2.319 5.451 -3.186 1.00 0.00 16 CYS A C 10
ATOM 5145 O O . CYS A 1 16 ? -1.590 4.888 -4.001 1.00 0.00 16 CYS A O 10
ATOM 5152 N N . LYS A 1 17 ? -2.021 6.609 -2.632 1.00 0.00 17 LYS A N 10
ATOM 5153 C CA . LYS A 1 17 ? -0.787 7.319 -2.952 1.00 0.00 17 LYS A CA 10
ATOM 5154 C C . LYS A 1 17 ? 0.349 6.959 -2.013 1.00 0.00 17 LYS A C 10
ATOM 5155 O O . LYS A 1 17 ? 1.324 6.318 -2.406 1.00 0.00 17 LYS A O 10
ATOM 5174 N N . HIS A 1 18 ? 0.225 7.414 -0.778 1.00 0.00 18 HIS A N 10
ATOM 5175 C CA . HIS A 1 18 ? 1.243 7.189 0.226 1.00 0.00 18 HIS A CA 10
ATOM 5176 C C . HIS A 1 18 ? 1.445 5.710 0.521 1.00 0.00 18 HIS A C 10
ATOM 5177 O O . HIS A 1 18 ? 2.357 5.339 1.255 1.00 0.00 18 HIS A O 10
ATOM 5192 N N . LEU A 1 19 ? 0.579 4.876 -0.024 1.00 0.00 19 LEU A N 10
ATOM 5193 C CA . LEU A 1 19 ? 0.656 3.443 0.221 1.00 0.00 19 LEU A CA 10
ATOM 5194 C C . LEU A 1 19 ? 1.366 2.680 -0.894 1.00 0.00 19 LEU A C 10
ATOM 5195 O O . LEU A 1 19 ? 1.246 3.008 -2.073 1.00 0.00 19 LEU A O 10
ATOM 5211 N N . GLY A 1 20 ? 2.084 1.635 -0.489 1.00 0.00 20 GLY A N 10
ATOM 5212 C CA . GLY A 1 20 ? 2.794 0.785 -1.427 1.00 0.00 20 GLY A CA 10
ATOM 5213 C C . GLY A 1 20 ? 2.527 -0.682 -1.146 1.00 0.00 20 GLY A C 10
ATOM 5214 O O . GLY A 1 20 ? 2.832 -1.176 -0.059 1.00 0.00 20 GLY A O 10
ATOM 5218 N N . CYS A 1 21 ? 1.939 -1.379 -2.113 1.00 0.00 21 CYS A N 10
ATOM 5219 C CA . CYS A 1 21 ? 1.619 -2.791 -1.944 1.00 0.00 21 CYS A CA 10
ATOM 5220 C C . CYS A 1 21 ? 2.885 -3.645 -1.919 1.00 0.00 21 CYS A C 10
ATOM 5221 O O . CYS A 1 21 ? 3.625 -3.704 -2.899 1.00 0.00 21 CYS A O 10
ATOM 5228 N N . LYS A 1 22 ? 3.125 -4.304 -0.788 1.00 0.00 22 LYS A N 10
ATOM 5229 C CA . LYS A 1 22 ? 4.301 -5.155 -0.632 1.00 0.00 22 LYS A CA 10
ATOM 5230 C C . LYS A 1 22 ? 3.905 -6.628 -0.594 1.00 0.00 22 LYS A C 10
ATOM 5231 O O . LYS A 1 22 ? 3.087 -7.041 0.227 1.00 0.00 22 LYS A O 10
ATOM 5250 N N . PHE A 1 23 ? 4.489 -7.416 -1.491 1.00 0.00 23 PHE A N 10
ATOM 5251 C CA . PHE A 1 23 ? 4.197 -8.838 -1.564 1.00 0.00 23 PHE A CA 10
ATOM 5252 C C . PHE A 1 23 ? 4.558 -9.543 -0.260 1.00 0.00 23 PHE A C 10
ATOM 5253 O O . PHE A 1 23 ? 5.720 -9.876 -0.025 1.00 0.00 23 PHE A O 10
ATOM 5270 N N . ARG A 1 24 ? 3.553 -9.774 0.580 1.00 0.00 24 ARG A N 10
ATOM 5271 C CA . ARG A 1 24 ? 3.766 -10.444 1.858 1.00 0.00 24 ARG A CA 10
ATOM 5272 C C . ARG A 1 24 ? 2.599 -10.200 2.811 1.00 0.00 24 ARG A C 10
ATOM 5273 O O . ARG A 1 24 ? 1.986 -11.140 3.314 1.00 0.00 24 ARG A O 10
ATOM 5294 N N . ASP A 1 25 ? 2.305 -8.928 3.064 1.00 0.00 25 ASP A N 10
ATOM 5295 C CA . ASP A 1 25 ? 1.221 -8.558 3.966 1.00 0.00 25 ASP A CA 10
ATOM 5296 C C . ASP A 1 25 ? -0.133 -8.634 3.268 1.00 0.00 25 ASP A C 10
ATOM 5297 O O . ASP A 1 25 ? -1.176 -8.657 3.922 1.00 0.00 25 ASP A O 10
ATOM 5306 N N . LYS A 1 26 ? -0.106 -8.668 1.938 1.00 0.00 26 LYS A N 10
ATOM 5307 C CA . LYS A 1 26 ? -1.328 -8.747 1.134 1.00 0.00 26 LYS A CA 10
ATOM 5308 C C . LYS A 1 26 ? -2.107 -7.428 1.143 1.00 0.00 26 LYS A C 10
ATOM 5309 O O . LYS A 1 26 ? -3.099 -7.286 0.428 1.00 0.00 26 LYS A O 10
ATOM 5328 N N . TYR A 1 27 ? -1.655 -6.460 1.938 1.00 0.00 27 TYR A N 10
ATOM 5329 C CA . TYR A 1 27 ? -2.322 -5.166 2.006 1.00 0.00 27 TYR A CA 10
ATOM 5330 C C . TYR A 1 27 ? -1.389 -4.054 1.561 1.00 0.00 27 TYR A C 10
ATOM 5331 O O . TYR A 1 27 ? -0.295 -4.306 1.055 1.00 0.00 27 TYR A O 10
ATOM 5349 N N . CYS A 1 28 ? -1.834 -2.824 1.751 1.00 0.00 28 CYS A N 10
ATOM 5350 C CA . CYS A 1 28 ? -1.054 -1.662 1.367 1.00 0.00 28 CYS A CA 10
ATOM 5351 C C . CYS A 1 28 ? -0.374 -1.034 2.577 1.00 0.00 28 CYS A C 10
ATOM 5352 O O . CYS A 1 28 ? -1.031 -0.682 3.556 1.00 0.00 28 CYS A O 10
ATOM 5359 N N . ALA A 1 29 ? 0.944 -0.888 2.502 1.00 0.00 29 ALA A N 10
ATOM 5360 C CA . ALA A 1 29 ? 1.703 -0.291 3.593 1.00 0.00 29 ALA A CA 10
ATOM 5361 C C . ALA A 1 29 ? 2.270 1.058 3.184 1.00 0.00 29 ALA A C 10
ATOM 5362 O O . ALA A 1 29 ? 2.720 1.235 2.054 1.00 0.00 29 ALA A O 10
ATOM 5369 N N . TRP A 1 30 ? 2.252 2.004 4.110 1.00 0.00 30 TRP A N 10
ATOM 5370 C CA . TRP A 1 30 ? 2.769 3.338 3.841 1.00 0.00 30 TRP A CA 10
ATOM 5371 C C . TRP A 1 30 ? 4.008 3.266 2.952 1.00 0.00 30 TRP A C 10
ATOM 5372 O O . TRP A 1 30 ? 4.677 2.235 2.886 1.00 0.00 30 TRP A O 10
ATOM 5393 N N . ASP A 1 31 ? 4.303 4.366 2.270 1.00 0.00 31 ASP A N 10
ATOM 5394 C CA . ASP A 1 31 ? 5.453 4.445 1.379 1.00 0.00 31 ASP A CA 10
ATOM 5395 C C . ASP A 1 31 ? 6.755 4.508 2.165 1.00 0.00 31 ASP A C 10
ATOM 5396 O O . ASP A 1 31 ? 7.586 5.393 1.955 1.00 0.00 31 ASP A O 10
ATOM 5405 N N . PHE A 1 32 ? 6.918 3.559 3.068 1.00 0.00 32 PHE A N 10
ATOM 5406 C CA . PHE A 1 32 ? 8.108 3.476 3.902 1.00 0.00 32 PHE A CA 10
ATOM 5407 C C . PHE A 1 32 ? 9.363 3.826 3.107 1.00 0.00 32 PHE A C 10
ATOM 5408 O O . PHE A 1 32 ? 10.000 2.953 2.517 1.00 0.00 32 PHE A O 10
ATOM 5425 N N . THR A 1 33 ? 9.712 5.111 3.096 1.00 0.00 33 THR A N 10
ATOM 5426 C CA . THR A 1 33 ? 10.890 5.578 2.373 1.00 0.00 33 THR A CA 10
ATOM 5427 C C . THR A 1 33 ? 11.394 6.899 2.946 1.00 0.00 33 THR A C 10
ATOM 5428 O O . THR A 1 33 ? 10.625 7.669 3.523 1.00 0.00 33 THR A O 10
ATOM 5439 N N . PHE A 1 34 ? 12.688 7.156 2.784 1.00 0.00 34 PHE A N 10
ATOM 5440 C CA . PHE A 1 34 ? 13.291 8.386 3.286 1.00 0.00 34 PHE A CA 10
ATOM 5441 C C . PHE A 1 34 ? 13.724 9.288 2.135 1.00 0.00 34 PHE A C 10
ATOM 5442 O O . PHE A 1 34 ? 14.905 9.351 1.794 1.00 0.00 34 PHE A O 10
ATOM 5459 N N . SER A 1 35 ? 12.761 9.984 1.542 1.00 0.00 35 SER A N 10
ATOM 5460 C CA . SER A 1 35 ? 13.044 10.884 0.431 1.00 0.00 35 SER A CA 10
ATOM 5461 C C . SER A 1 35 ? 13.416 10.100 -0.824 1.00 0.00 35 SER A C 10
ATOM 5462 O O . SER A 1 35 ? 13.939 10.718 -1.774 1.00 0.00 35 SER A O 10
ATOM 5471 N N . GLU A 1 1 ? -10.528 3.953 -6.571 1.00 0.00 1 GLU A N 11
ATOM 5472 C CA . GLU A 1 1 ? -9.373 3.027 -6.710 1.00 0.00 1 GLU A CA 11
ATOM 5473 C C . GLU A 1 1 ? -8.202 3.479 -5.845 1.00 0.00 1 GLU A C 11
ATOM 5474 O O . GLU A 1 1 ? -7.329 4.216 -6.302 1.00 0.00 1 GLU A O 11
ATOM 5488 N N . CYS A 1 2 ? -8.191 3.031 -4.593 1.00 0.00 2 CYS A N 11
ATOM 5489 C CA . CYS A 1 2 ? -7.127 3.388 -3.665 1.00 0.00 2 CYS A CA 11
ATOM 5490 C C . CYS A 1 2 ? -7.350 2.736 -2.314 1.00 0.00 2 CYS A C 11
ATOM 5491 O O . CYS A 1 2 ? -8.131 3.200 -1.483 1.00 0.00 2 CYS A O 11
ATOM 5498 N N . ARG A 1 3 ? -6.645 1.645 -2.113 1.00 0.00 3 ARG A N 11
ATOM 5499 C CA . ARG A 1 3 ? -6.723 0.909 -0.878 1.00 0.00 3 ARG A CA 11
ATOM 5500 C C . ARG A 1 3 ? -5.822 1.548 0.153 1.00 0.00 3 ARG A C 11
ATOM 5501 O O . ARG A 1 3 ? -4.612 1.325 0.174 1.00 0.00 3 ARG A O 11
ATOM 5522 N N . TYR A 1 4 ? -6.436 2.354 0.996 1.00 0.00 4 TYR A N 11
ATOM 5523 C CA . TYR A 1 4 ? -5.710 3.056 2.043 1.00 0.00 4 TYR A CA 11
ATOM 5524 C C . TYR A 1 4 ? -4.894 2.060 2.859 1.00 0.00 4 TYR A C 11
ATOM 5525 O O . TYR A 1 4 ? -4.715 0.912 2.453 1.00 0.00 4 TYR A O 11
ATOM 5543 N N . LEU A 1 5 ? -4.407 2.494 4.009 1.00 0.00 5 LEU A N 11
ATOM 5544 C CA . LEU A 1 5 ? -3.618 1.621 4.871 1.00 0.00 5 LEU A CA 11
ATOM 5545 C C . LEU A 1 5 ? -4.404 0.368 5.244 1.00 0.00 5 LEU A C 11
ATOM 5546 O O . LEU A 1 5 ? -5.573 0.446 5.622 1.00 0.00 5 LEU A O 11
ATOM 5562 N N . PHE A 1 6 ? -3.752 -0.786 5.133 1.00 0.00 6 PHE A N 11
ATOM 5563 C CA . PHE A 1 6 ? -4.384 -2.060 5.460 1.00 0.00 6 PHE A CA 11
ATOM 5564 C C . PHE A 1 6 ? -5.412 -2.455 4.402 1.00 0.00 6 PHE A C 11
ATOM 5565 O O . PHE A 1 6 ? -6.232 -3.346 4.623 1.00 0.00 6 PHE A O 11
ATOM 5582 N N . GLY A 1 7 ? -5.357 -1.792 3.248 1.00 0.00 7 GLY A N 11
ATOM 5583 C CA . GLY A 1 7 ? -6.287 -2.095 2.174 1.00 0.00 7 GLY A CA 11
ATOM 5584 C C . GLY A 1 7 ? -5.773 -3.191 1.258 1.00 0.00 7 GLY A C 11
ATOM 5585 O O . GLY A 1 7 ? -4.638 -3.133 0.786 1.00 0.00 7 GLY A O 11
ATOM 5589 N N . GLY A 1 8 ? -6.609 -4.195 1.006 1.00 0.00 8 GLY A N 11
ATOM 5590 C CA . GLY A 1 8 ? -6.211 -5.293 0.143 1.00 0.00 8 GLY A CA 11
ATOM 5591 C C . GLY A 1 8 ? -5.797 -4.828 -1.240 1.00 0.00 8 GLY A C 11
ATOM 5592 O O . GLY A 1 8 ? -6.540 -4.106 -1.906 1.00 0.00 8 GLY A O 11
ATOM 5596 N N . CYS A 1 9 ? -4.607 -5.237 -1.675 1.00 0.00 9 CYS A N 11
ATOM 5597 C CA . CYS A 1 9 ? -4.102 -4.850 -2.988 1.00 0.00 9 CYS A CA 11
ATOM 5598 C C . CYS A 1 9 ? -3.433 -6.026 -3.692 1.00 0.00 9 CYS A C 11
ATOM 5599 O O . CYS A 1 9 ? -2.672 -6.777 -3.079 1.00 0.00 9 CYS A O 11
ATOM 5606 N N . LYS A 1 10 ? -3.714 -6.175 -4.984 1.00 0.00 10 LYS A N 11
ATOM 5607 C CA . LYS A 1 10 ? -3.132 -7.254 -5.775 1.00 0.00 10 LYS A CA 11
ATOM 5608 C C . LYS A 1 10 ? -1.724 -6.887 -6.221 1.00 0.00 10 LYS A C 11
ATOM 5609 O O . LYS A 1 10 ? -0.902 -7.754 -6.519 1.00 0.00 10 LYS A O 11
ATOM 5628 N N . THR A 1 11 ? -1.457 -5.591 -6.251 1.00 0.00 11 THR A N 11
ATOM 5629 C CA . THR A 1 11 ? -0.150 -5.076 -6.643 1.00 0.00 11 THR A CA 11
ATOM 5630 C C . THR A 1 11 ? 0.063 -3.684 -6.082 1.00 0.00 11 THR A C 11
ATOM 5631 O O . THR A 1 11 ? -0.796 -3.149 -5.382 1.00 0.00 11 THR A O 11
ATOM 5642 N N . THR A 1 12 ? 1.202 -3.098 -6.412 1.00 0.00 12 THR A N 11
ATOM 5643 C CA . THR A 1 12 ? 1.516 -1.754 -5.954 1.00 0.00 12 THR A CA 11
ATOM 5644 C C . THR A 1 12 ? 0.548 -0.748 -6.562 1.00 0.00 12 THR A C 11
ATOM 5645 O O . THR A 1 12 ? 0.202 0.256 -5.938 1.00 0.00 12 THR A O 11
ATOM 5656 N N . SER A 1 13 ? 0.108 -1.031 -7.785 1.00 0.00 13 SER A N 11
ATOM 5657 C CA . SER A 1 13 ? -0.824 -0.165 -8.482 1.00 0.00 13 SER A CA 11
ATOM 5658 C C . SER A 1 13 ? -2.264 -0.507 -8.109 1.00 0.00 13 SER A C 11
ATOM 5659 O O . SER A 1 13 ? -3.152 -0.519 -8.961 1.00 0.00 13 SER A O 11
ATOM 5667 N N . ASP A 1 14 ? -2.482 -0.789 -6.830 1.00 0.00 14 ASP A N 11
ATOM 5668 C CA . ASP A 1 14 ? -3.806 -1.137 -6.334 1.00 0.00 14 ASP A CA 11
ATOM 5669 C C . ASP A 1 14 ? -4.081 -0.435 -5.008 1.00 0.00 14 ASP A C 11
ATOM 5670 O O . ASP A 1 14 ? -5.035 -0.769 -4.305 1.00 0.00 14 ASP A O 11
ATOM 5679 N N . CYS A 1 15 ? -3.231 0.532 -4.665 1.00 0.00 15 CYS A N 11
ATOM 5680 C CA . CYS A 1 15 ? -3.382 1.267 -3.418 1.00 0.00 15 CYS A CA 11
ATOM 5681 C C . CYS A 1 15 ? -3.364 2.772 -3.640 1.00 0.00 15 CYS A C 11
ATOM 5682 O O . CYS A 1 15 ? -3.073 3.258 -4.732 1.00 0.00 15 CYS A O 11
ATOM 5689 N N . CYS A 1 16 ? -3.691 3.495 -2.579 1.00 0.00 16 CYS A N 11
ATOM 5690 C CA . CYS A 1 16 ? -3.738 4.945 -2.597 1.00 0.00 16 CYS A CA 11
ATOM 5691 C C . CYS A 1 16 ? -2.412 5.569 -3.009 1.00 0.00 16 CYS A C 11
ATOM 5692 O O . CYS A 1 16 ? -1.698 5.037 -3.859 1.00 0.00 16 CYS A O 11
ATOM 5699 N N . LYS A 1 17 ? -2.117 6.723 -2.439 1.00 0.00 17 LYS A N 11
ATOM 5700 C CA . LYS A 1 17 ? -0.907 7.461 -2.776 1.00 0.00 17 LYS A CA 11
ATOM 5701 C C . LYS A 1 17 ? 0.260 7.105 -1.872 1.00 0.00 17 LYS A C 11
ATOM 5702 O O . LYS A 1 17 ? 1.229 6.479 -2.300 1.00 0.00 17 LYS A O 11
ATOM 5721 N N . HIS A 1 18 ? 0.170 7.542 -0.627 1.00 0.00 18 HIS A N 11
ATOM 5722 C CA . HIS A 1 18 ? 1.225 7.311 0.342 1.00 0.00 18 HIS A CA 11
ATOM 5723 C C . HIS A 1 18 ? 1.451 5.829 0.602 1.00 0.00 18 HIS A C 11
ATOM 5724 O O . HIS A 1 18 ? 2.413 5.447 1.268 1.00 0.00 18 HIS A O 11
ATOM 5739 N N . LEU A 1 19 ? 0.555 5.001 0.095 1.00 0.00 19 LEU A N 11
ATOM 5740 C CA . LEU A 1 19 ? 0.655 3.561 0.297 1.00 0.00 19 LEU A CA 11
ATOM 5741 C C . LEU A 1 19 ? 1.306 2.844 -0.880 1.00 0.00 19 LEU A C 11
ATOM 5742 O O . LEU A 1 19 ? 1.264 3.312 -2.019 1.00 0.00 19 LEU A O 11
ATOM 5758 N N . GLY A 1 20 ? 1.888 1.688 -0.581 1.00 0.00 20 GLY A N 11
ATOM 5759 C CA . GLY A 1 20 ? 2.533 0.872 -1.590 1.00 0.00 20 GLY A CA 11
ATOM 5760 C C . GLY A 1 20 ? 2.322 -0.603 -1.318 1.00 0.00 20 GLY A C 11
ATOM 5761 O O . GLY A 1 20 ? 2.551 -1.069 -0.200 1.00 0.00 20 GLY A O 11
ATOM 5765 N N . CYS A 1 21 ? 1.863 -1.341 -2.325 1.00 0.00 21 CYS A N 11
ATOM 5766 C CA . CYS A 1 21 ? 1.610 -2.765 -2.160 1.00 0.00 21 CYS A CA 11
ATOM 5767 C C . CYS A 1 21 ? 2.915 -3.551 -2.089 1.00 0.00 21 CYS A C 11
ATOM 5768 O O . CYS A 1 21 ? 3.812 -3.356 -2.909 1.00 0.00 21 CYS A O 11
ATOM 5775 N N . LYS A 1 22 ? 3.018 -4.435 -1.101 1.00 0.00 22 LYS A N 11
ATOM 5776 C CA . LYS A 1 22 ? 4.221 -5.243 -0.925 1.00 0.00 22 LYS A CA 11
ATOM 5777 C C . LYS A 1 22 ? 4.175 -6.501 -1.787 1.00 0.00 22 LYS A C 11
ATOM 5778 O O . LYS A 1 22 ? 3.156 -6.805 -2.409 1.00 0.00 22 LYS A O 11
ATOM 5797 N N . PHE A 1 23 ? 5.291 -7.224 -1.821 1.00 0.00 23 PHE A N 11
ATOM 5798 C CA . PHE A 1 23 ? 5.392 -8.448 -2.606 1.00 0.00 23 PHE A CA 11
ATOM 5799 C C . PHE A 1 23 ? 4.221 -9.383 -2.322 1.00 0.00 23 PHE A C 11
ATOM 5800 O O . PHE A 1 23 ? 4.321 -10.286 -1.489 1.00 0.00 23 PHE A O 11
ATOM 5817 N N . ARG A 1 24 ? 3.114 -9.166 -3.022 1.00 0.00 24 ARG A N 11
ATOM 5818 C CA . ARG A 1 24 ? 1.924 -9.991 -2.851 1.00 0.00 24 ARG A CA 11
ATOM 5819 C C . ARG A 1 24 ? 1.586 -10.167 -1.374 1.00 0.00 24 ARG A C 11
ATOM 5820 O O . ARG A 1 24 ? 0.938 -11.142 -0.990 1.00 0.00 24 ARG A O 11
ATOM 5841 N N . ASP A 1 25 ? 2.025 -9.224 -0.551 1.00 0.00 25 ASP A N 11
ATOM 5842 C CA . ASP A 1 25 ? 1.764 -9.283 0.880 1.00 0.00 25 ASP A CA 11
ATOM 5843 C C . ASP A 1 25 ? 0.294 -9.584 1.149 1.00 0.00 25 ASP A C 11
ATOM 5844 O O . ASP A 1 25 ? -0.051 -10.665 1.629 1.00 0.00 25 ASP A O 11
ATOM 5853 N N . LYS A 1 26 ? -0.566 -8.623 0.833 1.00 0.00 26 LYS A N 11
ATOM 5854 C CA . LYS A 1 26 ? -2.003 -8.782 1.038 1.00 0.00 26 LYS A CA 11
ATOM 5855 C C . LYS A 1 26 ? -2.694 -7.425 1.113 1.00 0.00 26 LYS A C 11
ATOM 5856 O O . LYS A 1 26 ? -3.740 -7.215 0.499 1.00 0.00 26 LYS A O 11
ATOM 5875 N N . TYR A 1 27 ? -2.104 -6.509 1.872 1.00 0.00 27 TYR A N 11
ATOM 5876 C CA . TYR A 1 27 ? -2.666 -5.174 2.034 1.00 0.00 27 TYR A CA 11
ATOM 5877 C C . TYR A 1 27 ? -1.687 -4.108 1.561 1.00 0.00 27 TYR A C 11
ATOM 5878 O O . TYR A 1 27 ? -0.663 -4.414 0.950 1.00 0.00 27 TYR A O 11
ATOM 5896 N N . CYS A 1 28 ? -2.013 -2.856 1.850 1.00 0.00 28 CYS A N 11
ATOM 5897 C CA . CYS A 1 28 ? -1.172 -1.733 1.459 1.00 0.00 28 CYS A CA 11
ATOM 5898 C C . CYS A 1 28 ? -0.456 -1.135 2.662 1.00 0.00 28 CYS A C 11
ATOM 5899 O O . CYS A 1 28 ? -1.039 -1.001 3.739 1.00 0.00 28 CYS A O 11
ATOM 5906 N N . ALA A 1 29 ? 0.807 -0.770 2.473 1.00 0.00 29 ALA A N 11
ATOM 5907 C CA . ALA A 1 29 ? 1.596 -0.180 3.545 1.00 0.00 29 ALA A CA 11
ATOM 5908 C C . ALA A 1 29 ? 2.217 1.135 3.103 1.00 0.00 29 ALA A C 11
ATOM 5909 O O . ALA A 1 29 ? 2.606 1.288 1.946 1.00 0.00 29 ALA A O 11
ATOM 5916 N N . TRP A 1 30 ? 2.313 2.080 4.028 1.00 0.00 30 TRP A N 11
ATOM 5917 C CA . TRP A 1 30 ? 2.891 3.382 3.725 1.00 0.00 30 TRP A CA 11
ATOM 5918 C C . TRP A 1 30 ? 4.065 3.240 2.762 1.00 0.00 30 TRP A C 11
ATOM 5919 O O . TRP A 1 30 ? 4.646 2.162 2.625 1.00 0.00 30 TRP A O 11
ATOM 5940 N N . ASP A 1 31 ? 4.416 4.336 2.102 1.00 0.00 31 ASP A N 11
ATOM 5941 C CA . ASP A 1 31 ? 5.521 4.351 1.155 1.00 0.00 31 ASP A CA 11
ATOM 5942 C C . ASP A 1 31 ? 6.868 4.295 1.873 1.00 0.00 31 ASP A C 11
ATOM 5943 O O . ASP A 1 31 ? 7.768 5.086 1.594 1.00 0.00 31 ASP A O 11
ATOM 5952 N N . PHE A 1 32 ? 6.994 3.352 2.795 1.00 0.00 32 PHE A N 11
ATOM 5953 C CA . PHE A 1 32 ? 8.220 3.171 3.562 1.00 0.00 32 PHE A CA 11
ATOM 5954 C C . PHE A 1 32 ? 9.449 3.260 2.663 1.00 0.00 32 PHE A C 11
ATOM 5955 O O . PHE A 1 32 ? 9.592 2.488 1.715 1.00 0.00 32 PHE A O 11
ATOM 5972 N N . THR A 1 33 ? 10.335 4.206 2.966 1.00 0.00 33 THR A N 11
ATOM 5973 C CA . THR A 1 33 ? 11.553 4.389 2.184 1.00 0.00 33 THR A CA 11
ATOM 5974 C C . THR A 1 33 ? 12.708 3.612 2.792 1.00 0.00 33 THR A C 11
ATOM 5975 O O . THR A 1 33 ? 13.451 2.924 2.091 1.00 0.00 33 THR A O 11
ATOM 5986 N N . PHE A 1 34 ? 12.842 3.729 4.098 1.00 0.00 34 PHE A N 11
ATOM 5987 C CA . PHE A 1 34 ? 13.900 3.041 4.831 1.00 0.00 34 PHE A CA 11
ATOM 5988 C C . PHE A 1 34 ? 15.204 3.044 4.036 1.00 0.00 34 PHE A C 11
ATOM 5989 O O . PHE A 1 34 ? 15.362 3.814 3.088 1.00 0.00 34 PHE A O 11
ATOM 6006 N N . SER A 1 35 ? 16.136 2.182 4.430 1.00 0.00 35 SER A N 11
ATOM 6007 C CA . SER A 1 35 ? 17.426 2.089 3.757 1.00 0.00 35 SER A CA 11
ATOM 6008 C C . SER A 1 35 ? 17.832 0.632 3.552 1.00 0.00 35 SER A C 11
ATOM 6009 O O . SER A 1 35 ? 17.649 -0.171 4.492 1.00 0.00 35 SER A O 11
ATOM 6018 N N . GLU A 1 1 ? -9.932 3.261 -7.820 1.00 0.00 1 GLU A N 12
ATOM 6019 C CA . GLU A 1 1 ? -9.930 2.927 -6.371 1.00 0.00 1 GLU A CA 12
ATOM 6020 C C . GLU A 1 1 ? -8.610 3.317 -5.712 1.00 0.00 1 GLU A C 12
ATOM 6021 O O . GLU A 1 1 ? -7.793 4.023 -6.302 1.00 0.00 1 GLU A O 12
ATOM 6035 N N . CYS A 1 2 ? -8.411 2.850 -4.484 1.00 0.00 2 CYS A N 12
ATOM 6036 C CA . CYS A 1 2 ? -7.197 3.145 -3.736 1.00 0.00 2 CYS A CA 12
ATOM 6037 C C . CYS A 1 2 ? -7.274 2.556 -2.341 1.00 0.00 2 CYS A C 12
ATOM 6038 O O . CYS A 1 2 ? -7.953 3.067 -1.449 1.00 0.00 2 CYS A O 12
ATOM 6045 N N . ARG A 1 3 ? -6.580 1.448 -2.176 1.00 0.00 3 ARG A N 12
ATOM 6046 C CA . ARG A 1 3 ? -6.550 0.749 -0.913 1.00 0.00 3 ARG A CA 12
ATOM 6047 C C . ARG A 1 3 ? -5.670 1.474 0.077 1.00 0.00 3 ARG A C 12
ATOM 6048 O O . ARG A 1 3 ? -4.444 1.358 0.060 1.00 0.00 3 ARG A O 12
ATOM 6069 N N . TYR A 1 4 ? -6.325 2.217 0.945 1.00 0.00 4 TYR A N 12
ATOM 6070 C CA . TYR A 1 4 ? -5.645 2.975 1.975 1.00 0.00 4 TYR A CA 12
ATOM 6071 C C . TYR A 1 4 ? -4.800 2.039 2.823 1.00 0.00 4 TYR A C 12
ATOM 6072 O O . TYR A 1 4 ? -4.425 0.951 2.382 1.00 0.00 4 TYR A O 12
ATOM 6090 N N . LEU A 1 5 ? -4.517 2.457 4.042 1.00 0.00 5 LEU A N 12
ATOM 6091 C CA . LEU A 1 5 ? -3.728 1.646 4.962 1.00 0.00 5 LEU A CA 12
ATOM 6092 C C . LEU A 1 5 ? -4.504 0.409 5.394 1.00 0.00 5 LEU A C 12
ATOM 6093 O O . LEU A 1 5 ? -5.561 0.512 6.015 1.00 0.00 5 LEU A O 12
ATOM 6109 N N . PHE A 1 6 ? -3.969 -0.762 5.062 1.00 0.00 6 PHE A N 12
ATOM 6110 C CA . PHE A 1 6 ? -4.606 -2.025 5.417 1.00 0.00 6 PHE A CA 12
ATOM 6111 C C . PHE A 1 6 ? -5.657 -2.425 4.384 1.00 0.00 6 PHE A C 12
ATOM 6112 O O . PHE A 1 6 ? -6.646 -3.080 4.713 1.00 0.00 6 PHE A O 12
ATOM 6129 N N . GLY A 1 7 ? -5.437 -2.030 3.132 1.00 0.00 7 GLY A N 12
ATOM 6130 C CA . GLY A 1 7 ? -6.377 -2.365 2.076 1.00 0.00 7 GLY A CA 12
ATOM 6131 C C . GLY A 1 7 ? -5.862 -3.469 1.169 1.00 0.00 7 GLY A C 12
ATOM 6132 O O . GLY A 1 7 ? -4.733 -3.406 0.685 1.00 0.00 7 GLY A O 12
ATOM 6136 N N . GLY A 1 8 ? -6.695 -4.479 0.936 1.00 0.00 8 GLY A N 12
ATOM 6137 C CA . GLY A 1 8 ? -6.298 -5.582 0.079 1.00 0.00 8 GLY A CA 12
ATOM 6138 C C . GLY A 1 8 ? -5.944 -5.126 -1.323 1.00 0.00 8 GLY A C 12
ATOM 6139 O O . GLY A 1 8 ? -6.794 -4.611 -2.049 1.00 0.00 8 GLY A O 12
ATOM 6143 N N . CYS A 1 9 ? -4.682 -5.309 -1.701 1.00 0.00 9 CYS A N 12
ATOM 6144 C CA . CYS A 1 9 ? -4.211 -4.908 -3.023 1.00 0.00 9 CYS A CA 12
ATOM 6145 C C . CYS A 1 9 ? -3.561 -6.075 -3.760 1.00 0.00 9 CYS A C 12
ATOM 6146 O O . CYS A 1 9 ? -2.847 -6.878 -3.159 1.00 0.00 9 CYS A O 12
ATOM 6153 N N . LYS A 1 10 ? -3.798 -6.153 -5.067 1.00 0.00 10 LYS A N 12
ATOM 6154 C CA . LYS A 1 10 ? -3.218 -7.211 -5.883 1.00 0.00 10 LYS A CA 12
ATOM 6155 C C . LYS A 1 10 ? -1.820 -6.815 -6.334 1.00 0.00 10 LYS A C 12
ATOM 6156 O O . LYS A 1 10 ? -0.995 -7.663 -6.680 1.00 0.00 10 LYS A O 12
ATOM 6175 N N . THR A 1 11 ? -1.564 -5.514 -6.311 1.00 0.00 11 THR A N 12
ATOM 6176 C CA . THR A 1 11 ? -0.270 -4.968 -6.697 1.00 0.00 11 THR A CA 12
ATOM 6177 C C . THR A 1 11 ? -0.044 -3.624 -6.025 1.00 0.00 11 THR A C 12
ATOM 6178 O O . THR A 1 11 ? -0.857 -3.174 -5.218 1.00 0.00 11 THR A O 12
ATOM 6189 N N . THR A 1 12 ? 1.057 -2.983 -6.378 1.00 0.00 12 THR A N 12
ATOM 6190 C CA . THR A 1 12 ? 1.385 -1.680 -5.824 1.00 0.00 12 THR A CA 12
ATOM 6191 C C . THR A 1 12 ? 0.476 -0.609 -6.417 1.00 0.00 12 THR A C 12
ATOM 6192 O O . THR A 1 12 ? 0.196 0.407 -5.782 1.00 0.00 12 THR A O 12
ATOM 6203 N N . SER A 1 13 ? 0.020 -0.851 -7.640 1.00 0.00 13 SER A N 12
ATOM 6204 C CA . SER A 1 13 ? -0.856 0.080 -8.330 1.00 0.00 13 SER A CA 12
ATOM 6205 C C . SER A 1 13 ? -2.310 -0.128 -7.918 1.00 0.00 13 SER A C 12
ATOM 6206 O O . SER A 1 13 ? -3.225 0.396 -8.552 1.00 0.00 13 SER A O 12
ATOM 6214 N N . ASP A 1 14 ? -2.517 -0.899 -6.855 1.00 0.00 14 ASP A N 12
ATOM 6215 C CA . ASP A 1 14 ? -3.860 -1.177 -6.365 1.00 0.00 14 ASP A CA 12
ATOM 6216 C C . ASP A 1 14 ? -4.141 -0.426 -5.066 1.00 0.00 14 ASP A C 12
ATOM 6217 O O . ASP A 1 14 ? -5.192 -0.612 -4.450 1.00 0.00 14 ASP A O 12
ATOM 6226 N N . CYS A 1 15 ? -3.204 0.423 -4.651 1.00 0.00 15 CYS A N 12
ATOM 6227 C CA . CYS A 1 15 ? -3.372 1.192 -3.423 1.00 0.00 15 CYS A CA 12
ATOM 6228 C C . CYS A 1 15 ? -3.382 2.688 -3.698 1.00 0.00 15 CYS A C 12
ATOM 6229 O O . CYS A 1 15 ? -3.196 3.133 -4.830 1.00 0.00 15 CYS A O 12
ATOM 6236 N N . CYS A 1 16 ? -3.620 3.449 -2.642 1.00 0.00 16 CYS A N 12
ATOM 6237 C CA . CYS A 1 16 ? -3.686 4.897 -2.717 1.00 0.00 16 CYS A CA 12
ATOM 6238 C C . CYS A 1 16 ? -2.372 5.527 -3.153 1.00 0.00 16 CYS A C 12
ATOM 6239 O O . CYS A 1 16 ? -1.697 5.020 -4.046 1.00 0.00 16 CYS A O 12
ATOM 6246 N N . LYS A 1 17 ? -2.047 6.657 -2.558 1.00 0.00 17 LYS A N 12
ATOM 6247 C CA . LYS A 1 17 ? -0.843 7.393 -2.923 1.00 0.00 17 LYS A CA 12
ATOM 6248 C C . LYS A 1 17 ? 0.350 6.987 -2.085 1.00 0.00 17 LYS A C 12
ATOM 6249 O O . LYS A 1 17 ? 1.254 6.294 -2.552 1.00 0.00 17 LYS A O 12
ATOM 6268 N N . HIS A 1 18 ? 0.354 7.453 -0.848 1.00 0.00 18 HIS A N 12
ATOM 6269 C CA . HIS A 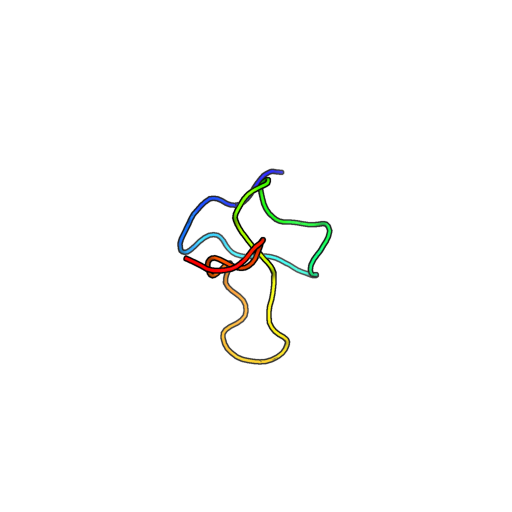1 18 ? 1.444 7.174 0.064 1.00 0.00 18 HIS A CA 12
ATOM 6270 C C . HIS A 1 18 ? 1.546 5.690 0.385 1.00 0.00 18 HIS A C 12
ATOM 6271 O O . HIS A 1 18 ? 2.501 5.247 1.024 1.00 0.00 18 HIS A O 12
ATOM 6286 N N . LEU A 1 19 ? 0.550 4.933 -0.041 1.00 0.00 19 LEU A N 12
ATOM 6287 C CA . LEU A 1 19 ? 0.514 3.504 0.223 1.00 0.00 19 LEU A CA 12
ATOM 6288 C C . LEU A 1 19 ? 1.109 2.689 -0.916 1.00 0.00 19 LEU A C 12
ATOM 6289 O O . LEU A 1 19 ? 0.789 2.896 -2.086 1.00 0.00 19 LEU A O 12
ATOM 6305 N N . GLY A 1 20 ? 1.967 1.742 -0.549 1.00 0.00 20 GLY A N 12
ATOM 6306 C CA . GLY A 1 20 ? 2.593 0.876 -1.526 1.00 0.00 20 GLY A CA 12
ATOM 6307 C C . GLY A 1 20 ? 2.341 -0.588 -1.216 1.00 0.00 20 GLY A C 12
ATOM 6308 O O . GLY A 1 20 ? 2.561 -1.035 -0.088 1.00 0.00 20 GLY A O 12
ATOM 6312 N N . CYS A 1 21 ? 1.862 -1.332 -2.207 1.00 0.00 21 CYS A N 12
ATOM 6313 C CA . CYS A 1 21 ? 1.567 -2.745 -2.023 1.00 0.00 21 CYS A CA 12
ATOM 6314 C C . CYS A 1 21 ? 2.842 -3.584 -2.045 1.00 0.00 21 CYS A C 12
ATOM 6315 O O . CYS A 1 21 ? 3.847 -3.192 -2.638 1.00 0.00 21 CYS A O 12
ATOM 6322 N N . LYS A 1 22 ? 2.793 -4.743 -1.390 1.00 0.00 22 LYS A N 12
ATOM 6323 C CA . LYS A 1 22 ? 3.942 -5.640 -1.333 1.00 0.00 22 LYS A CA 12
ATOM 6324 C C . LYS A 1 22 ? 3.511 -7.092 -1.532 1.00 0.00 22 LYS A C 12
ATOM 6325 O O . LYS A 1 22 ? 2.765 -7.645 -0.723 1.00 0.00 22 LYS A O 12
ATOM 6344 N N . PHE A 1 23 ? 3.984 -7.701 -2.614 1.00 0.00 23 PHE A N 12
ATOM 6345 C CA . PHE A 1 23 ? 3.650 -9.085 -2.923 1.00 0.00 23 PHE A CA 12
ATOM 6346 C C . PHE A 1 23 ? 3.931 -9.996 -1.732 1.00 0.00 23 PHE A C 12
ATOM 6347 O O . PHE A 1 23 ? 5.040 -10.502 -1.569 1.00 0.00 23 PHE A O 12
ATOM 6364 N N . ARG A 1 24 ? 2.912 -10.202 -0.903 1.00 0.00 24 ARG A N 12
ATOM 6365 C CA . ARG A 1 24 ? 3.039 -11.052 0.275 1.00 0.00 24 ARG A CA 12
ATOM 6366 C C . ARG A 1 24 ? 1.933 -10.744 1.278 1.00 0.00 24 ARG A C 12
ATOM 6367 O O . ARG A 1 24 ? 0.938 -11.464 1.359 1.00 0.00 24 ARG A O 12
ATOM 6388 N N . ASP A 1 25 ? 2.107 -9.664 2.035 1.00 0.00 25 ASP A N 12
ATOM 6389 C CA . ASP A 1 25 ? 1.110 -9.264 3.020 1.00 0.00 25 ASP A CA 12
ATOM 6390 C C . ASP A 1 25 ? -0.251 -9.106 2.355 1.00 0.00 25 ASP A C 12
ATOM 6391 O O . ASP A 1 25 ? -1.283 -9.437 2.939 1.00 0.00 25 ASP A O 12
ATOM 6400 N N . LYS A 1 26 ? -0.236 -8.607 1.123 1.00 0.00 26 LYS A N 12
ATOM 6401 C CA . LYS A 1 26 ? -1.460 -8.415 0.354 1.00 0.00 26 LYS A CA 12
ATOM 6402 C C . LYS A 1 26 ? -2.086 -7.047 0.616 1.00 0.00 26 LYS A C 12
ATOM 6403 O O . LYS A 1 26 ? -2.859 -6.552 -0.202 1.00 0.00 26 LYS A O 12
ATOM 6422 N N . TYR A 1 27 ? -1.760 -6.438 1.753 1.00 0.00 27 TYR A N 12
ATOM 6423 C CA . TYR A 1 27 ? -2.317 -5.131 2.086 1.00 0.00 27 TYR A CA 12
ATOM 6424 C C . TYR A 1 27 ? -1.420 -4.004 1.596 1.00 0.00 27 TYR A C 12
ATOM 6425 O O . TYR A 1 27 ? -0.420 -4.236 0.917 1.00 0.00 27 TYR A O 12
ATOM 6443 N N . CYS A 1 28 ? -1.797 -2.780 1.946 1.00 0.00 28 CYS A N 12
ATOM 6444 C CA . CYS A 1 28 ? -1.040 -1.599 1.549 1.00 0.00 28 CYS A CA 12
ATOM 6445 C C . CYS A 1 28 ? -0.385 -0.940 2.755 1.00 0.00 28 CYS A C 12
ATOM 6446 O O . CYS A 1 28 ? -1.038 -0.689 3.769 1.00 0.00 28 CYS A O 12
ATOM 6453 N N . ALA A 1 29 ? 0.909 -0.657 2.637 1.00 0.00 29 ALA A N 12
ATOM 6454 C CA . ALA A 1 29 ? 1.654 -0.022 3.716 1.00 0.00 29 ALA A CA 12
ATOM 6455 C C . ALA A 1 29 ? 2.341 1.244 3.224 1.00 0.00 29 ALA A C 12
ATOM 6456 O O . ALA A 1 29 ? 2.788 1.313 2.078 1.00 0.00 29 ALA A O 12
ATOM 6463 N N . TRP A 1 30 ? 2.420 2.250 4.089 1.00 0.00 30 TRP A N 12
ATOM 6464 C CA . TRP A 1 30 ? 3.051 3.513 3.724 1.00 0.00 30 TRP A CA 12
ATOM 6465 C C . TRP A 1 30 ? 4.359 3.277 2.988 1.00 0.00 30 TRP A C 12
ATOM 6466 O O . TRP A 1 30 ? 5.191 2.480 3.420 1.00 0.00 30 TRP A O 12
ATOM 6487 N N . ASP A 1 31 ? 4.516 3.997 1.884 1.00 0.00 31 ASP A N 12
ATOM 6488 C CA . ASP A 1 31 ? 5.712 3.918 1.038 1.00 0.00 31 ASP A CA 12
ATOM 6489 C C . ASP A 1 31 ? 6.540 2.670 1.326 1.00 0.00 31 ASP A C 12
ATOM 6490 O O . ASP A 1 31 ? 7.745 2.751 1.557 1.00 0.00 31 ASP A O 12
ATOM 6499 N N . PHE A 1 32 ? 5.881 1.521 1.311 1.00 0.00 32 PHE A N 12
ATOM 6500 C CA . PHE A 1 32 ? 6.553 0.252 1.572 1.00 0.00 32 PHE A CA 12
ATOM 6501 C C . PHE A 1 32 ? 7.504 0.377 2.760 1.00 0.00 32 PHE A C 12
ATOM 6502 O O . PHE A 1 32 ? 8.654 0.788 2.604 1.00 0.00 32 PHE A O 12
ATOM 6519 N N . THR A 1 33 ? 7.017 0.020 3.945 1.00 0.00 33 THR A N 12
ATOM 6520 C CA . THR A 1 33 ? 7.827 0.093 5.157 1.00 0.00 33 THR A CA 12
ATOM 6521 C C . THR A 1 33 ? 7.546 -1.093 6.075 1.00 0.00 33 THR A C 12
ATOM 6522 O O . THR A 1 33 ? 6.533 -1.777 5.932 1.00 0.00 33 THR A O 12
ATOM 6533 N N . PHE A 1 34 ? 8.453 -1.332 7.018 1.00 0.00 34 PHE A N 12
ATOM 6534 C CA . PHE A 1 34 ? 8.306 -2.435 7.959 1.00 0.00 34 PHE A CA 12
ATOM 6535 C C . PHE A 1 34 ? 8.695 -2.006 9.369 1.00 0.00 34 PHE A C 12
ATOM 6536 O O . PHE A 1 34 ? 9.863 -1.729 9.644 1.00 0.00 34 PHE A O 12
ATOM 6553 N N . SER A 1 35 ? 7.710 -1.953 10.258 1.00 0.00 35 SER A N 12
ATOM 6554 C CA . SER A 1 35 ? 7.948 -1.558 11.642 1.00 0.00 35 SER A CA 12
ATOM 6555 C C . SER A 1 35 ? 7.593 -2.688 12.603 1.00 0.00 35 SER A C 12
ATOM 6556 O O . SER A 1 35 ? 6.534 -2.593 13.261 1.00 0.00 35 SER A O 12
ATOM 6565 N N . GLU A 1 1 ? -9.341 3.876 -8.010 1.00 0.00 1 GLU A N 13
ATOM 6566 C CA . GLU A 1 1 ? -9.288 3.102 -6.741 1.00 0.00 1 GLU A CA 13
ATOM 6567 C C . GLU A 1 1 ? -8.194 3.632 -5.821 1.00 0.00 1 GLU A C 13
ATOM 6568 O O . GLU A 1 1 ? -7.514 4.606 -6.146 1.00 0.00 1 GLU A O 13
ATOM 6582 N N . CYS A 1 2 ? -8.029 2.986 -4.671 1.00 0.00 2 CYS A N 13
ATOM 6583 C CA . CYS A 1 2 ? -7.018 3.395 -3.704 1.00 0.00 2 CYS A CA 13
ATOM 6584 C C . CYS A 1 2 ? -7.254 2.724 -2.365 1.00 0.00 2 CYS A C 13
ATOM 6585 O O . CYS A 1 2 ? -8.037 3.181 -1.531 1.00 0.00 2 CYS A O 13
ATOM 6592 N N . ARG A 1 3 ? -6.561 1.623 -2.176 1.00 0.00 3 ARG A N 13
ATOM 6593 C CA . ARG A 1 3 ? -6.652 0.868 -0.955 1.00 0.00 3 ARG A CA 13
ATOM 6594 C C . ARG A 1 3 ? -5.745 1.482 0.084 1.00 0.00 3 ARG A C 13
ATOM 6595 O O . ARG A 1 3 ? -4.547 1.205 0.142 1.00 0.00 3 ARG A O 13
ATOM 6616 N N . TYR A 1 4 ? -6.348 2.331 0.892 1.00 0.00 4 TYR A N 13
ATOM 6617 C CA . TYR A 1 4 ? -5.635 3.029 1.948 1.00 0.00 4 TYR A CA 13
ATOM 6618 C C . TYR A 1 4 ? -4.889 2.027 2.822 1.00 0.00 4 TYR A C 13
ATOM 6619 O O . TYR A 1 4 ? -4.689 0.876 2.433 1.00 0.00 4 TYR A O 13
ATOM 6637 N N . LEU A 1 5 ? -4.491 2.463 4.004 1.00 0.00 5 LEU A N 13
ATOM 6638 C CA . LEU A 1 5 ? -3.776 1.594 4.934 1.00 0.00 5 LEU A CA 13
ATOM 6639 C C . LEU A 1 5 ? -4.569 0.318 5.212 1.00 0.00 5 LEU A C 13
ATOM 6640 O O . LEU A 1 5 ? -5.743 0.371 5.580 1.00 0.00 5 LEU A O 13
ATOM 6656 N N . PHE A 1 6 ? -3.909 -0.825 5.039 1.00 0.00 6 PHE A N 13
ATOM 6657 C CA . PHE A 1 6 ? -4.529 -2.128 5.275 1.00 0.00 6 PHE A CA 13
ATOM 6658 C C . PHE A 1 6 ? -5.595 -2.456 4.233 1.00 0.00 6 PHE A C 13
ATOM 6659 O O . PHE A 1 6 ? -6.522 -3.217 4.507 1.00 0.00 6 PHE A O 13
ATOM 6676 N N . GLY A 1 7 ? -5.463 -1.893 3.037 1.00 0.00 7 GLY A N 13
ATOM 6677 C CA . GLY A 1 7 ? -6.432 -2.161 1.990 1.00 0.00 7 GLY A CA 13
ATOM 6678 C C . GLY A 1 7 ? -5.958 -3.231 1.022 1.00 0.00 7 GLY A C 13
ATOM 6679 O O . GLY A 1 7 ? -5.136 -2.961 0.150 1.00 0.00 7 GLY A O 13
ATOM 6683 N N . GLY A 1 8 ? -6.480 -4.447 1.174 1.00 0.00 8 GLY A N 13
ATOM 6684 C CA . GLY A 1 8 ? -6.093 -5.542 0.297 1.00 0.00 8 GLY A CA 13
ATOM 6685 C C . GLY A 1 8 ? -5.774 -5.079 -1.112 1.00 0.00 8 GLY A C 13
ATOM 6686 O O . GLY A 1 8 ? -6.620 -4.489 -1.783 1.00 0.00 8 GLY A O 13
ATOM 6690 N N . CYS A 1 9 ? -4.548 -5.341 -1.559 1.00 0.00 9 CYS A N 13
ATOM 6691 C CA . CYS A 1 9 ? -4.119 -4.938 -2.896 1.00 0.00 9 CYS A CA 13
ATOM 6692 C C . CYS A 1 9 ? -3.512 -6.109 -3.660 1.00 0.00 9 CYS A C 13
ATOM 6693 O O . CYS A 1 9 ? -2.843 -6.965 -3.080 1.00 0.00 9 CYS A O 13
ATOM 6700 N N . LYS A 1 10 ? -3.736 -6.130 -4.972 1.00 0.00 10 LYS A N 13
ATOM 6701 C CA . LYS A 1 10 ? -3.196 -7.185 -5.822 1.00 0.00 10 LYS A CA 13
ATOM 6702 C C . LYS A 1 10 ? -1.806 -6.803 -6.309 1.00 0.00 10 LYS A C 13
ATOM 6703 O O . LYS A 1 10 ? -0.990 -7.658 -6.651 1.00 0.00 10 LYS A O 13
ATOM 6722 N N . THR A 1 11 ? -1.551 -5.506 -6.316 1.00 0.00 11 THR A N 13
ATOM 6723 C CA . THR A 1 11 ? -0.266 -4.965 -6.734 1.00 0.00 11 THR A CA 13
ATOM 6724 C C . THR A 1 11 ? -0.012 -3.638 -6.049 1.00 0.00 11 THR A C 13
ATOM 6725 O O . THR A 1 11 ? -0.810 -3.185 -5.231 1.00 0.00 11 THR A O 13
ATOM 6736 N N . THR A 1 12 ? 1.094 -3.009 -6.404 1.00 0.00 12 THR A N 13
ATOM 6737 C CA . THR A 1 12 ? 1.444 -1.719 -5.835 1.00 0.00 12 THR A CA 13
ATOM 6738 C C . THR A 1 12 ? 0.505 -0.636 -6.358 1.00 0.00 12 THR A C 13
ATOM 6739 O O . THR A 1 12 ? 0.228 0.346 -5.671 1.00 0.00 12 THR A O 13
ATOM 6750 N N . SER A 1 13 ? 0.025 -0.826 -7.581 1.00 0.00 13 SER A N 13
ATOM 6751 C CA . SER A 1 13 ? -0.876 0.126 -8.207 1.00 0.00 13 SER A CA 13
ATOM 6752 C C . SER A 1 13 ? -2.311 -0.078 -7.735 1.00 0.00 13 SER A C 13
ATOM 6753 O O . SER A 1 13 ? -3.239 0.538 -8.261 1.00 0.00 13 SER A O 13
ATOM 6761 N N . ASP A 1 14 ? -2.493 -0.945 -6.745 1.00 0.00 14 ASP A N 13
ATOM 6762 C CA . ASP A 1 14 ? -3.821 -1.228 -6.214 1.00 0.00 14 ASP A CA 13
ATOM 6763 C C . ASP A 1 14 ? -4.068 -0.469 -4.916 1.00 0.00 14 ASP A C 13
ATOM 6764 O O . ASP A 1 14 ? -5.058 -0.711 -4.224 1.00 0.00 14 ASP A O 13
ATOM 6773 N N . CYS A 1 15 ? -3.164 0.445 -4.581 1.00 0.00 15 CYS A N 13
ATOM 6774 C CA . CYS A 1 15 ? -3.294 1.221 -3.356 1.00 0.00 15 CYS A CA 13
ATOM 6775 C C . CYS A 1 15 ? -3.269 2.715 -3.632 1.00 0.00 15 CYS A C 13
ATOM 6776 O O . CYS A 1 15 ? -2.922 3.162 -4.725 1.00 0.00 15 CYS A O 13
ATOM 6783 N N . CYS A 1 16 ? -3.652 3.472 -2.615 1.00 0.00 16 CYS A N 13
ATOM 6784 C CA . CYS A 1 16 ? -3.697 4.919 -2.685 1.00 0.00 16 CYS A CA 13
ATOM 6785 C C . CYS A 1 16 ? -2.370 5.519 -3.119 1.00 0.00 16 CYS A C 13
ATOM 6786 O O . CYS A 1 16 ? -1.666 4.963 -3.963 1.00 0.00 16 CYS A O 13
ATOM 6793 N N . LYS A 1 17 ? -2.054 6.675 -2.569 1.00 0.00 17 LYS A N 13
ATOM 6794 C CA . LYS A 1 17 ? -0.835 7.385 -2.932 1.00 0.00 17 LYS A CA 13
ATOM 6795 C C . LYS A 1 17 ? 0.327 7.026 -2.025 1.00 0.00 17 LYS A C 13
ATOM 6796 O O . LYS A 1 17 ? 1.262 6.335 -2.429 1.00 0.00 17 LYS A O 13
ATOM 6815 N N . HIS A 1 18 ? 0.270 7.529 -0.805 1.00 0.00 18 HIS A N 13
ATOM 6816 C CA . HIS A 1 18 ? 1.323 7.302 0.162 1.00 0.00 18 HIS A CA 13
ATOM 6817 C C . HIS A 1 18 ? 1.501 5.823 0.476 1.00 0.00 18 HIS A C 13
ATOM 6818 O O . HIS A 1 18 ? 2.475 5.428 1.117 1.00 0.00 18 HIS A O 13
ATOM 6833 N N . LEU A 1 19 ? 0.552 5.013 0.036 1.00 0.00 19 LEU A N 13
ATOM 6834 C CA . LEU A 1 19 ? 0.603 3.577 0.285 1.00 0.00 19 LEU A CA 13
ATOM 6835 C C . LEU A 1 19 ? 1.235 2.815 -0.874 1.00 0.00 19 LEU A C 13
ATOM 6836 O O . LEU A 1 19 ? 1.175 3.240 -2.028 1.00 0.00 19 LEU A O 13
ATOM 6852 N N . GLY A 1 20 ? 1.831 1.676 -0.544 1.00 0.00 20 GLY A N 13
ATOM 6853 C CA . GLY A 1 20 ? 2.467 0.837 -1.541 1.00 0.00 20 GLY A CA 13
ATOM 6854 C C . GLY A 1 20 ? 2.278 -0.636 -1.235 1.00 0.00 20 GLY A C 13
ATOM 6855 O O . GLY A 1 20 ? 2.483 -1.070 -0.102 1.00 0.00 20 GLY A O 13
ATOM 6859 N N . CYS A 1 21 ? 1.873 -1.405 -2.241 1.00 0.00 21 CYS A N 13
ATOM 6860 C CA . CYS A 1 21 ? 1.644 -2.830 -2.060 1.00 0.00 21 CYS A CA 13
ATOM 6861 C C . CYS A 1 21 ? 2.958 -3.605 -2.061 1.00 0.00 21 CYS A C 13
ATOM 6862 O O . CYS A 1 21 ? 3.672 -3.635 -3.064 1.00 0.00 21 CYS A O 13
ATOM 6869 N N . LYS A 1 22 ? 3.271 -4.230 -0.930 1.00 0.00 22 LYS A N 13
ATOM 6870 C CA . LYS A 1 22 ? 4.499 -5.005 -0.799 1.00 0.00 22 LYS A CA 13
ATOM 6871 C C . LYS A 1 22 ? 4.301 -6.433 -1.299 1.00 0.00 22 LYS A C 13
ATOM 6872 O O . LYS A 1 22 ? 3.227 -6.786 -1.789 1.00 0.00 22 LYS A O 13
ATOM 6891 N N . PHE A 1 23 ? 5.343 -7.246 -1.177 1.00 0.00 23 PHE A N 13
ATOM 6892 C CA . PHE A 1 23 ? 5.291 -8.629 -1.616 1.00 0.00 23 PHE A CA 13
ATOM 6893 C C . PHE A 1 23 ? 4.853 -9.550 -0.481 1.00 0.00 23 PHE A C 13
ATOM 6894 O O . PHE A 1 23 ? 5.491 -9.601 0.570 1.00 0.00 23 PHE A O 13
ATOM 6911 N N . ARG A 1 24 ? 3.765 -10.281 -0.705 1.00 0.00 24 ARG A N 13
ATOM 6912 C CA . ARG A 1 24 ? 3.241 -11.208 0.295 1.00 0.00 24 ARG A CA 13
ATOM 6913 C C . ARG A 1 24 ? 2.356 -10.492 1.314 1.00 0.00 24 ARG A C 13
ATOM 6914 O O . ARG A 1 24 ? 1.310 -11.011 1.707 1.00 0.00 24 ARG A O 13
ATOM 6935 N N . ASP A 1 25 ? 2.776 -9.303 1.740 1.00 0.00 25 ASP A N 13
ATOM 6936 C CA . ASP A 1 25 ? 2.016 -8.525 2.714 1.00 0.00 25 ASP A CA 13
ATOM 6937 C C . ASP A 1 25 ? 0.515 -8.707 2.505 1.00 0.00 25 ASP A C 13
ATOM 6938 O O . ASP A 1 25 ? -0.226 -8.970 3.451 1.00 0.00 25 ASP A O 13
ATOM 6947 N N . LYS A 1 26 ? 0.079 -8.571 1.255 1.00 0.00 26 LYS A N 13
ATOM 6948 C CA . LYS A 1 26 ? -1.331 -8.728 0.912 1.00 0.00 26 LYS A CA 13
ATOM 6949 C C . LYS A 1 26 ? -2.100 -7.419 1.073 1.00 0.00 26 LYS A C 13
ATOM 6950 O O . LYS A 1 26 ? -3.130 -7.216 0.431 1.00 0.00 26 LYS A O 13
ATOM 6969 N N . TYR A 1 27 ? -1.601 -6.531 1.930 1.00 0.00 27 TYR A N 13
ATOM 6970 C CA . TYR A 1 27 ? -2.262 -5.248 2.161 1.00 0.00 27 TYR A CA 13
ATOM 6971 C C . TYR A 1 27 ? -1.409 -4.086 1.663 1.00 0.00 27 TYR A C 13
ATOM 6972 O O . TYR A 1 27 ? -0.366 -4.287 1.038 1.00 0.00 27 TYR A O 13
ATOM 6990 N N . CYS A 1 28 ? -1.864 -2.869 1.944 1.00 0.00 28 CYS A N 13
ATOM 6991 C CA . CYS A 1 28 ? -1.151 -1.666 1.527 1.00 0.00 28 CYS A CA 13
ATOM 6992 C C . CYS A 1 28 ? -0.487 -0.985 2.718 1.00 0.00 28 CYS A C 13
ATOM 6993 O O . CYS A 1 28 ? -1.127 -0.738 3.741 1.00 0.00 28 CYS A O 13
ATOM 7000 N N . ALA A 1 29 ? 0.794 -0.676 2.573 1.00 0.00 29 ALA A N 13
ATOM 7001 C CA . ALA A 1 29 ? 1.545 -0.012 3.629 1.00 0.00 29 ALA A CA 13
ATOM 7002 C C . ALA A 1 29 ? 2.268 1.209 3.080 1.00 0.00 29 ALA A C 13
ATOM 7003 O O . ALA A 1 29 ? 2.733 1.202 1.940 1.00 0.00 29 ALA A O 13
ATOM 7010 N N . TRP A 1 30 ? 2.357 2.259 3.890 1.00 0.00 30 TRP A N 13
ATOM 7011 C CA . TRP A 1 30 ? 3.019 3.487 3.467 1.00 0.00 30 TRP A CA 13
ATOM 7012 C C . TRP A 1 30 ? 4.221 3.182 2.583 1.00 0.00 30 TRP A C 13
ATOM 7013 O O . TRP A 1 30 ? 4.944 2.212 2.810 1.00 0.00 30 TRP A O 13
ATOM 7034 N N . ASP A 1 31 ? 4.417 4.022 1.576 1.00 0.00 31 ASP A N 13
ATOM 7035 C CA . ASP A 1 31 ? 5.522 3.869 0.633 1.00 0.00 31 ASP A CA 13
ATOM 7036 C C . ASP A 1 31 ? 5.156 4.467 -0.720 1.00 0.00 31 ASP A C 13
ATOM 7037 O O . ASP A 1 31 ? 4.432 3.855 -1.505 1.00 0.00 31 ASP A O 13
ATOM 7046 N N . PHE A 1 32 ? 5.658 5.667 -0.986 1.00 0.00 32 PHE A N 13
ATOM 7047 C CA . PHE A 1 32 ? 5.386 6.345 -2.240 1.00 0.00 32 PHE A CA 13
ATOM 7048 C C . PHE A 1 32 ? 6.605 7.136 -2.705 1.00 0.00 32 PHE A C 13
ATOM 7049 O O . PHE A 1 32 ? 6.963 8.152 -2.110 1.00 0.00 32 PHE A O 13
ATOM 7066 N N . THR A 1 33 ? 7.238 6.657 -3.771 1.00 0.00 33 THR A N 13
ATOM 7067 C CA . THR A 1 33 ? 8.420 7.315 -4.318 1.00 0.00 33 THR A CA 13
ATOM 7068 C C . THR A 1 33 ? 8.100 8.005 -5.639 1.00 0.00 33 THR A C 13
ATOM 7069 O O . THR A 1 33 ? 7.040 7.791 -6.224 1.00 0.00 33 THR A O 13
ATOM 7080 N N . PHE A 1 34 ? 9.030 8.835 -6.104 1.00 0.00 34 PHE A N 13
ATOM 7081 C CA . PHE A 1 34 ? 8.852 9.556 -7.358 1.00 0.00 34 PHE A CA 13
ATOM 7082 C C . PHE A 1 34 ? 9.903 9.132 -8.378 1.00 0.00 34 PHE A C 13
ATOM 7083 O O . PHE A 1 34 ? 10.402 9.951 -9.150 1.00 0.00 34 PHE A O 13
ATOM 7100 N N . SER A 1 35 ? 10.234 7.845 -8.374 1.00 0.00 35 SER A N 13
ATOM 7101 C CA . SER A 1 35 ? 11.225 7.304 -9.296 1.00 0.00 35 SER A CA 13
ATOM 7102 C C . SER A 1 35 ? 11.159 5.781 -9.332 1.00 0.00 35 SER A C 13
ATOM 7103 O O . SER A 1 35 ? 12.230 5.142 -9.293 1.00 0.00 35 SER A O 13
ATOM 7112 N N . GLU A 1 1 ? -10.172 1.307 -5.907 1.00 0.00 1 GLU A N 14
ATOM 7113 C CA . GLU A 1 1 ? -10.338 2.768 -5.684 1.00 0.00 1 GLU A CA 14
ATOM 7114 C C . GLU A 1 1 ? -9.392 3.268 -4.601 1.00 0.00 1 GLU A C 14
ATOM 7115 O O . GLU A 1 1 ? -9.801 3.987 -3.689 1.00 0.00 1 GLU A O 14
ATOM 7129 N N . CYS A 1 2 ? -8.127 2.885 -4.710 1.00 0.00 2 CYS A N 14
ATOM 7130 C CA . CYS A 1 2 ? -7.120 3.295 -3.740 1.00 0.00 2 CYS A CA 14
ATOM 7131 C C . CYS A 1 2 ? -7.352 2.623 -2.401 1.00 0.00 2 CYS A C 14
ATOM 7132 O O . CYS A 1 2 ? -8.199 3.025 -1.604 1.00 0.00 2 CYS A O 14
ATOM 7139 N N . ARG A 1 3 ? -6.569 1.592 -2.174 1.00 0.00 3 ARG A N 14
ATOM 7140 C CA . ARG A 1 3 ? -6.627 0.839 -0.947 1.00 0.00 3 ARG A CA 14
ATOM 7141 C C . ARG A 1 3 ? -5.745 1.491 0.092 1.00 0.00 3 ARG A C 14
ATOM 7142 O O . ARG A 1 3 ? -4.524 1.335 0.095 1.00 0.00 3 ARG A O 14
ATOM 7163 N N . TYR A 1 4 ? -6.395 2.238 0.961 1.00 0.00 4 TYR A N 14
ATOM 7164 C CA . TYR A 1 4 ? -5.715 2.957 2.029 1.00 0.00 4 TYR A CA 14
ATOM 7165 C C . TYR A 1 4 ? -4.838 2.006 2.834 1.00 0.00 4 TYR A C 14
ATOM 7166 O O . TYR A 1 4 ? -4.492 0.918 2.375 1.00 0.00 4 TYR A O 14
ATOM 7184 N N . LEU A 1 5 ? -4.491 2.422 4.041 1.00 0.00 5 LEU A N 14
ATOM 7185 C CA . LEU A 1 5 ? -3.659 1.610 4.924 1.00 0.00 5 LEU A CA 14
ATOM 7186 C C . LEU A 1 5 ? -4.367 0.315 5.318 1.00 0.00 5 LEU A C 14
ATOM 7187 O O . LEU A 1 5 ? -5.451 0.340 5.899 1.00 0.00 5 LEU A O 14
ATOM 7203 N N . PHE A 1 6 ? -3.737 -0.815 5.004 1.00 0.00 6 PHE A N 14
ATOM 7204 C CA . PHE A 1 6 ? -4.291 -2.127 5.328 1.00 0.00 6 PHE A CA 14
ATOM 7205 C C . PHE A 1 6 ? -5.401 -2.517 4.356 1.00 0.00 6 PHE A C 14
ATOM 7206 O O . PHE A 1 6 ? -6.287 -3.303 4.695 1.00 0.00 6 PHE A O 14
ATOM 7223 N N . GLY A 1 7 ? -5.347 -1.970 3.145 1.00 0.00 7 GLY A N 14
ATOM 7224 C CA . GLY A 1 7 ? -6.354 -2.282 2.147 1.00 0.00 7 GLY A CA 14
ATOM 7225 C C . GLY A 1 7 ? -5.911 -3.390 1.209 1.00 0.00 7 GLY A C 14
ATOM 7226 O O . GLY A 1 7 ? -4.747 -3.448 0.813 1.00 0.00 7 GLY A O 14
ATOM 7230 N N . GLY A 1 8 ? -6.843 -4.271 0.853 1.00 0.00 8 GLY A N 14
ATOM 7231 C CA . GLY A 1 8 ? -6.523 -5.367 -0.043 1.00 0.00 8 GLY A CA 14
ATOM 7232 C C . GLY A 1 8 ? -6.017 -4.884 -1.388 1.00 0.00 8 GLY A C 14
ATOM 7233 O O . GLY A 1 8 ? -6.717 -4.162 -2.097 1.00 0.00 8 GLY A O 14
ATOM 7237 N N . CYS A 1 9 ? -4.795 -5.274 -1.737 1.00 0.00 9 CYS A N 14
ATOM 7238 C CA . CYS A 1 9 ? -4.198 -4.864 -3.003 1.00 0.00 9 CYS A CA 14
ATOM 7239 C C . CYS A 1 9 ? -3.526 -6.035 -3.711 1.00 0.00 9 CYS A C 14
ATOM 7240 O O . CYS A 1 9 ? -2.764 -6.787 -3.103 1.00 0.00 9 CYS A O 14
ATOM 7247 N N . LYS A 1 10 ? -3.801 -6.170 -5.005 1.00 0.00 10 LYS A N 14
ATOM 7248 C CA . LYS A 1 10 ? -3.212 -7.237 -5.805 1.00 0.00 10 LYS A CA 14
ATOM 7249 C C . LYS A 1 10 ? -1.829 -6.828 -6.290 1.00 0.00 10 LYS A C 14
ATOM 7250 O O . LYS A 1 10 ? -1.016 -7.668 -6.678 1.00 0.00 10 LYS A O 14
ATOM 7269 N N . THR A 1 11 ? -1.569 -5.528 -6.249 1.00 0.00 11 THR A N 14
ATOM 7270 C CA . THR A 1 11 ? -0.283 -4.981 -6.663 1.00 0.00 11 THR A CA 14
ATOM 7271 C C . THR A 1 11 ? -0.017 -3.663 -5.968 1.00 0.00 11 THR A C 14
ATOM 7272 O O . THR A 1 11 ? -0.823 -3.194 -5.165 1.00 0.00 11 THR A O 14
ATOM 7283 N N . THR A 1 12 ? 1.111 -3.062 -6.301 1.00 0.00 12 THR A N 14
ATOM 7284 C CA . THR A 1 12 ? 1.486 -1.782 -5.724 1.00 0.00 12 THR A CA 14
ATOM 7285 C C . THR A 1 12 ? 0.598 -0.674 -6.272 1.00 0.00 12 THR A C 14
ATOM 7286 O O . THR A 1 12 ? 0.305 0.304 -5.584 1.00 0.00 12 THR A O 14
ATOM 7297 N N . SER A 1 13 ? 0.178 -0.834 -7.521 1.00 0.00 13 SER A N 14
ATOM 7298 C CA . SER A 1 13 ? -0.667 0.149 -8.175 1.00 0.00 13 SER A CA 14
ATOM 7299 C C . SER A 1 13 ? -2.129 -0.034 -7.782 1.00 0.00 13 SER A C 14
ATOM 7300 O O . SER A 1 13 ? -3.013 0.635 -8.313 1.00 0.00 13 SER A O 14
ATOM 7308 N N . ASP A 1 14 ? -2.375 -0.948 -6.848 1.00 0.00 14 ASP A N 14
ATOM 7309 C CA . ASP A 1 14 ? -3.731 -1.218 -6.388 1.00 0.00 14 ASP A CA 14
ATOM 7310 C C . ASP A 1 14 ? -4.016 -0.498 -5.075 1.00 0.00 14 ASP A C 14
ATOM 7311 O O . ASP A 1 14 ? -5.002 -0.791 -4.400 1.00 0.00 14 ASP A O 14
ATOM 7320 N N . CYS A 1 15 ? -3.146 0.443 -4.712 1.00 0.00 15 CYS A N 14
ATOM 7321 C CA . CYS A 1 15 ? -3.319 1.188 -3.472 1.00 0.00 15 CYS A CA 14
ATOM 7322 C C . CYS A 1 15 ? -3.337 2.688 -3.709 1.00 0.00 15 CYS A C 14
ATOM 7323 O O . CYS A 1 15 ? -3.009 3.172 -4.792 1.00 0.00 15 CYS A O 14
ATOM 7330 N N . CYS A 1 16 ? -3.742 3.407 -2.671 1.00 0.00 16 CYS A N 14
ATOM 7331 C CA . CYS A 1 16 ? -3.836 4.853 -2.700 1.00 0.00 16 CYS A CA 14
ATOM 7332 C C . CYS A 1 16 ? -2.542 5.515 -3.150 1.00 0.00 16 CYS A C 14
ATOM 7333 O O . CYS A 1 16 ? -1.840 5.007 -4.024 1.00 0.00 16 CYS A O 14
ATOM 7340 N N . LYS A 1 17 ? -2.262 6.672 -2.587 1.00 0.00 17 LYS A N 14
ATOM 7341 C CA . LYS A 1 17 ? -1.084 7.438 -2.967 1.00 0.00 17 LYS A CA 14
ATOM 7342 C C . LYS A 1 17 ? 0.125 7.116 -2.106 1.00 0.00 17 LYS A C 14
ATOM 7343 O O . LYS A 1 17 ? 1.100 6.529 -2.573 1.00 0.00 17 LYS A O 14
ATOM 7362 N N . HIS A 1 18 ? 0.064 7.545 -0.859 1.00 0.00 18 HIS A N 14
ATOM 7363 C CA . HIS A 1 18 ? 1.161 7.356 0.067 1.00 0.00 18 HIS A CA 14
ATOM 7364 C C . HIS A 1 18 ? 1.410 5.887 0.385 1.00 0.00 18 HIS A C 14
ATOM 7365 O O . HIS A 1 18 ? 2.403 5.545 1.028 1.00 0.00 18 HIS A O 14
ATOM 7380 N N . LEU A 1 19 ? 0.506 5.024 -0.046 1.00 0.00 19 LEU A N 14
ATOM 7381 C CA . LEU A 1 19 ? 0.638 3.597 0.225 1.00 0.00 19 LEU A CA 14
ATOM 7382 C C . LEU A 1 19 ? 1.324 2.848 -0.910 1.00 0.00 19 LEU A C 14
ATOM 7383 O O . LEU A 1 19 ? 1.371 3.307 -2.050 1.00 0.00 19 LEU A O 14
ATOM 7399 N N . GLY A 1 20 ? 1.836 1.670 -0.568 1.00 0.00 20 GLY A N 14
ATOM 7400 C CA . GLY A 1 20 ? 2.507 0.817 -1.531 1.00 0.00 20 GLY A CA 14
ATOM 7401 C C . GLY A 1 20 ? 2.301 -0.648 -1.198 1.00 0.00 20 GLY A C 14
ATOM 7402 O O . GLY A 1 20 ? 2.609 -1.085 -0.087 1.00 0.00 20 GLY A O 14
ATOM 7406 N N . CYS A 1 21 ? 1.760 -1.406 -2.144 1.00 0.00 21 CYS A N 14
ATOM 7407 C CA . CYS A 1 21 ? 1.495 -2.821 -1.929 1.00 0.00 21 CYS A CA 14
ATOM 7408 C C . CYS A 1 21 ? 2.786 -3.630 -1.885 1.00 0.00 21 CYS A C 14
ATOM 7409 O O . CYS A 1 21 ? 3.783 -3.262 -2.506 1.00 0.00 21 CYS A O 14
ATOM 7416 N N . LYS A 1 22 ? 2.758 -4.736 -1.145 1.00 0.00 22 LYS A N 14
ATOM 7417 C CA . LYS A 1 22 ? 3.926 -5.601 -1.018 1.00 0.00 22 LYS A CA 14
ATOM 7418 C C . LYS A 1 22 ? 3.523 -7.073 -0.990 1.00 0.00 22 LYS A C 14
ATOM 7419 O O . LYS A 1 22 ? 2.694 -7.487 -0.178 1.00 0.00 22 LYS A O 14
ATOM 7438 N N . PHE A 1 23 ? 4.111 -7.859 -1.887 1.00 0.00 23 PHE A N 14
ATOM 7439 C CA . PHE A 1 23 ? 3.816 -9.282 -1.976 1.00 0.00 23 PHE A CA 14
ATOM 7440 C C . PHE A 1 23 ? 4.291 -10.025 -0.731 1.00 0.00 23 PHE A C 14
ATOM 7441 O O . PHE A 1 23 ? 5.378 -10.602 -0.719 1.00 0.00 23 PHE A O 14
ATOM 7458 N N . ARG A 1 24 ? 3.466 -10.014 0.310 1.00 0.00 24 ARG A N 14
ATOM 7459 C CA . ARG A 1 24 ? 3.794 -10.692 1.559 1.00 0.00 24 ARG A CA 14
ATOM 7460 C C . ARG A 1 24 ? 2.722 -10.430 2.611 1.00 0.00 24 ARG A C 14
ATOM 7461 O O . ARG A 1 24 ? 2.319 -11.336 3.341 1.00 0.00 24 ARG A O 14
ATOM 7482 N N . ASP A 1 25 ? 2.259 -9.187 2.677 1.00 0.00 25 ASP A N 14
ATOM 7483 C CA . ASP A 1 25 ? 1.228 -8.806 3.634 1.00 0.00 25 ASP A CA 14
ATOM 7484 C C . ASP A 1 25 ? -0.151 -8.863 2.983 1.00 0.00 25 ASP A C 14
ATOM 7485 O O . ASP A 1 25 ? -1.148 -9.155 3.645 1.00 0.00 25 ASP A O 14
ATOM 7494 N N . LYS A 1 26 ? -0.190 -8.591 1.682 1.00 0.00 26 LYS A N 14
ATOM 7495 C CA . LYS A 1 26 ? -1.438 -8.616 0.923 1.00 0.00 26 LYS A CA 14
ATOM 7496 C C . LYS A 1 26 ? -2.136 -7.260 0.950 1.00 0.00 26 LYS A C 14
ATOM 7497 O O . LYS A 1 26 ? -2.882 -6.923 0.029 1.00 0.00 26 LYS A O 14
ATOM 7516 N N . TYR A 1 27 ? -1.895 -6.482 2.001 1.00 0.00 27 TYR A N 14
ATOM 7517 C CA . TYR A 1 27 ? -2.512 -5.166 2.122 1.00 0.00 27 TYR A CA 14
ATOM 7518 C C . TYR A 1 27 ? -1.565 -4.072 1.654 1.00 0.00 27 TYR A C 14
ATOM 7519 O O . TYR A 1 27 ? -0.508 -4.346 1.088 1.00 0.00 27 TYR A O 14
ATOM 7537 N N . CYS A 1 28 ? -1.959 -2.829 1.891 1.00 0.00 28 CYS A N 14
ATOM 7538 C CA . CYS A 1 28 ? -1.153 -1.682 1.490 1.00 0.00 28 CYS A CA 14
ATOM 7539 C C . CYS A 1 28 ? -0.465 -1.047 2.692 1.00 0.00 28 CYS A C 14
ATOM 7540 O O . CYS A 1 28 ? -1.056 -0.921 3.764 1.00 0.00 28 CYS A O 14
ATOM 7547 N N . ALA A 1 29 ? 0.787 -0.641 2.504 1.00 0.00 29 ALA A N 14
ATOM 7548 C CA . ALA A 1 29 ? 1.553 -0.013 3.573 1.00 0.00 29 ALA A CA 14
ATOM 7549 C C . ALA A 1 29 ? 2.352 1.170 3.045 1.00 0.00 29 ALA A C 14
ATOM 7550 O O . ALA A 1 29 ? 2.867 1.134 1.928 1.00 0.00 29 ALA A O 14
ATOM 7557 N N . TRP A 1 30 ? 2.451 2.218 3.853 1.00 0.00 30 TRP A N 14
ATOM 7558 C CA . TRP A 1 30 ? 3.187 3.410 3.458 1.00 0.00 30 TRP A CA 14
ATOM 7559 C C . TRP A 1 30 ? 4.446 3.035 2.684 1.00 0.00 30 TRP A C 14
ATOM 7560 O O . TRP A 1 30 ? 5.051 1.992 2.928 1.00 0.00 30 TRP A O 14
ATOM 7581 N N . ASP A 1 31 ? 4.832 3.896 1.751 1.00 0.00 31 ASP A N 14
ATOM 7582 C CA . ASP A 1 31 ? 6.017 3.663 0.936 1.00 0.00 31 ASP A CA 14
ATOM 7583 C C . ASP A 1 31 ? 6.200 4.776 -0.088 1.00 0.00 31 ASP A C 14
ATOM 7584 O O . ASP A 1 31 ? 5.820 4.632 -1.250 1.00 0.00 31 ASP A O 14
ATOM 7593 N N . PHE A 1 32 ? 6.787 5.883 0.351 1.00 0.00 32 PHE A N 14
ATOM 7594 C CA . PHE A 1 32 ? 7.025 7.025 -0.521 1.00 0.00 32 PHE A CA 14
ATOM 7595 C C . PHE A 1 32 ? 7.596 8.202 0.265 1.00 0.00 32 PHE A C 14
ATOM 7596 O O . PHE A 1 32 ? 6.852 8.983 0.858 1.00 0.00 32 PHE A O 14
ATOM 7613 N N . THR A 1 33 ? 8.922 8.324 0.268 1.00 0.00 33 THR A N 14
ATOM 7614 C CA . THR A 1 33 ? 9.584 9.409 0.984 1.00 0.00 33 THR A CA 14
ATOM 7615 C C . THR A 1 33 ? 10.348 10.318 0.023 1.00 0.00 33 THR A C 14
ATOM 7616 O O . THR A 1 33 ? 9.748 11.133 -0.677 1.00 0.00 33 THR A O 14
ATOM 7627 N N . PHE A 1 34 ? 11.668 10.181 -0.006 1.00 0.00 34 PHE A N 14
ATOM 7628 C CA . PHE A 1 34 ? 12.499 10.999 -0.880 1.00 0.00 34 PHE A CA 14
ATOM 7629 C C . PHE A 1 34 ? 12.451 12.463 -0.452 1.00 0.00 34 PHE A C 14
ATOM 7630 O O . PHE A 1 34 ? 11.401 13.102 -0.512 1.00 0.00 34 PHE A O 14
ATOM 7647 N N . SER A 1 35 ? 13.593 12.988 -0.021 1.00 0.00 35 SER A N 14
ATOM 7648 C CA . SER A 1 35 ? 13.675 14.378 0.416 1.00 0.00 35 SER A CA 14
ATOM 7649 C C . SER A 1 35 ? 14.943 15.040 -0.111 1.00 0.00 35 SER A C 14
ATOM 7650 O O . SER A 1 35 ? 15.997 14.908 0.544 1.00 0.00 35 SER A O 14
ATOM 7659 N N . GLU A 1 1 ? -9.557 1.325 -6.782 1.00 0.00 1 GLU A N 15
ATOM 7660 C CA . GLU A 1 1 ? -9.981 1.401 -5.358 1.00 0.00 1 GLU A CA 15
ATOM 7661 C C . GLU A 1 1 ? -8.784 1.624 -4.437 1.00 0.00 1 GLU A C 15
ATOM 7662 O O . GLU A 1 1 ? -8.377 0.726 -3.701 1.00 0.00 1 GLU A O 15
ATOM 7676 N N . CYS A 1 2 ? -8.228 2.832 -4.486 1.00 0.00 2 CYS A N 15
ATOM 7677 C CA . CYS A 1 2 ? -7.078 3.186 -3.659 1.00 0.00 2 CYS A CA 15
ATOM 7678 C C . CYS A 1 2 ? -7.158 2.509 -2.300 1.00 0.00 2 CYS A C 15
ATOM 7679 O O . CYS A 1 2 ? -7.832 2.963 -1.377 1.00 0.00 2 CYS A O 15
ATOM 7686 N N . ARG A 1 3 ? -6.462 1.391 -2.203 1.00 0.00 3 ARG A N 15
ATOM 7687 C CA . ARG A 1 3 ? -6.426 0.627 -0.981 1.00 0.00 3 ARG A CA 15
ATOM 7688 C C . ARG A 1 3 ? -5.519 1.299 0.021 1.00 0.00 3 ARG A C 15
ATOM 7689 O O . ARG A 1 3 ? -4.305 1.094 0.037 1.00 0.00 3 ARG A O 15
ATOM 7710 N N . TYR A 1 4 ? -6.142 2.106 0.855 1.00 0.00 4 TYR A N 15
ATOM 7711 C CA . TYR A 1 4 ? -5.434 2.839 1.885 1.00 0.00 4 TYR A CA 15
ATOM 7712 C C . TYR A 1 4 ? -4.706 1.866 2.802 1.00 0.00 4 TYR A C 15
ATOM 7713 O O . TYR A 1 4 ? -4.494 0.707 2.447 1.00 0.00 4 TYR A O 15
ATOM 7731 N N . LEU A 1 5 ? -4.333 2.335 3.982 1.00 0.00 5 LEU A N 15
ATOM 7732 C CA . LEU A 1 5 ? -3.637 1.490 4.951 1.00 0.00 5 LEU A CA 15
ATOM 7733 C C . LEU A 1 5 ? -4.438 0.224 5.243 1.00 0.00 5 LEU A C 15
ATOM 7734 O O . LEU A 1 5 ? -5.607 0.292 5.623 1.00 0.00 5 LEU A O 15
ATOM 7750 N N . PHE A 1 6 ? -3.798 -0.928 5.064 1.00 0.00 6 PHE A N 15
ATOM 7751 C CA . PHE A 1 6 ? -4.447 -2.211 5.310 1.00 0.00 6 PHE A CA 15
ATOM 7752 C C . PHE A 1 6 ? -5.533 -2.490 4.278 1.00 0.00 6 PHE A C 15
ATOM 7753 O O . PHE A 1 6 ? -6.547 -3.119 4.585 1.00 0.00 6 PHE A O 15
ATOM 7770 N N . GLY A 1 7 ? -5.320 -2.021 3.054 1.00 0.00 7 GLY A N 15
ATOM 7771 C CA . GLY A 1 7 ? -6.292 -2.236 2.000 1.00 0.00 7 GLY A CA 15
ATOM 7772 C C . GLY A 1 7 ? -5.895 -3.365 1.068 1.00 0.00 7 GLY A C 15
ATOM 7773 O O . GLY A 1 7 ? -4.802 -3.354 0.502 1.00 0.00 7 GLY A O 15
ATOM 7777 N N . GLY A 1 8 ? -6.784 -4.340 0.906 1.00 0.00 8 GLY A N 15
ATOM 7778 C CA . GLY A 1 8 ? -6.502 -5.465 0.032 1.00 0.00 8 GLY A CA 15
ATOM 7779 C C . GLY A 1 8 ? -6.045 -5.024 -1.344 1.00 0.00 8 GLY A C 15
ATOM 7780 O O . GLY A 1 8 ? -6.826 -4.465 -2.114 1.00 0.00 8 GLY A O 15
ATOM 7784 N N . CYS A 1 9 ? -4.776 -5.268 -1.652 1.00 0.00 9 CYS A N 15
ATOM 7785 C CA . CYS A 1 9 ? -4.218 -4.883 -2.942 1.00 0.00 9 CYS A CA 15
ATOM 7786 C C . CYS A 1 9 ? -3.603 -6.075 -3.666 1.00 0.00 9 CYS A C 15
ATOM 7787 O O . CYS A 1 9 ? -2.932 -6.907 -3.057 1.00 0.00 9 CYS A O 15
ATOM 7794 N N . LYS A 1 10 ? -3.825 -6.139 -4.976 1.00 0.00 10 LYS A N 15
ATOM 7795 C CA . LYS A 1 10 ? -3.278 -7.216 -5.792 1.00 0.00 10 LYS A CA 15
ATOM 7796 C C . LYS A 1 10 ? -1.898 -6.829 -6.300 1.00 0.00 10 LYS A C 15
ATOM 7797 O O . LYS A 1 10 ? -1.063 -7.681 -6.604 1.00 0.00 10 LYS A O 15
ATOM 7816 N N . THR A 1 11 ? -1.669 -5.525 -6.365 1.00 0.00 11 THR A N 15
ATOM 7817 C CA . THR A 1 11 ? -0.395 -4.977 -6.807 1.00 0.00 11 THR A CA 15
ATOM 7818 C C . THR A 1 11 ? -0.120 -3.666 -6.109 1.00 0.00 11 THR A C 15
ATOM 7819 O O . THR A 1 11 ? -0.926 -3.191 -5.313 1.00 0.00 11 THR A O 15
ATOM 7830 N N . THR A 1 12 ? 1.019 -3.081 -6.434 1.00 0.00 12 THR A N 15
ATOM 7831 C CA . THR A 1 12 ? 1.408 -1.809 -5.849 1.00 0.00 12 THR A CA 15
ATOM 7832 C C . THR A 1 12 ? 0.504 -0.688 -6.348 1.00 0.00 12 THR A C 15
ATOM 7833 O O . THR A 1 12 ? 0.220 0.263 -5.623 1.00 0.00 12 THR A O 15
ATOM 7844 N N . SER A 1 13 ? 0.057 -0.809 -7.594 1.00 0.00 13 SER A N 15
ATOM 7845 C CA . SER A 1 13 ? -0.813 0.188 -8.193 1.00 0.00 13 SER A CA 15
ATOM 7846 C C . SER A 1 13 ? -2.255 0.002 -7.734 1.00 0.00 13 SER A C 15
ATOM 7847 O O . SER A 1 13 ? -3.162 0.687 -8.210 1.00 0.00 13 SER A O 15
ATOM 7855 N N . ASP A 1 14 ? -2.461 -0.930 -6.810 1.00 0.00 14 ASP A N 15
ATOM 7856 C CA . ASP A 1 14 ? -3.793 -1.210 -6.29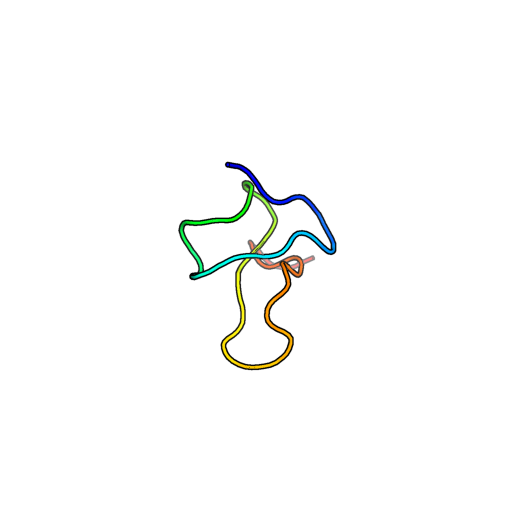1 1.00 0.00 14 ASP A CA 15
ATOM 7857 C C . ASP A 1 14 ? -4.046 -0.456 -4.989 1.00 0.00 14 ASP A C 15
ATOM 7858 O O . ASP A 1 14 ? -5.065 -0.668 -4.331 1.00 0.00 14 ASP A O 15
ATOM 7867 N N . CYS A 1 15 ? -3.116 0.420 -4.616 1.00 0.00 15 CYS A N 15
ATOM 7868 C CA . CYS A 1 15 ? -3.257 1.189 -3.387 1.00 0.00 15 CYS A CA 15
ATOM 7869 C C . CYS A 1 15 ? -3.258 2.682 -3.655 1.00 0.00 15 CYS A C 15
ATOM 7870 O O . CYS A 1 15 ? -2.966 3.140 -4.759 1.00 0.00 15 CYS A O 15
ATOM 7877 N N . CYS A 1 16 ? -3.602 3.428 -2.618 1.00 0.00 16 CYS A N 15
ATOM 7878 C CA . CYS A 1 16 ? -3.669 4.874 -2.684 1.00 0.00 16 CYS A CA 15
ATOM 7879 C C . CYS A 1 16 ? -2.352 5.495 -3.116 1.00 0.00 16 CYS A C 15
ATOM 7880 O O . CYS A 1 16 ? -1.634 4.942 -3.949 1.00 0.00 16 CYS A O 15
ATOM 7887 N N . LYS A 1 17 ? -2.066 6.664 -2.579 1.00 0.00 17 LYS A N 15
ATOM 7888 C CA . LYS A 1 17 ? -0.861 7.397 -2.942 1.00 0.00 17 LYS A CA 15
ATOM 7889 C C . LYS A 1 17 ? 0.306 7.070 -2.028 1.00 0.00 17 LYS A C 15
ATOM 7890 O O . LYS A 1 17 ? 1.280 6.439 -2.443 1.00 0.00 17 LYS A O 15
ATOM 7909 N N . HIS A 1 18 ? 0.214 7.534 -0.795 1.00 0.00 18 HIS A N 15
ATOM 7910 C CA . HIS A 1 18 ? 1.270 7.329 0.175 1.00 0.00 18 HIS A CA 15
ATOM 7911 C C . HIS A 1 18 ? 1.482 5.857 0.492 1.00 0.00 18 HIS A C 15
ATOM 7912 O O . HIS A 1 18 ? 2.438 5.498 1.174 1.00 0.00 18 HIS A O 15
ATOM 7927 N N . LEU A 1 19 ? 0.584 5.012 0.014 1.00 0.00 19 LEU A N 15
ATOM 7928 C CA . LEU A 1 19 ? 0.688 3.581 0.277 1.00 0.00 19 LEU A CA 15
ATOM 7929 C C . LEU A 1 19 ? 1.332 2.823 -0.876 1.00 0.00 19 LEU A C 15
ATOM 7930 O O . LEU A 1 19 ? 1.453 3.332 -1.991 1.00 0.00 19 LEU A O 15
ATOM 7946 N N . GLY A 1 20 ? 1.727 1.589 -0.584 1.00 0.00 20 GLY A N 15
ATOM 7947 C CA . GLY A 1 20 ? 2.344 0.730 -1.574 1.00 0.00 20 GLY A CA 15
ATOM 7948 C C . GLY A 1 20 ? 2.133 -0.731 -1.237 1.00 0.00 20 GLY A C 15
ATOM 7949 O O . GLY A 1 20 ? 2.356 -1.147 -0.099 1.00 0.00 20 GLY A O 15
ATOM 7953 N N . CYS A 1 21 ? 1.683 -1.511 -2.213 1.00 0.00 21 CYS A N 15
ATOM 7954 C CA . CYS A 1 21 ? 1.427 -2.926 -1.992 1.00 0.00 21 CYS A CA 15
ATOM 7955 C C . CYS A 1 21 ? 2.724 -3.695 -1.779 1.00 0.00 21 CYS A C 15
ATOM 7956 O O . CYS A 1 21 ? 3.620 -3.673 -2.624 1.00 0.00 21 CYS A O 15
ATOM 7963 N N . LYS A 1 22 ? 2.820 -4.369 -0.636 1.00 0.00 22 LYS A N 15
ATOM 7964 C CA . LYS A 1 22 ? 4.009 -5.142 -0.296 1.00 0.00 22 LYS A CA 15
ATOM 7965 C C . LYS A 1 22 ? 3.877 -6.592 -0.746 1.00 0.00 22 LYS A C 15
ATOM 7966 O O . LYS A 1 22 ? 3.002 -6.935 -1.541 1.00 0.00 22 LYS A O 15
ATOM 7985 N N . PHE A 1 23 ? 4.763 -7.434 -0.228 1.00 0.00 23 PHE A N 15
ATOM 7986 C CA . PHE A 1 23 ? 4.776 -8.854 -0.554 1.00 0.00 23 PHE A CA 15
ATOM 7987 C C . PHE A 1 23 ? 3.404 -9.487 -0.354 1.00 0.00 23 PHE A C 15
ATOM 7988 O O . PHE A 1 23 ? 2.386 -8.798 -0.292 1.00 0.00 23 PHE A O 15
ATOM 8005 N N . ARG A 1 24 ? 3.390 -10.811 -0.260 1.00 0.00 24 ARG A N 15
ATOM 8006 C CA . ARG A 1 24 ? 2.155 -11.566 -0.072 1.00 0.00 24 ARG A CA 15
ATOM 8007 C C . ARG A 1 24 ? 1.221 -10.897 0.937 1.00 0.00 24 ARG A C 15
ATOM 8008 O O . ARG A 1 24 ? 0.014 -11.132 0.907 1.00 0.00 24 ARG A O 15
ATOM 8029 N N . ASP A 1 25 ? 1.786 -10.074 1.830 1.00 0.00 25 ASP A N 15
ATOM 8030 C CA . ASP A 1 25 ? 0.999 -9.377 2.854 1.00 0.00 25 ASP A CA 15
ATOM 8031 C C . ASP A 1 25 ? -0.448 -9.185 2.408 1.00 0.00 25 ASP A C 15
ATOM 8032 O O . ASP A 1 25 ? -1.380 -9.433 3.175 1.00 0.00 25 ASP A O 15
ATOM 8041 N N . LYS A 1 26 ? -0.627 -8.773 1.154 1.00 0.00 26 LYS A N 15
ATOM 8042 C CA . LYS A 1 26 ? -1.960 -8.581 0.587 1.00 0.00 26 LYS A CA 15
ATOM 8043 C C . LYS A 1 26 ? -2.511 -7.181 0.850 1.00 0.00 26 LYS A C 15
ATOM 8044 O O . LYS A 1 26 ? -3.468 -6.758 0.201 1.00 0.00 26 LYS A O 15
ATOM 8063 N N . TYR A 1 27 ? -1.925 -6.461 1.802 1.00 0.00 27 TYR A N 15
ATOM 8064 C CA . TYR A 1 27 ? -2.399 -5.117 2.122 1.00 0.00 27 TYR A CA 15
ATOM 8065 C C . TYR A 1 27 ? -1.450 -4.042 1.611 1.00 0.00 27 TYR A C 15
ATOM 8066 O O . TYR A 1 27 ? -0.491 -4.326 0.894 1.00 0.00 27 TYR A O 15
ATOM 8084 N N . CYS A 1 28 ? -1.735 -2.802 1.991 1.00 0.00 28 CYS A N 15
ATOM 8085 C CA . CYS A 1 28 ? -0.925 -1.661 1.581 1.00 0.00 28 CYS A CA 15
ATOM 8086 C C . CYS A 1 28 ? -0.298 -0.977 2.791 1.00 0.00 28 CYS A C 15
ATOM 8087 O O . CYS A 1 28 ? -0.862 -0.991 3.884 1.00 0.00 28 CYS A O 15
ATOM 8094 N N . ALA A 1 29 ? 0.869 -0.374 2.586 1.00 0.00 29 ALA A N 15
ATOM 8095 C CA . ALA A 1 29 ? 1.567 0.319 3.661 1.00 0.00 29 ALA A CA 15
ATOM 8096 C C . ALA A 1 29 ? 2.257 1.575 3.146 1.00 0.00 29 ALA A C 15
ATOM 8097 O O . ALA A 1 29 ? 2.727 1.614 2.009 1.00 0.00 29 ALA A O 15
ATOM 8104 N N . TRP A 1 30 ? 2.313 2.600 3.986 1.00 0.00 30 TRP A N 15
ATOM 8105 C CA . TRP A 1 30 ? 2.949 3.854 3.607 1.00 0.00 30 TRP A CA 15
ATOM 8106 C C . TRP A 1 30 ? 4.190 3.593 2.760 1.00 0.00 30 TRP A C 15
ATOM 8107 O O . TRP A 1 30 ? 4.815 2.540 2.871 1.00 0.00 30 TRP A O 15
ATOM 8128 N N . ASP A 1 31 ? 4.529 4.564 1.918 1.00 0.00 31 ASP A N 15
ATOM 8129 C CA . ASP A 1 31 ? 5.693 4.473 1.038 1.00 0.00 31 ASP A CA 15
ATOM 8130 C C . ASP A 1 31 ? 5.302 3.962 -0.344 1.00 0.00 31 ASP A C 15
ATOM 8131 O O . ASP A 1 31 ? 5.163 2.759 -0.561 1.00 0.00 31 ASP A O 15
ATOM 8140 N N . PHE A 1 32 ? 5.128 4.894 -1.273 1.00 0.00 32 PHE A N 15
ATOM 8141 C CA . PHE A 1 32 ? 4.754 4.561 -2.638 1.00 0.00 32 PHE A CA 15
ATOM 8142 C C . PHE A 1 32 ? 5.843 3.732 -3.318 1.00 0.00 32 PHE A C 15
ATOM 8143 O O . PHE A 1 32 ? 6.932 4.233 -3.602 1.00 0.00 32 PHE A O 15
ATOM 8160 N N . THR A 1 33 ? 5.541 2.463 -3.576 1.00 0.00 33 THR A N 15
ATOM 8161 C CA . THR A 1 33 ? 6.492 1.566 -4.222 1.00 0.00 33 THR A CA 15
ATOM 8162 C C . THR A 1 33 ? 7.811 1.531 -3.458 1.00 0.00 33 THR A C 15
ATOM 8163 O O . THR A 1 33 ? 7.858 1.843 -2.268 1.00 0.00 33 THR A O 15
ATOM 8174 N N . PHE A 1 34 ? 8.880 1.152 -4.150 1.00 0.00 34 PHE A N 15
ATOM 8175 C CA . PHE A 1 34 ? 10.199 1.080 -3.534 1.00 0.00 34 PHE A CA 15
ATOM 8176 C C . PHE A 1 34 ? 11.099 2.202 -4.040 1.00 0.00 34 PHE A C 15
ATOM 8177 O O . PHE A 1 34 ? 12.038 2.612 -3.361 1.00 0.00 34 PHE A O 15
ATOM 8194 N N . SER A 1 35 ? 10.805 2.691 -5.241 1.00 0.00 35 SER A N 15
ATOM 8195 C CA . SER A 1 35 ? 11.590 3.765 -5.840 1.00 0.00 35 SER A CA 15
ATOM 8196 C C . SER A 1 35 ? 13.014 3.301 -6.126 1.00 0.00 35 SER A C 15
ATOM 8197 O O . SER A 1 35 ? 13.716 2.920 -5.165 1.00 0.00 35 SER A O 15
ATOM 8206 N N . GLU A 1 1 ? -11.766 2.206 -4.271 1.00 0.00 1 GLU A N 16
ATOM 8207 C CA . GLU A 1 1 ? -10.703 2.881 -5.060 1.00 0.00 1 GLU A CA 16
ATOM 8208 C C . GLU A 1 1 ? -9.522 3.267 -4.175 1.00 0.00 1 GLU A C 16
ATOM 8209 O O . GLU A 1 1 ? -9.691 3.930 -3.151 1.00 0.00 1 GLU A O 16
ATOM 8223 N N . CYS A 1 2 ? -8.328 2.842 -4.573 1.00 0.00 2 CYS A N 16
ATOM 8224 C CA . CYS A 1 2 ? -7.122 3.138 -3.810 1.00 0.00 2 CYS A CA 16
ATOM 8225 C C . CYS A 1 2 ? -7.200 2.512 -2.432 1.00 0.00 2 CYS A C 16
ATOM 8226 O O . CYS A 1 2 ? -7.860 3.009 -1.520 1.00 0.00 2 CYS A O 16
ATOM 8233 N N . ARG A 1 3 ? -6.531 1.385 -2.304 1.00 0.00 3 ARG A N 16
ATOM 8234 C CA . ARG A 1 3 ? -6.509 0.656 -1.061 1.00 0.00 3 ARG A CA 16
ATOM 8235 C C . ARG A 1 3 ? -5.614 1.348 -0.061 1.00 0.00 3 ARG A C 16
ATOM 8236 O O . ARG A 1 3 ? -4.393 1.190 -0.070 1.00 0.00 3 ARG A O 16
ATOM 8257 N N . TYR A 1 4 ? -6.248 2.113 0.803 1.00 0.00 4 TYR A N 16
ATOM 8258 C CA . TYR A 1 4 ? -5.536 2.844 1.836 1.00 0.00 4 TYR A CA 16
ATOM 8259 C C . TYR A 1 4 ? -4.744 1.866 2.695 1.00 0.00 4 TYR A C 16
ATOM 8260 O O . TYR A 1 4 ? -4.474 0.740 2.278 1.00 0.00 4 TYR A O 16
ATOM 8278 N N . LEU A 1 5 ? -4.391 2.291 3.895 1.00 0.00 5 LEU A N 16
ATOM 8279 C CA . LEU A 1 5 ? -3.644 1.435 4.812 1.00 0.00 5 LEU A CA 16
ATOM 8280 C C . LEU A 1 5 ? -4.488 0.240 5.246 1.00 0.00 5 LEU A C 16
ATOM 8281 O O . LEU A 1 5 ? -5.648 0.390 5.627 1.00 0.00 5 LEU A O 16
ATOM 8297 N N . PHE A 1 6 ? -3.892 -0.950 5.182 1.00 0.00 6 PHE A N 16
ATOM 8298 C CA . PHE A 1 6 ? -4.584 -2.176 5.564 1.00 0.00 6 PHE A CA 16
ATOM 8299 C C . PHE A 1 6 ? -5.575 -2.607 4.487 1.00 0.00 6 PHE A C 16
ATOM 8300 O O . PHE A 1 6 ? -6.345 -3.546 4.679 1.00 0.00 6 PHE A O 16
ATOM 8317 N N . GLY A 1 7 ? -5.550 -1.916 3.353 1.00 0.00 7 GLY A N 16
ATOM 8318 C CA . GLY A 1 7 ? -6.452 -2.246 2.266 1.00 0.00 7 GLY A CA 16
ATOM 8319 C C . GLY A 1 7 ? -5.965 -3.423 1.443 1.00 0.00 7 GLY A C 16
ATOM 8320 O O . GLY A 1 7 ? -4.763 -3.595 1.248 1.00 0.00 7 GLY A O 16
ATOM 8324 N N . GLY A 1 8 ? -6.901 -4.234 0.957 1.00 0.00 8 GLY A N 16
ATOM 8325 C CA . GLY A 1 8 ? -6.539 -5.389 0.155 1.00 0.00 8 GLY A CA 16
ATOM 8326 C C . GLY A 1 8 ? -6.073 -5.000 -1.235 1.00 0.00 8 GLY A C 16
ATOM 8327 O O . GLY A 1 8 ? -6.858 -4.508 -2.045 1.00 0.00 8 GLY A O 16
ATOM 8331 N N . CYS A 1 9 ? -4.790 -5.215 -1.509 1.00 0.00 9 CYS A N 16
ATOM 8332 C CA . CYS A 1 9 ? -4.221 -4.876 -2.810 1.00 0.00 9 CYS A CA 16
ATOM 8333 C C . CYS A 1 9 ? -3.520 -6.071 -3.443 1.00 0.00 9 CYS A C 16
ATOM 8334 O O . CYS A 1 9 ? -2.870 -6.859 -2.757 1.00 0.00 9 CYS A O 16
ATOM 8341 N N . LYS A 1 10 ? -3.642 -6.185 -4.761 1.00 0.00 10 LYS A N 16
ATOM 8342 C CA . LYS A 1 10 ? -3.003 -7.266 -5.504 1.00 0.00 10 LYS A CA 16
ATOM 8343 C C . LYS A 1 10 ? -1.713 -6.774 -6.129 1.00 0.00 10 LYS A C 16
ATOM 8344 O O . LYS A 1 10 ? -0.820 -7.554 -6.459 1.00 0.00 10 LYS A O 16
ATOM 8363 N N . THR A 1 11 ? -1.639 -5.465 -6.297 1.00 0.00 11 THR A N 16
ATOM 8364 C CA . THR A 1 11 ? -0.479 -4.830 -6.895 1.00 0.00 11 THR A CA 16
ATOM 8365 C C . THR A 1 11 ? -0.171 -3.518 -6.202 1.00 0.00 11 THR A C 16
ATOM 8366 O O . THR A 1 11 ? -1.006 -2.975 -5.477 1.00 0.00 11 THR A O 16
ATOM 8377 N N . THR A 1 12 ? 1.023 -2.999 -6.440 1.00 0.00 12 THR A N 16
ATOM 8378 C CA . THR A 1 12 ? 1.419 -1.740 -5.844 1.00 0.00 12 THR A CA 16
ATOM 8379 C C . THR A 1 12 ? 0.554 -0.613 -6.389 1.00 0.00 12 THR A C 16
ATOM 8380 O O . THR A 1 12 ? 0.262 0.359 -5.694 1.00 0.00 12 THR A O 16
ATOM 8391 N N . SER A 1 13 ? 0.144 -0.761 -7.645 1.00 0.00 13 SER A N 16
ATOM 8392 C CA . SER A 1 13 ? -0.690 0.232 -8.299 1.00 0.00 13 SER A CA 16
ATOM 8393 C C . SER A 1 13 ? -2.158 0.055 -7.916 1.00 0.00 13 SER A C 16
ATOM 8394 O O . SER A 1 13 ? -3.041 0.692 -8.489 1.00 0.00 13 SER A O 16
ATOM 8402 N N . ASP A 1 14 ? -2.411 -0.820 -6.947 1.00 0.00 14 ASP A N 16
ATOM 8403 C CA . ASP A 1 14 ? -3.771 -1.090 -6.494 1.00 0.00 14 ASP A CA 16
ATOM 8404 C C . ASP A 1 14 ? -4.094 -0.329 -5.211 1.00 0.00 14 ASP A C 16
ATOM 8405 O O . ASP A 1 14 ? -5.218 -0.388 -4.712 1.00 0.00 14 ASP A O 16
ATOM 8414 N N . CYS A 1 15 ? -3.107 0.385 -4.676 1.00 0.00 15 CYS A N 16
ATOM 8415 C CA . CYS A 1 15 ? -3.305 1.149 -3.448 1.00 0.00 15 CYS A CA 16
ATOM 8416 C C . CYS A 1 15 ? -3.288 2.645 -3.715 1.00 0.00 15 CYS A C 16
ATOM 8417 O O . CYS A 1 15 ? -3.044 3.097 -4.833 1.00 0.00 15 CYS A O 16
ATOM 8424 N N . CYS A 1 16 ? -3.568 3.399 -2.666 1.00 0.00 16 CYS A N 16
ATOM 8425 C CA . CYS A 1 16 ? -3.613 4.846 -2.737 1.00 0.00 16 CYS A CA 16
ATOM 8426 C C . CYS A 1 16 ? -2.275 5.454 -3.124 1.00 0.00 16 CYS A C 16
ATOM 8427 O O . CYS A 1 16 ? -1.532 4.893 -3.929 1.00 0.00 16 CYS A O 16
ATOM 8434 N N . LYS A 1 17 ? -2.005 6.627 -2.588 1.00 0.00 17 LYS A N 16
ATOM 8435 C CA . LYS A 1 17 ? -0.786 7.356 -2.913 1.00 0.00 17 LYS A CA 16
ATOM 8436 C C . LYS A 1 17 ? 0.347 7.030 -1.963 1.00 0.00 17 LYS A C 16
ATOM 8437 O O . LYS A 1 17 ? 1.327 6.390 -2.338 1.00 0.00 17 LYS A O 16
ATOM 8456 N N . HIS A 1 18 ? 0.214 7.502 -0.736 1.00 0.00 18 HIS A N 16
ATOM 8457 C CA . HIS A 1 18 ? 1.233 7.293 0.272 1.00 0.00 18 HIS A CA 16
ATOM 8458 C C . HIS A 1 18 ? 1.452 5.814 0.558 1.00 0.00 18 HIS A C 16
ATOM 8459 O O . HIS A 1 18 ? 2.391 5.440 1.260 1.00 0.00 18 HIS A O 16
ATOM 8474 N N . LEU A 1 19 ? 0.568 4.980 0.034 1.00 0.00 19 LEU A N 16
ATOM 8475 C CA . LEU A 1 19 ? 0.650 3.545 0.262 1.00 0.00 19 LEU A CA 16
ATOM 8476 C C . LEU A 1 19 ? 1.292 2.798 -0.901 1.00 0.00 19 LEU A C 16
ATOM 8477 O O . LEU A 1 19 ? 1.406 3.315 -2.011 1.00 0.00 19 LEU A O 16
ATOM 8493 N N . GLY A 1 20 ? 1.696 1.563 -0.619 1.00 0.00 20 GLY A N 16
ATOM 8494 C CA . GLY A 1 20 ? 2.314 0.719 -1.621 1.00 0.00 20 GLY A CA 16
ATOM 8495 C C . GLY A 1 20 ? 2.144 -0.753 -1.296 1.00 0.00 20 GLY A C 16
ATOM 8496 O O . GLY A 1 20 ? 2.396 -1.178 -0.167 1.00 0.00 20 GLY A O 16
ATOM 8500 N N . CYS A 1 21 ? 1.705 -1.528 -2.280 1.00 0.00 21 CYS A N 16
ATOM 8501 C CA . CYS A 1 21 ? 1.491 -2.958 -2.092 1.00 0.00 21 CYS A CA 16
ATOM 8502 C C . CYS A 1 21 ? 2.829 -3.691 -2.028 1.00 0.00 21 CYS A C 16
ATOM 8503 O O . CYS A 1 21 ? 3.635 -3.607 -2.956 1.00 0.00 21 CYS A O 16
ATOM 8510 N N . LYS A 1 22 ? 3.076 -4.388 -0.920 1.00 0.00 22 LYS A N 16
ATOM 8511 C CA . LYS A 1 22 ? 4.335 -5.104 -0.737 1.00 0.00 22 LYS A CA 16
ATOM 8512 C C . LYS A 1 22 ? 4.167 -6.616 -0.846 1.00 0.00 22 LYS A C 16
ATOM 8513 O O . LYS A 1 22 ? 3.065 -7.146 -0.709 1.00 0.00 22 LYS A O 16
ATOM 8532 N N . PHE A 1 23 ? 5.285 -7.304 -1.072 1.00 0.00 23 PHE A N 16
ATOM 8533 C CA . PHE A 1 23 ? 5.289 -8.751 -1.176 1.00 0.00 23 PHE A CA 16
ATOM 8534 C C . PHE A 1 23 ? 5.030 -9.362 0.199 1.00 0.00 23 PHE A C 16
ATOM 8535 O O . PHE A 1 23 ? 5.437 -8.804 1.219 1.00 0.00 23 PHE A O 16
ATOM 8552 N N . ARG A 1 24 ? 4.336 -10.492 0.230 1.00 0.00 24 ARG A N 16
ATOM 8553 C CA . ARG A 1 24 ? 4.016 -11.141 1.495 1.00 0.00 24 ARG A CA 16
ATOM 8554 C C . ARG A 1 24 ? 3.180 -10.203 2.363 1.00 0.00 24 ARG A C 16
ATOM 8555 O O . ARG A 1 24 ? 3.018 -10.422 3.564 1.00 0.00 24 ARG A O 16
ATOM 8576 N N . ASP A 1 25 ? 2.647 -9.158 1.733 1.00 0.00 25 ASP A N 16
ATOM 8577 C CA . ASP A 1 25 ? 1.819 -8.174 2.414 1.00 0.00 25 ASP A CA 16
ATOM 8578 C C . ASP A 1 25 ? 0.723 -7.691 1.475 1.00 0.00 25 ASP A C 16
ATOM 8579 O O . ASP A 1 25 ? 0.733 -6.550 1.017 1.00 0.00 25 ASP A O 16
ATOM 8588 N N . LYS A 1 26 ? -0.209 -8.588 1.179 1.00 0.00 26 LYS A N 16
ATOM 8589 C CA . LYS A 1 26 ? -1.316 -8.293 0.275 1.00 0.00 26 LYS A CA 16
ATOM 8590 C C . LYS A 1 26 ? -1.966 -6.940 0.565 1.00 0.00 26 LYS A C 16
ATOM 8591 O O . LYS A 1 26 ? -2.654 -6.385 -0.294 1.00 0.00 26 LYS A O 16
ATOM 8610 N N . TYR A 1 27 ? -1.756 -6.403 1.765 1.00 0.00 27 TYR A N 16
ATOM 8611 C CA . TYR A 1 27 ? -2.340 -5.115 2.120 1.00 0.00 27 TYR A CA 16
ATOM 8612 C C . TYR A 1 27 ? -1.474 -3.972 1.613 1.00 0.00 27 TYR A C 16
ATOM 8613 O O . TYR A 1 27 ? -0.514 -4.186 0.874 1.00 0.00 27 TYR A O 16
ATOM 8631 N N . CYS A 1 28 ? -1.827 -2.760 2.011 1.00 0.00 28 CYS A N 16
ATOM 8632 C CA . CYS A 1 28 ? -1.084 -1.578 1.590 1.00 0.00 28 CYS A CA 16
ATOM 8633 C C . CYS A 1 28 ? -0.404 -0.899 2.774 1.00 0.00 28 CYS A C 16
ATOM 8634 O O . CYS A 1 28 ? -1.022 -0.678 3.818 1.00 0.00 28 CYS A O 16
ATOM 8641 N N . ALA A 1 29 ? 0.870 -0.565 2.595 1.00 0.00 29 ALA A N 16
ATOM 8642 C CA . ALA A 1 29 ? 1.645 0.098 3.634 1.00 0.00 29 ALA A CA 16
ATOM 8643 C C . ALA A 1 29 ? 2.282 1.374 3.094 1.00 0.00 29 ALA A C 16
ATOM 8644 O O . ALA A 1 29 ? 2.661 1.440 1.926 1.00 0.00 29 ALA A O 16
ATOM 8651 N N . TRP A 1 30 ? 2.395 2.386 3.944 1.00 0.00 30 TRP A N 16
ATOM 8652 C CA . TRP A 1 30 ? 2.984 3.656 3.540 1.00 0.00 30 TRP A CA 16
ATOM 8653 C C . TRP A 1 30 ? 4.220 3.436 2.676 1.00 0.00 30 TRP A C 16
ATOM 8654 O O . TRP A 1 30 ? 4.873 2.399 2.764 1.00 0.00 30 TRP A O 16
ATOM 8675 N N . ASP A 1 31 ? 4.528 4.426 1.843 1.00 0.00 31 ASP A N 16
ATOM 8676 C CA . ASP A 1 31 ? 5.685 4.362 0.954 1.00 0.00 31 ASP A CA 16
ATOM 8677 C C . ASP A 1 31 ? 5.319 3.720 -0.381 1.00 0.00 31 ASP A C 16
ATOM 8678 O O . ASP A 1 31 ? 5.366 2.499 -0.529 1.00 0.00 31 ASP A O 16
ATOM 8687 N N . PHE A 1 32 ? 4.955 4.555 -1.350 1.00 0.00 32 PHE A N 16
ATOM 8688 C CA . PHE A 1 32 ? 4.582 4.079 -2.674 1.00 0.00 32 PHE A CA 16
ATOM 8689 C C . PHE A 1 32 ? 5.757 3.376 -3.347 1.00 0.00 32 PHE A C 16
ATOM 8690 O O . PHE A 1 32 ? 6.790 3.991 -3.617 1.00 0.00 32 PHE A O 16
ATOM 8707 N N . THR A 1 33 ? 5.590 2.087 -3.618 1.00 0.00 33 THR A N 16
ATOM 8708 C CA . THR A 1 33 ? 6.634 1.299 -4.261 1.00 0.00 33 THR A CA 16
ATOM 8709 C C . THR A 1 33 ? 7.994 1.577 -3.634 1.00 0.00 33 THR A C 16
ATOM 8710 O O . THR A 1 33 ? 8.087 1.971 -2.472 1.00 0.00 33 THR A O 16
ATOM 8721 N N . PHE A 1 34 ? 9.050 1.369 -4.412 1.00 0.00 34 PHE A N 16
ATOM 8722 C CA . PHE A 1 34 ? 10.411 1.594 -3.939 1.00 0.00 34 PHE A CA 16
ATOM 8723 C C . PHE A 1 34 ? 10.857 0.470 -3.010 1.00 0.00 34 PHE A C 16
ATOM 8724 O O . PHE A 1 34 ? 10.231 -0.589 -2.956 1.00 0.00 34 PHE A O 16
ATOM 8741 N N . SER A 1 35 ? 11.942 0.705 -2.280 1.00 0.00 35 SER A N 16
ATOM 8742 C CA . SER A 1 35 ? 12.473 -0.288 -1.355 1.00 0.00 35 SER A CA 16
ATOM 8743 C C . SER A 1 35 ? 11.950 -0.050 0.059 1.00 0.00 35 SER A C 16
ATOM 8744 O O . SER A 1 35 ? 12.760 -0.117 1.009 1.00 0.00 35 SER A O 16
ATOM 8753 N N . GLU A 1 1 ? -11.878 2.746 -4.616 1.00 0.00 1 GLU A N 17
ATOM 8754 C CA . GLU A 1 1 ? -10.639 3.111 -5.353 1.00 0.00 1 GLU A CA 17
ATOM 8755 C C . GLU A 1 1 ? -9.531 3.538 -4.393 1.00 0.00 1 GLU A C 17
ATOM 8756 O O . GLU A 1 1 ? -9.760 4.332 -3.481 1.00 0.00 1 GLU A O 17
ATOM 8770 N N . CYS A 1 2 ? -8.332 3.001 -4.603 1.00 0.00 2 CYS A N 17
ATOM 8771 C CA . CYS A 1 2 ? -7.191 3.324 -3.754 1.00 0.00 2 CYS A CA 17
ATOM 8772 C C . CYS A 1 2 ? -7.361 2.713 -2.376 1.00 0.00 2 CYS A C 17
ATOM 8773 O O . CYS A 1 2 ? -8.117 3.200 -1.534 1.00 0.00 2 CYS A O 17
ATOM 8780 N N . ARG A 1 3 ? -6.652 1.624 -2.166 1.00 0.00 3 ARG A N 17
ATOM 8781 C CA . ARG A 1 3 ? -6.698 0.920 -0.908 1.00 0.00 3 ARG A CA 17
ATOM 8782 C C . ARG A 1 3 ? -5.804 1.596 0.107 1.00 0.00 3 ARG A C 17
ATOM 8783 O O . ARG A 1 3 ? -4.582 1.453 0.089 1.00 0.00 3 ARG A O 17
ATOM 8804 N N . TYR A 1 4 ? -6.446 2.336 0.988 1.00 0.00 4 TYR A N 17
ATOM 8805 C CA . TYR A 1 4 ? -5.755 3.064 2.034 1.00 0.00 4 TYR A CA 17
ATOM 8806 C C . TYR A 1 4 ? -5.116 2.076 3.018 1.00 0.00 4 TYR A C 17
ATOM 8807 O O . TYR A 1 4 ? -5.320 0.867 2.905 1.00 0.00 4 TYR A O 17
ATOM 8825 N N . LEU A 1 5 ? -4.346 2.583 3.978 1.00 0.00 5 LEU A N 17
ATOM 8826 C CA . LEU A 1 5 ? -3.686 1.733 4.971 1.00 0.00 5 LEU A CA 17
ATOM 8827 C C . LEU A 1 5 ? -4.509 0.488 5.305 1.00 0.00 5 LEU A C 17
ATOM 8828 O O . LEU A 1 5 ? -5.653 0.587 5.745 1.00 0.00 5 LEU A O 17
ATOM 8844 N N . PHE A 1 6 ? -3.902 -0.685 5.111 1.00 0.00 6 PHE A N 17
ATOM 8845 C CA . PHE A 1 6 ? -4.555 -1.959 5.412 1.00 0.00 6 PHE A CA 17
ATOM 8846 C C . PHE A 1 6 ? -5.592 -2.338 4.358 1.00 0.00 6 PHE A C 17
ATOM 8847 O O . PHE A 1 6 ? -6.547 -3.056 4.651 1.00 0.00 6 PHE A O 17
ATOM 8864 N N . GLY A 1 7 ? -5.399 -1.865 3.133 1.00 0.00 7 GLY A N 17
ATOM 8865 C CA . GLY A 1 7 ? -6.331 -2.187 2.068 1.00 0.00 7 GLY A CA 17
ATOM 8866 C C . GLY A 1 7 ? -5.816 -3.293 1.165 1.00 0.00 7 GLY A C 17
ATOM 8867 O O . GLY A 1 7 ? -4.785 -3.140 0.516 1.00 0.00 7 GLY A O 17
ATOM 8871 N N . GLY A 1 8 ? -6.531 -4.412 1.118 1.00 0.00 8 GLY A N 17
ATOM 8872 C CA . GLY A 1 8 ? -6.108 -5.518 0.275 1.00 0.00 8 GLY A CA 17
ATOM 8873 C C . GLY A 1 8 ? -5.716 -5.054 -1.113 1.00 0.00 8 GLY A C 17
ATOM 8874 O O . GLY A 1 8 ? -6.455 -4.304 -1.750 1.00 0.00 8 GLY A O 17
ATOM 8878 N N . CYS A 1 9 ? -4.547 -5.484 -1.582 1.00 0.00 9 CYS A N 17
ATOM 8879 C CA . CYS A 1 9 ? -4.071 -5.084 -2.903 1.00 0.00 9 CYS A CA 17
ATOM 8880 C C . CYS A 1 9 ? -3.302 -6.202 -3.593 1.00 0.00 9 CYS A C 17
ATOM 8881 O O . CYS A 1 9 ? -2.474 -6.877 -2.982 1.00 0.00 9 CYS A O 17
ATOM 8888 N N . LYS A 1 10 ? -3.567 -6.372 -4.884 1.00 0.00 10 LYS A N 17
ATOM 8889 C CA . LYS A 1 10 ? -2.886 -7.383 -5.679 1.00 0.00 10 LYS A CA 17
ATOM 8890 C C . LYS A 1 10 ? -1.623 -6.802 -6.285 1.00 0.00 10 LYS A C 17
ATOM 8891 O O . LYS A 1 10 ? -0.740 -7.529 -6.740 1.00 0.00 10 LYS A O 17
ATOM 8910 N N . THR A 1 11 ? -1.551 -5.478 -6.296 1.00 0.00 11 THR A N 17
ATOM 8911 C CA . THR A 1 11 ? -0.407 -4.781 -6.859 1.00 0.00 11 THR A CA 17
ATOM 8912 C C . THR A 1 11 ? -0.169 -3.455 -6.156 1.00 0.00 11 THR A C 17
ATOM 8913 O O . THR A 1 11 ? -1.049 -2.937 -5.468 1.00 0.00 11 THR A O 17
ATOM 8924 N N . THR A 1 12 ? 1.020 -2.900 -6.349 1.00 0.00 12 THR A N 17
ATOM 8925 C CA . THR A 1 12 ? 1.360 -1.623 -5.750 1.00 0.00 12 THR A CA 17
ATOM 8926 C C . THR A 1 12 ? 0.463 -0.536 -6.322 1.00 0.00 12 THR A C 17
ATOM 8927 O O . THR A 1 12 ? 0.123 0.431 -5.641 1.00 0.00 12 THR A O 17
ATOM 8938 N N . SER A 1 13 ? 0.078 -0.713 -7.581 1.00 0.00 13 SER A N 17
ATOM 8939 C CA . SER A 1 13 ? -0.786 0.237 -8.255 1.00 0.00 13 SER A CA 17
ATOM 8940 C C . SER A 1 13 ? -2.240 0.045 -7.831 1.00 0.00 13 SER A C 17
ATOM 8941 O O . SER A 1 13 ? -3.137 0.729 -8.323 1.00 0.00 13 SER A O 17
ATOM 8949 N N . ASP A 1 14 ? -2.468 -0.895 -6.914 1.00 0.00 14 ASP A N 17
ATOM 8950 C CA . ASP A 1 14 ? -3.813 -1.180 -6.428 1.00 0.00 14 ASP A CA 17
ATOM 8951 C C . ASP A 1 14 ? -4.080 -0.478 -5.102 1.00 0.00 14 ASP A C 17
ATOM 8952 O O . ASP A 1 14 ? -5.019 -0.826 -4.386 1.00 0.00 14 ASP A O 17
ATOM 8961 N N . CYS A 1 15 ? -3.248 0.504 -4.770 1.00 0.00 15 CYS A N 17
ATOM 8962 C CA . CYS A 1 15 ? -3.404 1.239 -3.521 1.00 0.00 15 CYS A CA 17
ATOM 8963 C C . CYS A 1 15 ? -3.394 2.743 -3.752 1.00 0.00 15 CYS A C 17
ATOM 8964 O O . CYS A 1 15 ? -3.147 3.222 -4.859 1.00 0.00 15 CYS A O 17
ATOM 8971 N N . CYS A 1 16 ? -3.673 3.476 -2.682 1.00 0.00 16 CYS A N 17
ATOM 8972 C CA . CYS A 1 16 ? -3.712 4.926 -2.718 1.00 0.00 16 CYS A CA 17
ATOM 8973 C C . CYS A 1 16 ? -2.380 5.531 -3.132 1.00 0.00 16 CYS A C 17
ATOM 8974 O O . CYS A 1 16 ? -1.696 5.011 -4.014 1.00 0.00 16 CYS A O 17
ATOM 8981 N N . LYS A 1 17 ? -2.044 6.654 -2.530 1.00 0.00 17 LYS A N 17
ATOM 8982 C CA . LYS A 1 17 ? -0.820 7.368 -2.873 1.00 0.00 17 LYS A CA 17
ATOM 8983 C C . LYS A 1 17 ? 0.350 6.961 -1.997 1.00 0.00 17 LYS A C 17
ATOM 8984 O O . LYS A 1 17 ? 1.276 6.285 -2.444 1.00 0.00 17 LYS A O 17
ATOM 9003 N N . HIS A 1 18 ? 0.309 7.411 -0.756 1.00 0.00 18 HIS A N 17
ATOM 9004 C CA . HIS A 1 18 ? 1.371 7.135 0.190 1.00 0.00 18 HIS A CA 17
ATOM 9005 C C . HIS A 1 18 ? 1.519 5.648 0.465 1.00 0.00 18 HIS A C 17
ATOM 9006 O O . HIS A 1 18 ? 2.463 5.218 1.124 1.00 0.00 18 HIS A O 17
ATOM 9021 N N . LEU A 1 19 ? 0.564 4.868 -0.014 1.00 0.00 19 LEU A N 17
ATOM 9022 C CA . LEU A 1 19 ? 0.577 3.431 0.212 1.00 0.00 19 LEU A CA 17
ATOM 9023 C C . LEU A 1 19 ? 1.214 2.655 -0.935 1.00 0.00 19 LEU A C 17
ATOM 9024 O O . LEU A 1 19 ? 1.044 2.989 -2.107 1.00 0.00 19 LEU A O 17
ATOM 9040 N N . GLY A 1 20 ? 1.935 1.597 -0.568 1.00 0.00 20 GLY A N 17
ATOM 9041 C CA . GLY A 1 20 ? 2.584 0.745 -1.543 1.00 0.00 20 GLY A CA 17
ATOM 9042 C C . GLY A 1 20 ? 2.362 -0.725 -1.231 1.00 0.00 20 GLY A C 17
ATOM 9043 O O . GLY A 1 20 ? 2.632 -1.177 -0.116 1.00 0.00 20 GLY A O 17
ATOM 9047 N N . CYS A 1 21 ? 1.854 -1.469 -2.208 1.00 0.00 21 CYS A N 17
ATOM 9048 C CA . CYS A 1 21 ? 1.584 -2.889 -2.028 1.00 0.00 21 CYS A CA 17
ATOM 9049 C C . CYS A 1 21 ? 2.881 -3.683 -1.903 1.00 0.00 21 CYS A C 17
ATOM 9050 O O . CYS A 1 21 ? 3.786 -3.547 -2.728 1.00 0.00 21 CYS A O 17
ATOM 9057 N N . LYS A 1 22 ? 2.967 -4.510 -0.866 1.00 0.00 22 LYS A N 17
ATOM 9058 C CA . LYS A 1 22 ? 4.156 -5.324 -0.630 1.00 0.00 22 LYS A CA 17
ATOM 9059 C C . LYS A 1 22 ? 3.808 -6.810 -0.597 1.00 0.00 22 LYS A C 17
ATOM 9060 O O . LYS A 1 22 ? 2.759 -7.201 -0.085 1.00 0.00 22 LYS A O 17
ATOM 9079 N N . PHE A 1 23 ? 4.695 -7.631 -1.150 1.00 0.00 23 PHE A N 17
ATOM 9080 C CA . PHE A 1 23 ? 4.487 -9.069 -1.193 1.00 0.00 23 PHE A CA 17
ATOM 9081 C C . PHE A 1 23 ? 4.784 -9.716 0.155 1.00 0.00 23 PHE A C 17
ATOM 9082 O O . PHE A 1 23 ? 5.653 -10.580 0.263 1.00 0.00 23 PHE A O 17
ATOM 9099 N N . ARG A 1 24 ? 4.053 -9.298 1.180 1.00 0.00 24 ARG A N 17
ATOM 9100 C CA . ARG A 1 24 ? 4.236 -9.843 2.522 1.00 0.00 24 ARG A CA 17
ATOM 9101 C C . ARG A 1 24 ? 2.911 -9.902 3.272 1.00 0.00 24 ARG A C 17
ATOM 9102 O O . ARG A 1 24 ? 2.333 -10.976 3.451 1.00 0.00 24 ARG A O 17
ATOM 9123 N N . ASP A 1 25 ? 2.434 -8.743 3.712 1.00 0.00 25 ASP A N 17
ATOM 9124 C CA . ASP A 1 25 ? 1.178 -8.663 4.447 1.00 0.00 25 ASP A CA 17
ATOM 9125 C C . ASP A 1 25 ? -0.015 -8.852 3.514 1.00 0.00 25 ASP A C 17
ATOM 9126 O O . ASP A 1 25 ? -1.078 -9.303 3.937 1.00 0.00 25 ASP A O 17
ATOM 9135 N N . LYS A 1 26 ? 0.176 -8.504 2.243 1.00 0.00 26 LYS A N 17
ATOM 9136 C CA . LYS A 1 26 ? -0.874 -8.630 1.233 1.00 0.00 26 LYS A CA 17
ATOM 9137 C C . LYS A 1 26 ? -1.722 -7.360 1.149 1.00 0.00 26 LYS A C 17
ATOM 9138 O O . LYS A 1 26 ? -2.515 -7.195 0.219 1.00 0.00 26 LYS A O 17
ATOM 9157 N N . TYR A 1 27 ? -1.544 -6.456 2.113 1.00 0.00 27 TYR A N 17
ATOM 9158 C CA . TYR A 1 27 ? -2.291 -5.202 2.121 1.00 0.00 27 TYR A CA 17
ATOM 9159 C C . TYR A 1 27 ? -1.420 -4.052 1.640 1.00 0.00 27 TYR A C 17
ATOM 9160 O O . TYR A 1 27 ? -0.304 -4.259 1.163 1.00 0.00 27 TYR A O 17
ATOM 9178 N N . CYS A 1 28 ? -1.938 -2.838 1.769 1.00 0.00 28 CYS A N 17
ATOM 9179 C CA . CYS A 1 28 ? -1.211 -1.647 1.349 1.00 0.00 28 CYS A CA 17
ATOM 9180 C C . CYS A 1 28 ? -0.530 -0.977 2.533 1.00 0.00 28 CYS A C 17
ATOM 9181 O O . CYS A 1 28 ? -1.188 -0.566 3.489 1.00 0.00 28 CYS A O 17
ATOM 9188 N N . ALA A 1 29 ? 0.790 -0.855 2.461 1.00 0.00 29 ALA A N 17
ATOM 9189 C CA . ALA A 1 29 ? 1.551 -0.217 3.526 1.00 0.00 29 ALA A CA 17
ATOM 9190 C C . ALA A 1 29 ? 2.242 1.034 3.012 1.00 0.00 29 ALA A C 17
ATOM 9191 O O . ALA A 1 29 ? 2.750 1.056 1.893 1.00 0.00 29 ALA A O 17
ATOM 9198 N N . TRP A 1 30 ? 2.259 2.071 3.838 1.00 0.00 30 TRP A N 17
ATOM 9199 C CA . TRP A 1 30 ? 2.888 3.330 3.466 1.00 0.00 30 TRP A CA 17
ATOM 9200 C C . TRP A 1 30 ? 4.121 3.085 2.607 1.00 0.00 30 TRP A C 17
ATOM 9201 O O . TRP A 1 30 ? 4.732 2.017 2.670 1.00 0.00 30 TRP A O 17
ATOM 9222 N N . ASP A 1 31 ? 4.486 4.077 1.808 1.00 0.00 31 ASP A N 17
ATOM 9223 C CA . ASP A 1 31 ? 5.644 3.984 0.935 1.00 0.00 31 ASP A CA 17
ATOM 9224 C C . ASP A 1 31 ? 6.937 4.077 1.739 1.00 0.00 31 ASP A C 17
ATOM 9225 O O . ASP A 1 31 ? 7.824 4.874 1.425 1.00 0.00 31 ASP A O 17
ATOM 9234 N N . PHE A 1 32 ? 7.032 3.257 2.778 1.00 0.00 32 PHE A N 17
ATOM 9235 C CA . PHE A 1 32 ? 8.202 3.228 3.644 1.00 0.00 32 PHE A CA 17
ATOM 9236 C C . PHE A 1 32 ? 9.477 3.544 2.866 1.00 0.00 32 PHE A C 17
ATOM 9237 O O . PHE A 1 32 ? 10.116 2.648 2.314 1.00 0.00 32 PHE A O 17
ATOM 9254 N N . THR A 1 33 ? 9.841 4.822 2.830 1.00 0.00 33 THR A N 17
ATOM 9255 C CA . THR A 1 33 ? 11.041 5.255 2.124 1.00 0.00 33 THR A CA 17
ATOM 9256 C C . THR A 1 33 ? 12.277 4.566 2.692 1.00 0.00 33 THR A C 17
ATOM 9257 O O . THR A 1 33 ? 12.179 3.756 3.612 1.00 0.00 33 THR A O 17
ATOM 9268 N N . PHE A 1 34 ? 13.441 4.895 2.141 1.00 0.00 34 PHE A N 17
ATOM 9269 C CA . PHE A 1 34 ? 14.693 4.307 2.598 1.00 0.00 34 PHE A CA 17
ATOM 9270 C C . PHE A 1 34 ? 14.647 2.786 2.502 1.00 0.00 34 PHE A C 17
ATOM 9271 O O . PHE A 1 34 ? 14.108 2.115 3.381 1.00 0.00 34 PHE A O 17
ATOM 9288 N N . SER A 1 35 ? 15.216 2.248 1.427 1.00 0.00 35 SER A N 17
ATOM 9289 C CA . SER A 1 35 ? 15.237 0.805 1.219 1.00 0.00 35 SER A CA 17
ATOM 9290 C C . SER A 1 35 ? 16.647 0.251 1.399 1.00 0.00 35 SER A C 17
ATOM 9291 O O . SER A 1 35 ? 17.611 1.030 1.250 1.00 0.00 35 SER A O 17
ATOM 9300 N N . GLU A 1 1 ? -9.735 -0.310 -5.774 1.00 0.00 1 GLU A N 18
ATOM 9301 C CA . GLU A 1 1 ? -9.778 1.116 -5.358 1.00 0.00 1 GLU A CA 18
ATOM 9302 C C . GLU A 1 1 ? -8.608 1.457 -4.441 1.00 0.00 1 GLU A C 18
ATOM 9303 O O . GLU A 1 1 ? -8.052 0.580 -3.781 1.00 0.00 1 GLU A O 18
ATOM 9317 N N . CYS A 1 2 ? -8.239 2.734 -4.404 1.00 0.00 2 CYS A N 18
ATOM 9318 C CA . CYS A 1 2 ? -7.134 3.183 -3.568 1.00 0.00 2 CYS A CA 18
ATOM 9319 C C . CYS A 1 2 ? -7.214 2.547 -2.192 1.00 0.00 2 CYS A C 18
ATOM 9320 O O . CYS A 1 2 ? -7.911 3.009 -1.291 1.00 0.00 2 CYS A O 18
ATOM 9327 N N . ARG A 1 3 ? -6.489 1.456 -2.053 1.00 0.00 3 ARG A N 18
ATOM 9328 C CA . ARG A 1 3 ? -6.444 0.728 -0.811 1.00 0.00 3 ARG A CA 18
ATOM 9329 C C . ARG A 1 3 ? -5.547 1.436 0.182 1.00 0.00 3 ARG A C 18
ATOM 9330 O O . ARG A 1 3 ? -4.323 1.318 0.142 1.00 0.00 3 ARG A O 18
ATOM 9351 N N . TYR A 1 4 ? -6.185 2.166 1.074 1.00 0.00 4 TYR A N 18
ATOM 9352 C CA . TYR A 1 4 ? -5.485 2.905 2.104 1.00 0.00 4 TYR A CA 18
ATOM 9353 C C . TYR A 1 4 ? -4.894 1.917 3.113 1.00 0.00 4 TYR A C 18
ATOM 9354 O O . TYR A 1 4 ? -5.150 0.717 3.017 1.00 0.00 4 TYR A O 18
ATOM 9372 N N . LEU A 1 5 ? -4.111 2.412 4.068 1.00 0.00 5 LEU A N 18
ATOM 9373 C CA . LEU A 1 5 ? -3.496 1.553 5.083 1.00 0.00 5 LEU A CA 18
ATOM 9374 C C . LEU A 1 5 ? -4.353 0.321 5.374 1.00 0.00 5 LEU A C 18
ATOM 9375 O O . LEU A 1 5 ? -5.532 0.438 5.705 1.00 0.00 5 LEU A O 18
ATOM 9391 N N . PHE A 1 6 ? -3.743 -0.854 5.250 1.00 0.00 6 PHE A N 18
ATOM 9392 C CA . PHE A 1 6 ? -4.432 -2.117 5.501 1.00 0.00 6 PHE A CA 18
ATOM 9393 C C . PHE A 1 6 ? -5.470 -2.417 4.422 1.00 0.00 6 PHE A C 18
ATOM 9394 O O . PHE A 1 6 ? -6.496 -3.042 4.693 1.00 0.00 6 PHE A O 18
ATOM 9411 N N . GLY A 1 7 ? -5.197 -1.979 3.195 1.00 0.00 7 GLY A N 18
ATOM 9412 C CA . GLY A 1 7 ? -6.118 -2.223 2.099 1.00 0.00 7 GLY A CA 18
ATOM 9413 C C . GLY A 1 7 ? -5.650 -3.340 1.184 1.00 0.00 7 GLY A C 18
ATOM 9414 O O . GLY A 1 7 ? -4.519 -3.321 0.698 1.00 0.00 7 GLY A O 18
ATOM 9418 N N . GLY A 1 8 ? -6.521 -4.317 0.950 1.00 0.00 8 GLY A N 18
ATOM 9419 C CA . GLY A 1 8 ? -6.173 -5.435 0.090 1.00 0.00 8 GLY A CA 18
ATOM 9420 C C . GLY A 1 8 ? -5.842 -4.997 -1.324 1.00 0.00 8 GLY A C 18
ATOM 9421 O O . GLY A 1 8 ? -6.709 -4.506 -2.047 1.00 0.00 8 GLY A O 18
ATOM 9425 N N . CYS A 1 9 ? -4.584 -5.173 -1.719 1.00 0.00 9 CYS A N 18
ATOM 9426 C CA . CYS A 1 9 ? -4.146 -4.787 -3.059 1.00 0.00 9 CYS A CA 18
ATOM 9427 C C . CYS A 1 9 ? -3.572 -5.975 -3.822 1.00 0.00 9 CYS A C 18
ATOM 9428 O O . CYS A 1 9 ? -2.919 -6.844 -3.243 1.00 0.00 9 CYS A O 18
ATOM 9435 N N . LYS A 1 10 ? -3.810 -5.998 -5.131 1.00 0.00 10 LYS A N 18
ATOM 9436 C CA . LYS A 1 10 ? -3.302 -7.068 -5.981 1.00 0.00 10 LYS A CA 18
ATOM 9437 C C . LYS A 1 10 ? -1.864 -6.775 -6.379 1.00 0.00 10 LYS A C 18
ATOM 9438 O O . LYS A 1 10 ? -1.088 -7.682 -6.685 1.00 0.00 10 LYS A O 18
ATOM 9457 N N . THR A 1 11 ? -1.522 -5.497 -6.351 1.00 0.00 11 THR A N 18
ATOM 9458 C CA . THR A 1 11 ? -0.179 -5.040 -6.685 1.00 0.00 11 THR A CA 18
ATOM 9459 C C . THR A 1 11 ? 0.064 -3.656 -6.120 1.00 0.00 11 THR A C 18
ATOM 9460 O O . THR A 1 11 ? -0.803 -3.078 -5.467 1.00 0.00 11 THR A O 18
ATOM 9471 N N . THR A 1 12 ? 1.244 -3.123 -6.393 1.00 0.00 12 THR A N 18
ATOM 9472 C CA . THR A 1 12 ? 1.598 -1.793 -5.927 1.00 0.00 12 THR A CA 18
ATOM 9473 C C . THR A 1 12 ? 0.661 -0.755 -6.522 1.00 0.00 12 THR A C 18
ATOM 9474 O O . THR A 1 12 ? 0.335 0.247 -5.886 1.00 0.00 12 THR A O 18
ATOM 9485 N N . SER A 1 13 ? 0.229 -1.007 -7.751 1.00 0.00 13 SER A N 18
ATOM 9486 C CA . SER A 1 13 ? -0.672 -0.105 -8.445 1.00 0.00 13 SER A CA 18
ATOM 9487 C C . SER A 1 13 ? -2.124 -0.410 -8.092 1.00 0.00 13 SER A C 18
ATOM 9488 O O . SER A 1 13 ? -3.004 -0.372 -8.954 1.00 0.00 13 SER A O 18
ATOM 9496 N N . ASP A 1 14 ? -2.370 -0.718 -6.823 1.00 0.00 14 ASP A N 18
ATOM 9497 C CA . ASP A 1 14 ? -3.714 -1.034 -6.361 1.00 0.00 14 ASP A CA 18
ATOM 9498 C C . ASP A 1 14 ? -4.026 -0.327 -5.045 1.00 0.00 14 ASP A C 18
ATOM 9499 O O . ASP A 1 14 ? -5.083 -0.541 -4.452 1.00 0.00 14 ASP A O 18
ATOM 9508 N N . CYS A 1 15 ? -3.102 0.518 -4.593 1.00 0.00 15 CYS A N 18
ATOM 9509 C CA . CYS A 1 15 ? -3.284 1.252 -3.348 1.00 0.00 15 CYS A CA 18
ATOM 9510 C C . CYS A 1 15 ? -3.333 2.750 -3.601 1.00 0.00 15 CYS A C 18
ATOM 9511 O O . CYS A 1 15 ? -3.052 3.221 -4.703 1.00 0.00 15 CYS A O 18
ATOM 9518 N N . CYS A 1 16 ? -3.702 3.486 -2.566 1.00 0.00 16 CYS A N 18
ATOM 9519 C CA . CYS A 1 16 ? -3.808 4.931 -2.637 1.00 0.00 16 CYS A CA 18
ATOM 9520 C C . CYS A 1 16 ? -2.516 5.583 -3.102 1.00 0.00 16 CYS A C 18
ATOM 9521 O O . CYS A 1 16 ? -1.853 5.093 -4.016 1.00 0.00 16 CYS A O 18
ATOM 9528 N N . LYS A 1 17 ? -2.190 6.709 -2.504 1.00 0.00 17 LYS A N 18
ATOM 9529 C CA . LYS A 1 17 ? -1.003 7.459 -2.891 1.00 0.00 17 LYS A CA 18
ATOM 9530 C C . LYS A 1 17 ? 0.211 7.075 -2.070 1.00 0.00 17 LYS A C 18
ATOM 9531 O O . LYS A 1 17 ? 1.122 6.403 -2.551 1.00 0.00 17 LYS A O 18
ATOM 9550 N N . HIS A 1 18 ? 0.222 7.538 -0.833 1.00 0.00 18 HIS A N 18
ATOM 9551 C CA . HIS A 1 18 ? 1.331 7.288 0.064 1.00 0.00 18 HIS A CA 18
ATOM 9552 C C . HIS A 1 18 ? 1.488 5.808 0.378 1.00 0.00 18 HIS A C 18
ATOM 9553 O O . HIS A 1 18 ? 2.475 5.394 0.985 1.00 0.00 18 HIS A O 18
ATOM 9568 N N . LEU A 1 19 ? 0.502 5.020 -0.016 1.00 0.00 19 LEU A N 18
ATOM 9569 C CA . LEU A 1 19 ? 0.523 3.589 0.254 1.00 0.00 19 LEU A CA 18
ATOM 9570 C C . LEU A 1 19 ? 1.070 2.775 -0.909 1.00 0.00 19 LEU A C 18
ATOM 9571 O O . LEU A 1 19 ? 0.734 3.006 -2.072 1.00 0.00 19 LEU A O 18
ATOM 9587 N N . GLY A 1 20 ? 1.896 1.792 -0.566 1.00 0.00 20 GLY A N 18
ATOM 9588 C CA . GLY A 1 20 ? 2.473 0.908 -1.555 1.00 0.00 20 GLY A CA 18
ATOM 9589 C C . GLY A 1 20 ? 2.170 -0.541 -1.226 1.00 0.00 20 GLY A C 18
ATOM 9590 O O . GLY A 1 20 ? 2.258 -0.947 -0.067 1.00 0.00 20 GLY A O 18
ATOM 9594 N N . CYS A 1 21 ? 1.789 -1.318 -2.232 1.00 0.00 21 CYS A N 18
ATOM 9595 C CA . CYS A 1 21 ? 1.455 -2.719 -2.015 1.00 0.00 21 CYS A CA 18
ATOM 9596 C C . CYS A 1 21 ? 2.683 -3.525 -1.609 1.00 0.00 21 CYS A C 18
ATOM 9597 O O . CYS A 1 21 ? 3.737 -3.434 -2.238 1.00 0.00 21 CYS A O 18
ATOM 9604 N N . LYS A 1 22 ? 2.535 -4.316 -0.550 1.00 0.00 22 LYS A N 18
ATOM 9605 C CA . LYS A 1 22 ? 3.626 -5.147 -0.051 1.00 0.00 22 LYS A CA 18
ATOM 9606 C C . LYS A 1 22 ? 3.286 -6.626 -0.189 1.00 0.00 22 LYS A C 18
ATOM 9607 O O . LYS A 1 22 ? 2.120 -7.014 -0.113 1.00 0.00 22 LYS A O 18
ATOM 9626 N N . PHE A 1 23 ? 4.310 -7.448 -0.390 1.00 0.00 23 PHE A N 18
ATOM 9627 C CA . PHE A 1 23 ? 4.119 -8.878 -0.537 1.00 0.00 23 PHE A CA 18
ATOM 9628 C C . PHE A 1 23 ? 4.237 -9.584 0.811 1.00 0.00 23 PHE A C 18
ATOM 9629 O O . PHE A 1 23 ? 4.990 -10.547 0.954 1.00 0.00 23 PHE A O 18
ATOM 9646 N N . ARG A 1 24 ? 3.489 -9.096 1.796 1.00 0.00 24 ARG A N 18
ATOM 9647 C CA . ARG A 1 24 ? 3.511 -9.679 3.133 1.00 0.00 24 ARG A CA 18
ATOM 9648 C C . ARG A 1 24 ? 2.124 -10.175 3.536 1.00 0.00 24 ARG A C 18
ATOM 9649 O O . ARG A 1 24 ? 1.917 -11.371 3.737 1.00 0.00 24 ARG A O 18
ATOM 9670 N N . ASP A 1 25 ? 1.179 -9.247 3.652 1.00 0.00 25 ASP A N 18
ATOM 9671 C CA . ASP A 1 25 ? -0.186 -9.594 4.033 1.00 0.00 25 ASP A CA 18
ATOM 9672 C C . ASP A 1 25 ? -1.163 -9.313 2.893 1.00 0.00 25 ASP A C 18
ATOM 9673 O O . ASP A 1 25 ? -2.366 -9.537 3.027 1.00 0.00 25 ASP A O 18
ATOM 9682 N N . LYS A 1 26 ? -0.639 -8.825 1.772 1.00 0.00 26 LYS A N 18
ATOM 9683 C CA . LYS A 1 26 ? -1.469 -8.518 0.613 1.00 0.00 26 LYS A CA 18
ATOM 9684 C C . LYS A 1 26 ? -2.225 -7.209 0.812 1.00 0.00 26 LYS A C 18
ATOM 9685 O O . LYS A 1 26 ? -3.164 -6.905 0.079 1.00 0.00 26 LYS A O 18
ATOM 9704 N N . TYR A 1 27 ? -1.806 -6.436 1.810 1.00 0.00 27 TYR A N 18
ATOM 9705 C CA . TYR A 1 27 ? -2.447 -5.160 2.103 1.00 0.00 27 TYR A CA 18
ATOM 9706 C C . TYR A 1 27 ? -1.614 -3.995 1.587 1.00 0.00 27 TYR A C 18
ATOM 9707 O O . TYR A 1 27 ? -0.647 -4.186 0.849 1.00 0.00 27 TYR A O 18
ATOM 9725 N N . CYS A 1 28 ? -1.998 -2.788 1.979 1.00 0.00 28 CYS A N 18
ATOM 9726 C CA . CYS A 1 28 ? -1.289 -1.588 1.556 1.00 0.00 28 CYS A CA 18
ATOM 9727 C C . CYS A 1 28 ? -0.668 -0.869 2.744 1.00 0.00 28 CYS A C 18
ATOM 9728 O O . CYS A 1 28 ? -1.351 -0.533 3.711 1.00 0.00 28 CYS A O 18
ATOM 9735 N N . ALA A 1 29 ? 0.633 -0.626 2.657 1.00 0.00 29 ALA A N 18
ATOM 9736 C CA . ALA A 1 29 ? 1.356 0.062 3.715 1.00 0.00 29 ALA A CA 18
ATOM 9737 C C . ALA A 1 29 ? 2.195 1.189 3.134 1.00 0.00 29 ALA A C 18
ATOM 9738 O O . ALA A 1 29 ? 2.706 1.076 2.018 1.00 0.00 29 ALA A O 18
ATOM 9745 N N . TRP A 1 30 ? 2.335 2.277 3.885 1.00 0.00 30 TRP A N 18
ATOM 9746 C CA . TRP A 1 30 ? 3.118 3.415 3.422 1.00 0.00 30 TRP A CA 18
ATOM 9747 C C . TRP A 1 30 ? 4.338 2.940 2.645 1.00 0.00 30 TRP A C 18
ATOM 9748 O O . TRP A 1 30 ? 4.880 1.868 2.917 1.00 0.00 30 TRP A O 18
ATOM 9769 N N . ASP A 1 31 ? 4.766 3.737 1.678 1.00 0.00 31 ASP A N 18
ATOM 9770 C CA . ASP A 1 31 ? 5.918 3.390 0.865 1.00 0.00 31 ASP A CA 18
ATOM 9771 C C . ASP A 1 31 ? 6.383 4.581 0.034 1.00 0.00 31 ASP A C 18
ATOM 9772 O O . ASP A 1 31 ? 5.936 4.779 -1.096 1.00 0.00 31 ASP A O 18
ATOM 9781 N N . PHE A 1 32 ? 7.288 5.366 0.604 1.00 0.00 32 PHE A N 18
ATOM 9782 C CA . PHE A 1 32 ? 7.825 6.536 -0.076 1.00 0.00 32 PHE A CA 18
ATOM 9783 C C . PHE A 1 32 ? 8.809 7.284 0.819 1.00 0.00 32 PHE A C 18
ATOM 9784 O O . PHE A 1 32 ? 8.497 8.353 1.345 1.00 0.00 32 PHE A O 18
ATOM 9801 N N . THR A 1 33 ? 10.000 6.716 0.983 1.00 0.00 33 THR A N 18
ATOM 9802 C CA . THR A 1 33 ? 11.034 7.328 1.811 1.00 0.00 33 THR A CA 18
ATOM 9803 C C . THR A 1 33 ? 10.652 7.283 3.286 1.00 0.00 33 THR A C 18
ATOM 9804 O O . THR A 1 33 ? 9.483 7.114 3.631 1.00 0.00 33 THR A O 18
ATOM 9815 N N . PHE A 1 34 ? 11.647 7.435 4.155 1.00 0.00 34 PHE A N 18
ATOM 9816 C CA . PHE A 1 34 ? 11.418 7.414 5.594 1.00 0.00 34 PHE A CA 18
ATOM 9817 C C . PHE A 1 34 ? 12.726 7.598 6.358 1.00 0.00 34 PHE A C 18
ATOM 9818 O O . PHE A 1 34 ? 13.007 6.871 7.313 1.00 0.00 34 PHE A O 18
ATOM 9835 N N . SER A 1 35 ? 13.521 8.573 5.933 1.00 0.00 35 SER A N 18
ATOM 9836 C CA . SER A 1 35 ? 14.800 8.855 6.577 1.00 0.00 35 SER A CA 18
ATOM 9837 C C . SER A 1 35 ? 15.802 7.736 6.311 1.00 0.00 35 SER A C 18
ATOM 9838 O O . SER A 1 35 ? 15.561 6.935 5.384 1.00 0.00 35 SER A O 18
ATOM 9847 N N . GLU A 1 1 ? -10.765 0.101 -5.473 1.00 0.00 1 GLU A N 19
ATOM 9848 C CA . GLU A 1 1 ? -10.245 1.491 -5.521 1.00 0.00 1 GLU A CA 19
ATOM 9849 C C . GLU A 1 1 ? -9.055 1.671 -4.581 1.00 0.00 1 GLU A C 19
ATOM 9850 O O . GLU A 1 1 ? -8.744 0.790 -3.780 1.00 0.00 1 GLU A O 19
ATOM 9864 N N . CYS A 1 2 ? -8.394 2.819 -4.690 1.00 0.00 2 CYS A N 19
ATOM 9865 C CA . CYS A 1 2 ? -7.237 3.126 -3.857 1.00 0.00 2 CYS A CA 19
ATOM 9866 C C . CYS A 1 2 ? -7.396 2.549 -2.461 1.00 0.00 2 CYS A C 19
ATOM 9867 O O . CYS A 1 2 ? -8.157 3.046 -1.631 1.00 0.00 2 CYS A O 19
ATOM 9874 N N . ARG A 1 3 ? -6.662 1.480 -2.224 1.00 0.00 3 ARG A N 19
ATOM 9875 C CA . ARG A 1 3 ? -6.681 0.802 -0.950 1.00 0.00 3 ARG A CA 19
ATOM 9876 C C . ARG A 1 3 ? -5.782 1.515 0.038 1.00 0.00 3 ARG A C 19
ATOM 9877 O O . ARG A 1 3 ? -4.558 1.393 -0.003 1.00 0.00 3 ARG A O 19
ATOM 9898 N N . TYR A 1 4 ? -6.416 2.260 0.923 1.00 0.00 4 TYR A N 19
ATOM 9899 C CA . TYR A 1 4 ? -5.702 3.010 1.942 1.00 0.00 4 TYR A CA 19
ATOM 9900 C C . TYR A 1 4 ? -4.888 2.063 2.817 1.00 0.00 4 TYR A C 19
ATOM 9901 O O . TYR A 1 4 ? -4.571 0.944 2.414 1.00 0.00 4 TYR A O 19
ATOM 9919 N N . LEU A 1 5 ? -4.556 2.520 4.012 1.00 0.00 5 LEU A N 19
ATOM 9920 C CA . LEU A 1 5 ? -3.780 1.717 4.953 1.00 0.00 5 LEU A CA 19
ATOM 9921 C C . LEU A 1 5 ? -4.484 0.401 5.272 1.00 0.00 5 LEU A C 19
ATOM 9922 O O . LEU A 1 5 ? -5.646 0.385 5.677 1.00 0.00 5 LEU A O 19
ATOM 9938 N N . PHE A 1 6 ? -3.762 -0.701 5.091 1.00 0.00 6 PHE A N 19
ATOM 9939 C CA . PHE A 1 6 ? -4.299 -2.029 5.364 1.00 0.00 6 PHE A CA 19
ATOM 9940 C C . PHE A 1 6 ? -5.374 -2.409 4.349 1.00 0.00 6 PHE A C 19
ATOM 9941 O O . PHE A 1 6 ? -6.286 -3.177 4.657 1.00 0.00 6 PHE A O 19
ATOM 9958 N N . GLY A 1 7 ? -5.259 -1.875 3.139 1.00 0.00 7 GLY A N 19
ATOM 9959 C CA . GLY A 1 7 ? -6.223 -2.179 2.103 1.00 0.00 7 GLY A CA 19
ATOM 9960 C C . GLY A 1 7 ? -5.773 -3.318 1.209 1.00 0.00 7 GLY A C 19
ATOM 9961 O O . GLY A 1 7 ? -4.619 -3.361 0.782 1.00 0.00 7 GLY A O 19
ATOM 9965 N N . GLY A 1 8 ? -6.687 -4.240 0.920 1.00 0.00 8 GLY A N 19
ATOM 9966 C CA . GLY A 1 8 ? -6.355 -5.367 0.067 1.00 0.00 8 GLY A CA 19
ATOM 9967 C C . GLY A 1 8 ? -5.916 -4.927 -1.315 1.00 0.00 8 GLY A C 19
ATOM 9968 O O . GLY A 1 8 ? -6.689 -4.313 -2.051 1.00 0.00 8 GLY A O 19
ATOM 9972 N N . CYS A 1 9 ? -4.670 -5.229 -1.669 1.00 0.00 9 CYS A N 19
ATOM 9973 C CA . CYS A 1 9 ? -4.137 -4.843 -2.972 1.00 0.00 9 CYS A CA 19
ATOM 9974 C C . CYS A 1 9 ? -3.512 -6.026 -3.702 1.00 0.00 9 CYS A C 19
ATOM 9975 O O . CYS A 1 9 ? -2.800 -6.833 -3.106 1.00 0.00 9 CYS A O 19
ATOM 9982 N N . LYS A 1 10 ? -3.774 -6.108 -5.005 1.00 0.00 10 LYS A N 19
ATOM 9983 C CA . LYS A 1 10 ? -3.226 -7.177 -5.829 1.00 0.00 10 LYS A CA 19
ATOM 9984 C C . LYS A 1 10 ? -1.829 -6.802 -6.301 1.00 0.00 10 LYS A C 19
ATOM 9985 O O . LYS A 1 10 ? -1.004 -7.661 -6.612 1.00 0.00 10 LYS A O 19
ATOM 10004 N N . THR A 1 11 ? -1.576 -5.501 -6.326 1.00 0.00 11 THR A N 19
ATOM 10005 C CA . THR A 1 11 ? -0.282 -4.966 -6.729 1.00 0.00 11 THR A CA 19
ATOM 10006 C C . THR A 1 11 ? -0.037 -3.632 -6.055 1.00 0.00 11 THR A C 19
ATOM 10007 O O . THR A 1 11 ? -0.867 -3.148 -5.286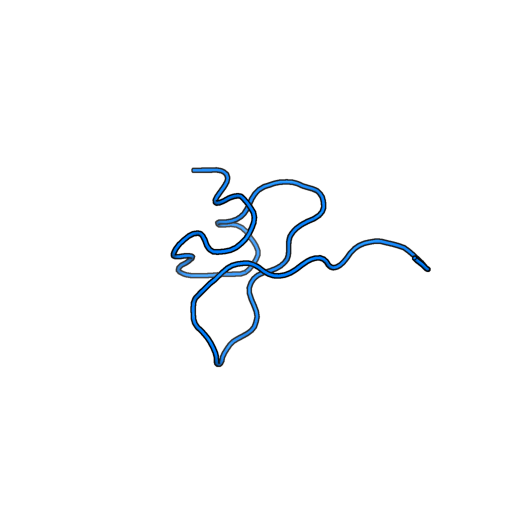 1.00 0.00 11 THR A O 19
ATOM 10018 N N . THR A 1 12 ? 1.098 -3.034 -6.371 1.00 0.00 12 THR A N 19
ATOM 10019 C CA . THR A 1 12 ? 1.453 -1.740 -5.811 1.00 0.00 12 THR A CA 19
ATOM 10020 C C . THR A 1 12 ? 0.539 -0.651 -6.357 1.00 0.00 12 THR A C 19
ATOM 10021 O O . THR A 1 12 ? 0.237 0.325 -5.670 1.00 0.00 12 THR A O 19
ATOM 10032 N N . SER A 1 13 ? 0.105 -0.824 -7.599 1.00 0.00 13 SER A N 19
ATOM 10033 C CA . SER A 1 13 ? -0.768 0.141 -8.244 1.00 0.00 13 SER A CA 19
ATOM 10034 C C . SER A 1 13 ? -2.224 -0.088 -7.847 1.00 0.00 13 SER A C 19
ATOM 10035 O O . SER A 1 13 ? -3.133 0.521 -8.410 1.00 0.00 13 SER A O 19
ATOM 10043 N N . ASP A 1 14 ? -2.437 -0.971 -6.876 1.00 0.00 14 ASP A N 19
ATOM 10044 C CA . ASP A 1 14 ? -3.783 -1.280 -6.409 1.00 0.00 14 ASP A CA 19
ATOM 10045 C C . ASP A 1 14 ? -4.096 -0.541 -5.112 1.00 0.00 14 ASP A C 19
ATOM 10046 O O . ASP A 1 14 ? -5.114 -0.800 -4.472 1.00 0.00 14 ASP A O 19
ATOM 10055 N N . CYS A 1 15 ? -3.211 0.373 -4.721 1.00 0.00 15 CYS A N 19
ATOM 10056 C CA . CYS A 1 15 ? -3.401 1.133 -3.492 1.00 0.00 15 CYS A CA 19
ATOM 10057 C C . CYS A 1 15 ? -3.420 2.631 -3.754 1.00 0.00 15 CYS A C 19
ATOM 10058 O O . CYS A 1 15 ? -3.188 3.090 -4.873 1.00 0.00 15 CYS A O 19
ATOM 10065 N N . CYS A 1 16 ? -3.703 3.377 -2.698 1.00 0.00 16 CYS A N 19
ATOM 10066 C CA . CYS A 1 16 ? -3.765 4.824 -2.759 1.00 0.00 16 CYS A CA 19
ATOM 10067 C C . CYS A 1 16 ? -2.429 5.437 -3.145 1.00 0.00 16 CYS A C 19
ATOM 10068 O O . CYS A 1 16 ? -1.680 4.870 -3.940 1.00 0.00 16 CYS A O 19
ATOM 10075 N N . LYS A 1 17 ? -2.158 6.612 -2.614 1.00 0.00 17 LYS A N 19
ATOM 10076 C CA . LYS A 1 17 ? -0.935 7.331 -2.939 1.00 0.00 17 LYS A CA 19
ATOM 10077 C C . LYS A 1 17 ? 0.193 7.016 -1.975 1.00 0.00 17 LYS A C 19
ATOM 10078 O O . LYS A 1 17 ? 1.181 6.378 -2.339 1.00 0.00 17 LYS A O 19
ATOM 10097 N N . HIS A 1 18 ? 0.054 7.500 -0.752 1.00 0.00 18 HIS A N 19
ATOM 10098 C CA . HIS A 1 18 ? 1.072 7.304 0.260 1.00 0.00 18 HIS A CA 19
ATOM 10099 C C . HIS A 1 18 ? 1.330 5.829 0.531 1.00 0.00 18 HIS A C 19
ATOM 10100 O O . HIS A 1 18 ? 2.308 5.471 1.186 1.00 0.00 18 HIS A O 19
ATOM 10115 N N . LEU A 1 19 ? 0.440 4.979 0.042 1.00 0.00 19 LEU A N 19
ATOM 10116 C CA . LEU A 1 19 ? 0.567 3.544 0.258 1.00 0.00 19 LEU A CA 19
ATOM 10117 C C . LEU A 1 19 ? 1.249 2.829 -0.898 1.00 0.00 19 LEU A C 19
ATOM 10118 O O . LEU A 1 19 ? 1.252 3.300 -2.035 1.00 0.00 19 LEU A O 19
ATOM 10134 N N . GLY A 1 20 ? 1.808 1.669 -0.578 1.00 0.00 20 GLY A N 19
ATOM 10135 C CA . GLY A 1 20 ? 2.477 0.845 -1.563 1.00 0.00 20 GLY A CA 19
ATOM 10136 C C . GLY A 1 20 ? 2.303 -0.627 -1.247 1.00 0.00 20 GLY A C 19
ATOM 10137 O O . GLY A 1 20 ? 2.629 -1.072 -0.145 1.00 0.00 20 GLY A O 19
ATOM 10141 N N . CYS A 1 21 ? 1.771 -1.383 -2.202 1.00 0.00 21 CYS A N 19
ATOM 10142 C CA . CYS A 1 21 ? 1.543 -2.805 -2.000 1.00 0.00 21 CYS A CA 19
ATOM 10143 C C . CYS A 1 21 ? 2.864 -3.548 -1.832 1.00 0.00 21 CYS A C 19
ATOM 10144 O O . CYS A 1 21 ? 3.750 -3.458 -2.680 1.00 0.00 21 CYS A O 19
ATOM 10151 N N . LYS A 1 22 ? 2.990 -4.274 -0.726 1.00 0.00 22 LYS A N 19
ATOM 10152 C CA . LYS A 1 22 ? 4.206 -5.024 -0.438 1.00 0.00 22 LYS A CA 19
ATOM 10153 C C . LYS A 1 22 ? 4.231 -6.346 -1.198 1.00 0.00 22 LYS A C 19
ATOM 10154 O O . LYS A 1 22 ? 3.676 -7.345 -0.741 1.00 0.00 22 LYS A O 19
ATOM 10173 N N . PHE A 1 23 ? 4.882 -6.344 -2.356 1.00 0.00 23 PHE A N 19
ATOM 10174 C CA . PHE A 1 23 ? 4.985 -7.544 -3.176 1.00 0.00 23 PHE A CA 19
ATOM 10175 C C . PHE A 1 23 ? 3.657 -8.290 -3.223 1.00 0.00 23 PHE A C 19
ATOM 10176 O O . PHE A 1 23 ? 3.588 -9.479 -2.915 1.00 0.00 23 PHE A O 19
ATOM 10193 N N . ARG A 1 24 ? 2.603 -7.580 -3.609 1.00 0.00 24 ARG A N 19
ATOM 10194 C CA . ARG A 1 24 ? 1.272 -8.167 -3.698 1.00 0.00 24 ARG A CA 19
ATOM 10195 C C . ARG A 1 24 ? 0.997 -9.072 -2.501 1.00 0.00 24 ARG A C 19
ATOM 10196 O O . ARG A 1 24 ? 0.259 -10.051 -2.609 1.00 0.00 24 ARG A O 19
ATOM 10217 N N . ASP A 1 25 ? 1.596 -8.738 -1.362 1.00 0.00 25 ASP A N 19
ATOM 10218 C CA . ASP A 1 25 ? 1.413 -9.522 -0.148 1.00 0.00 25 ASP A CA 19
ATOM 10219 C C . ASP A 1 25 ? -0.070 -9.713 0.156 1.00 0.00 25 ASP A C 19
ATOM 10220 O O . ASP A 1 25 ? -0.606 -10.810 0.011 1.00 0.00 25 ASP A O 19
ATOM 10229 N N . LYS A 1 26 ? -0.728 -8.635 0.574 1.00 0.00 26 LYS A N 19
ATOM 10230 C CA . LYS A 1 26 ? -2.151 -8.688 0.891 1.00 0.00 26 LYS A CA 19
ATOM 10231 C C . LYS A 1 26 ? -2.733 -7.288 1.061 1.00 0.00 26 LYS A C 19
ATOM 10232 O O . LYS A 1 26 ? -3.738 -6.949 0.440 1.00 0.00 26 LYS A O 19
ATOM 10251 N N . TYR A 1 27 ? -2.102 -6.481 1.909 1.00 0.00 27 TYR A N 19
ATOM 10252 C CA . TYR A 1 27 ? -2.575 -5.121 2.156 1.00 0.00 27 TYR A CA 19
ATOM 10253 C C . TYR A 1 27 ? -1.595 -4.081 1.630 1.00 0.00 27 TYR A C 19
ATOM 10254 O O . TYR A 1 27 ? -0.628 -4.410 0.942 1.00 0.00 27 TYR A O 19
ATOM 10272 N N . CYS A 1 28 ? -1.860 -2.821 1.959 1.00 0.00 28 CYS A N 19
ATOM 10273 C CA . CYS A 1 28 ? -1.013 -1.717 1.525 1.00 0.00 28 CYS A CA 19
ATOM 10274 C C . CYS A 1 28 ? -0.327 -1.055 2.715 1.00 0.00 28 CYS A C 19
ATOM 10275 O O . CYS A 1 28 ? -0.960 -0.772 3.732 1.00 0.00 28 CYS A O 19
ATOM 10282 N N . ALA A 1 29 ? 0.968 -0.798 2.575 1.00 0.00 29 ALA A N 19
ATOM 10283 C CA . ALA A 1 29 ? 1.736 -0.155 3.632 1.00 0.00 29 ALA A CA 19
ATOM 10284 C C . ALA A 1 29 ? 2.423 1.094 3.102 1.00 0.00 29 ALA A C 19
ATOM 10285 O O . ALA A 1 29 ? 2.852 1.132 1.949 1.00 0.00 29 ALA A O 19
ATOM 10292 N N . TRP A 1 30 ? 2.521 2.120 3.940 1.00 0.00 30 TRP A N 19
ATOM 10293 C CA . TRP A 1 30 ? 3.152 3.362 3.524 1.00 0.00 30 TRP A CA 19
ATOM 10294 C C . TRP A 1 30 ? 4.439 3.084 2.781 1.00 0.00 30 TRP A C 19
ATOM 10295 O O . TRP A 1 30 ? 5.379 2.508 3.328 1.00 0.00 30 TRP A O 19
ATOM 10316 N N . ASP A 1 31 ? 4.449 3.515 1.533 1.00 0.00 31 ASP A N 19
ATOM 10317 C CA . ASP A 1 31 ? 5.596 3.350 0.635 1.00 0.00 31 ASP A CA 19
ATOM 10318 C C . ASP A 1 31 ? 6.567 2.282 1.137 1.00 0.00 31 ASP A C 19
ATOM 10319 O O . ASP A 1 31 ? 7.772 2.517 1.227 1.00 0.00 31 ASP A O 19
ATOM 10328 N N . PHE A 1 32 ? 6.033 1.111 1.469 1.00 0.00 32 PHE A N 19
ATOM 10329 C CA . PHE A 1 32 ? 6.844 0.016 1.967 1.00 0.00 32 PHE A CA 19
ATOM 10330 C C . PHE A 1 32 ? 6.817 -1.175 1.011 1.00 0.00 32 PHE A C 19
ATOM 10331 O O . PHE A 1 32 ? 5.750 -1.636 0.608 1.00 0.00 32 PHE A O 19
ATOM 10348 N N . THR A 1 33 ? 8.001 -1.670 0.662 1.00 0.00 33 THR A N 19
ATOM 10349 C CA . THR A 1 33 ? 8.118 -2.811 -0.240 1.00 0.00 33 THR A CA 19
ATOM 10350 C C . THR A 1 33 ? 9.346 -3.647 0.103 1.00 0.00 33 THR A C 19
ATOM 10351 O O . THR A 1 33 ? 10.460 -3.128 0.185 1.00 0.00 33 THR A O 19
ATOM 10362 N N . PHE A 1 34 ? 9.135 -4.944 0.300 1.00 0.00 34 PHE A N 19
ATOM 10363 C CA . PHE A 1 34 ? 10.223 -5.857 0.631 1.00 0.00 34 PHE A CA 19
ATOM 10364 C C . PHE A 1 34 ? 10.894 -5.460 1.943 1.00 0.00 34 PHE A C 19
ATOM 10365 O O . PHE A 1 34 ? 10.743 -6.140 2.958 1.00 0.00 34 PHE A O 19
ATOM 10382 N N . SER A 1 35 ? 11.638 -4.360 1.914 1.00 0.00 35 SER A N 19
ATOM 10383 C CA . SER A 1 35 ? 12.334 -3.877 3.100 1.00 0.00 35 SER A CA 19
ATOM 10384 C C . SER A 1 35 ? 12.819 -2.443 2.901 1.00 0.00 35 SER A C 19
ATOM 10385 O O . SER A 1 35 ? 12.171 -1.521 3.439 1.00 0.00 35 SER A O 19
ATOM 10394 N N . GLU A 1 1 ? -10.633 3.417 -6.237 1.00 0.00 1 GLU A N 20
ATOM 10395 C CA . GLU A 1 1 ? -9.322 2.950 -6.761 1.00 0.00 1 GLU A CA 20
ATOM 10396 C C . GLU A 1 1 ? -8.174 3.459 -5.898 1.00 0.00 1 GLU A C 20
ATOM 10397 O O . GLU A 1 1 ? -7.404 4.324 -6.317 1.00 0.00 1 GLU A O 20
ATOM 10411 N N . CYS A 1 2 ? -8.065 2.918 -4.689 1.00 0.00 2 CYS A N 20
ATOM 10412 C CA . CYS A 1 2 ? -7.011 3.318 -3.766 1.00 0.00 2 CYS A CA 20
ATOM 10413 C C . CYS A 1 2 ? -7.222 2.677 -2.406 1.00 0.00 2 CYS A C 20
ATOM 10414 O O . CYS A 1 2 ? -7.989 3.151 -1.569 1.00 0.00 2 CYS A O 20
ATOM 10421 N N . ARG A 1 3 ? -6.531 1.574 -2.209 1.00 0.00 3 ARG A N 20
ATOM 10422 C CA . ARG A 1 3 ? -6.607 0.838 -0.971 1.00 0.00 3 ARG A CA 20
ATOM 10423 C C . ARG A 1 3 ? -5.727 1.483 0.076 1.00 0.00 3 ARG A C 20
ATOM 10424 O O . ARG A 1 3 ? -4.518 1.257 0.137 1.00 0.00 3 ARG A O 20
ATOM 10445 N N . TYR A 1 4 ? -6.365 2.295 0.897 1.00 0.00 4 TYR A N 20
ATOM 10446 C CA . TYR A 1 4 ? -5.686 3.006 1.967 1.00 0.00 4 TYR A CA 20
ATOM 10447 C C . TYR A 1 4 ? -5.070 1.999 2.949 1.00 0.00 4 TYR A C 20
ATOM 10448 O O . TYR A 1 4 ? -5.231 0.790 2.782 1.00 0.00 4 TYR A O 20
ATOM 10466 N N . LEU A 1 5 ? -4.369 2.493 3.966 1.00 0.00 5 LEU A N 20
ATOM 10467 C CA . LEU A 1 5 ? -3.739 1.627 4.963 1.00 0.00 5 LEU A CA 20
ATOM 10468 C C . LEU A 1 5 ? -4.563 0.370 5.234 1.00 0.00 5 LEU A C 20
ATOM 10469 O O . LEU A 1 5 ? -5.747 0.449 5.559 1.00 0.00 5 LEU A O 20
ATOM 10485 N N . PHE A 1 6 ? -3.915 -0.788 5.119 1.00 0.00 6 PHE A N 20
ATOM 10486 C CA . PHE A 1 6 ? -4.572 -2.068 5.373 1.00 0.00 6 PHE A CA 20
ATOM 10487 C C . PHE A 1 6 ? -5.568 -2.423 4.273 1.00 0.00 6 PHE A C 20
ATOM 10488 O O . PHE A 1 6 ? -6.476 -3.226 4.487 1.00 0.00 6 PHE A O 20
ATOM 10505 N N . GLY A 1 7 ? -5.396 -1.828 3.100 1.00 0.00 7 GLY A N 20
ATOM 10506 C CA . GLY A 1 7 ? -6.296 -2.107 1.998 1.00 0.00 7 GLY A CA 20
ATOM 10507 C C . GLY A 1 7 ? -5.820 -3.265 1.142 1.00 0.00 7 GLY A C 20
ATOM 10508 O O . GLY A 1 7 ? -4.685 -3.269 0.672 1.00 0.00 7 GLY A O 20
ATOM 10512 N N . GLY A 1 8 ? -6.689 -4.248 0.936 1.00 0.00 8 GLY A N 20
ATOM 10513 C CA . GLY A 1 8 ? -6.322 -5.395 0.126 1.00 0.00 8 GLY A CA 20
ATOM 10514 C C . GLY A 1 8 ? -5.888 -4.988 -1.270 1.00 0.00 8 GLY A C 20
ATOM 10515 O O . GLY A 1 8 ? -6.689 -4.469 -2.046 1.00 0.00 8 GLY A O 20
ATOM 10519 N N . CYS A 1 9 ? -4.616 -5.211 -1.587 1.00 0.00 9 CYS A N 20
ATOM 10520 C CA . CYS A 1 9 ? -4.087 -4.848 -2.900 1.00 0.00 9 CYS A CA 20
ATOM 10521 C C . CYS A 1 9 ? -3.417 -6.036 -3.584 1.00 0.00 9 CYS A C 20
ATOM 10522 O O . CYS A 1 9 ? -2.660 -6.779 -2.961 1.00 0.00 9 CYS A O 20
ATOM 10529 N N . LYS A 1 10 ? -3.688 -6.195 -4.877 1.00 0.00 10 LYS A N 20
ATOM 10530 C CA . LYS A 1 10 ? -3.097 -7.278 -5.653 1.00 0.00 10 LYS A CA 20
ATOM 10531 C C . LYS A 1 10 ? -1.728 -6.859 -6.171 1.00 0.00 10 LYS A C 20
ATOM 10532 O O . LYS A 1 10 ? -0.870 -7.695 -6.458 1.00 0.00 10 LYS A O 20
ATOM 10551 N N . THR A 1 11 ? -1.535 -5.553 -6.261 1.00 0.00 11 THR A N 20
ATOM 10552 C CA . THR A 1 11 ? -0.270 -4.986 -6.717 1.00 0.00 11 THR A CA 20
ATOM 10553 C C . THR A 1 11 ? -0.031 -3.642 -6.061 1.00 0.00 11 THR A C 20
ATOM 10554 O O . THR A 1 11 ? -0.846 -3.169 -5.271 1.00 0.00 11 THR A O 20
ATOM 10565 N N . THR A 1 12 ? 1.084 -3.027 -6.414 1.00 0.00 12 THR A N 20
ATOM 10566 C CA . THR A 1 12 ? 1.434 -1.724 -5.876 1.00 0.00 12 THR A CA 20
ATOM 10567 C C . THR A 1 12 ? 0.516 -0.649 -6.442 1.00 0.00 12 THR A C 20
ATOM 10568 O O . THR A 1 12 ? 0.258 0.369 -5.799 1.00 0.00 12 THR A O 20
ATOM 10579 N N . SER A 1 13 ? 0.027 -0.887 -7.651 1.00 0.00 13 SER A N 20
ATOM 10580 C CA . SER A 1 13 ? -0.862 0.048 -8.317 1.00 0.00 13 SER A CA 20
ATOM 10581 C C . SER A 1 13 ? -2.308 -0.161 -7.877 1.00 0.00 13 SER A C 20
ATOM 10582 O O . SER A 1 13 ? -3.239 0.324 -8.520 1.00 0.00 13 SER A O 20
ATOM 10590 N N . ASP A 1 14 ? -2.491 -0.893 -6.781 1.00 0.00 14 ASP A N 20
ATOM 10591 C CA . ASP A 1 14 ? -3.823 -1.171 -6.262 1.00 0.00 14 ASP A CA 20
ATOM 10592 C C . ASP A 1 14 ? -4.081 -0.408 -4.965 1.00 0.00 14 ASP A C 20
ATOM 10593 O O . ASP A 1 14 ? -5.123 -0.581 -4.333 1.00 0.00 14 ASP A O 20
ATOM 10602 N N . CYS A 1 15 ? -3.128 0.432 -4.568 1.00 0.00 15 CYS A N 20
ATOM 10603 C CA . CYS A 1 15 ? -3.271 1.209 -3.341 1.00 0.00 15 CYS A CA 20
ATOM 10604 C C . CYS A 1 15 ? -3.237 2.703 -3.609 1.00 0.00 15 CYS A C 20
ATOM 10605 O O . CYS A 1 15 ? -2.865 3.155 -4.692 1.00 0.00 15 CYS A O 20
ATOM 10612 N N . CYS A 1 16 ? -3.643 3.457 -2.600 1.00 0.00 16 CYS A N 20
ATOM 10613 C CA . CYS A 1 16 ? -3.690 4.905 -2.672 1.00 0.00 16 CYS A CA 20
ATOM 10614 C C . CYS A 1 16 ? -2.356 5.513 -3.074 1.00 0.00 16 CYS A C 20
ATOM 10615 O O . CYS A 1 16 ? -1.636 4.967 -3.911 1.00 0.00 16 CYS A O 20
ATOM 10622 N N . LYS A 1 17 ? -2.060 6.665 -2.509 1.00 0.00 17 LYS A N 20
ATOM 10623 C CA . LYS A 1 17 ? -0.839 7.391 -2.835 1.00 0.00 17 LYS A CA 20
ATOM 10624 C C . LYS A 1 17 ? 0.303 7.027 -1.908 1.00 0.00 17 LYS A C 20
ATOM 10625 O O . LYS A 1 17 ? 1.264 6.369 -2.308 1.00 0.00 17 LYS A O 20
ATOM 10644 N N . HIS A 1 18 ? 0.200 7.484 -0.670 1.00 0.00 18 HIS A N 20
ATOM 10645 C CA . HIS A 1 18 ? 1.229 7.240 0.322 1.00 0.00 18 HIS A CA 20
ATOM 10646 C C . HIS A 1 18 ? 1.424 5.754 0.583 1.00 0.00 18 HIS A C 20
ATOM 10647 O O . HIS A 1 18 ? 2.367 5.355 1.265 1.00 0.00 18 HIS A O 20
ATOM 10662 N N . LEU A 1 19 ? 0.514 4.943 0.068 1.00 0.00 19 LEU A N 20
ATOM 10663 C CA . LEU A 1 19 ? 0.579 3.505 0.280 1.00 0.00 19 LEU A CA 20
ATOM 10664 C C . LEU A 1 19 ? 1.150 2.749 -0.911 1.00 0.00 19 LEU A C 20
ATOM 10665 O O . LEU A 1 19 ? 0.879 3.071 -2.067 1.00 0.00 19 LEU A O 20
ATOM 10681 N N . GLY A 1 20 ? 1.928 1.719 -0.596 1.00 0.00 20 GLY A N 20
ATOM 10682 C CA . GLY A 1 20 ? 2.526 0.877 -1.609 1.00 0.00 20 GLY A CA 20
ATOM 10683 C C . GLY A 1 20 ? 2.314 -0.588 -1.287 1.00 0.00 20 GLY A C 20
ATOM 10684 O O . GLY A 1 20 ? 2.543 -1.016 -0.154 1.00 0.00 20 GLY A O 20
ATOM 10688 N N . CYS A 1 21 ? 1.857 -1.360 -2.267 1.00 0.00 21 CYS A N 20
ATOM 10689 C CA . CYS A 1 21 ? 1.602 -2.775 -2.053 1.00 0.00 21 CYS A CA 20
ATOM 10690 C C . CYS A 1 21 ? 2.908 -3.548 -1.899 1.00 0.00 21 CYS A C 20
ATOM 10691 O O . CYS A 1 21 ? 3.780 -3.496 -2.766 1.00 0.00 21 CYS A O 20
ATOM 10698 N N . LYS A 1 22 ? 3.037 -4.257 -0.780 1.00 0.00 22 LYS A N 20
ATOM 10699 C CA . LYS A 1 22 ? 4.240 -5.033 -0.500 1.00 0.00 22 LYS A CA 20
ATOM 10700 C C . LYS A 1 22 ? 3.964 -6.531 -0.578 1.00 0.00 22 LYS A C 20
ATOM 10701 O O . LYS A 1 22 ? 2.812 -6.963 -0.607 1.00 0.00 22 LYS A O 20
ATOM 10720 N N . PHE A 1 23 ? 5.034 -7.321 -0.610 1.00 0.00 23 PHE A N 20
ATOM 10721 C CA . PHE A 1 23 ? 4.918 -8.765 -0.680 1.00 0.00 23 PHE A CA 20
ATOM 10722 C C . PHE A 1 23 ? 4.792 -9.366 0.716 1.00 0.00 23 PHE A C 20
ATOM 10723 O O . PHE A 1 23 ? 5.166 -8.740 1.708 1.00 0.00 23 PHE A O 20
ATOM 10740 N N . ARG A 1 24 ? 4.264 -10.582 0.786 1.00 0.00 24 ARG A N 20
ATOM 10741 C CA . ARG A 1 24 ? 4.091 -11.268 2.062 1.00 0.00 24 ARG A CA 20
ATOM 10742 C C . ARG A 1 24 ? 3.144 -10.495 2.977 1.00 0.00 24 ARG A C 20
ATOM 10743 O O . ARG A 1 24 ? 3.511 -10.111 4.087 1.00 0.00 24 ARG A O 20
ATOM 10764 N N . ASP A 1 25 ? 1.922 -10.275 2.500 1.00 0.00 25 ASP A N 20
ATOM 10765 C CA . ASP A 1 25 ? 0.913 -9.552 3.268 1.00 0.00 25 ASP A CA 20
ATOM 10766 C C . ASP A 1 25 ? -0.358 -9.375 2.446 1.00 0.00 25 ASP A C 20
ATOM 10767 O O . ASP A 1 25 ? -1.430 -9.842 2.833 1.00 0.00 25 ASP A O 20
ATOM 10776 N N . LYS A 1 26 ? -0.224 -8.705 1.304 1.00 0.00 26 LYS A N 20
ATOM 10777 C CA . LYS A 1 26 ? -1.352 -8.469 0.406 1.00 0.00 26 LYS A CA 20
ATOM 10778 C C . LYS A 1 26 ? -2.091 -7.181 0.756 1.00 0.00 26 LYS A C 20
ATOM 10779 O O . LYS A 1 26 ? -3.100 -6.848 0.134 1.00 0.00 26 LYS A O 20
ATOM 10798 N N . TYR A 1 27 ? -1.587 -6.450 1.746 1.00 0.00 27 TYR A N 20
ATOM 10799 C CA . TYR A 1 27 ? -2.214 -5.196 2.150 1.00 0.00 27 TYR A CA 20
ATOM 10800 C C . TYR A 1 27 ? -1.446 -4.005 1.599 1.00 0.00 27 TYR A C 20
ATOM 10801 O O . TYR A 1 27 ? -0.481 -4.165 0.850 1.00 0.00 27 TYR A O 20
ATOM 10819 N N . CYS A 1 28 ? -1.877 -2.809 1.978 1.00 0.00 28 CYS A N 20
ATOM 10820 C CA . CYS A 1 28 ? -1.229 -1.588 1.526 1.00 0.00 28 CYS A CA 20
ATOM 10821 C C . CYS A 1 28 ? -0.487 -0.915 2.672 1.00 0.00 28 CYS A C 20
ATOM 10822 O O . CYS A 1 28 ? -1.088 -0.543 3.682 1.00 0.00 28 CYS A O 20
ATOM 10829 N N . ALA A 1 29 ? 0.822 -0.762 2.507 1.00 0.00 29 ALA A N 20
ATOM 10830 C CA . ALA A 1 29 ? 1.649 -0.132 3.526 1.00 0.00 29 ALA A CA 20
ATOM 10831 C C . ALA A 1 29 ? 2.342 1.099 2.971 1.00 0.00 29 ALA A C 20
ATOM 10832 O O . ALA A 1 29 ? 2.795 1.103 1.829 1.00 0.00 29 ALA A O 20
ATOM 10839 N N . TRP A 1 30 ? 2.423 2.140 3.787 1.00 0.00 30 TRP A N 20
ATOM 10840 C CA . TRP A 1 30 ? 3.065 3.381 3.374 1.00 0.00 30 TRP A CA 20
ATOM 10841 C C . TRP A 1 30 ? 4.253 3.095 2.465 1.00 0.00 30 TRP A C 20
ATOM 10842 O O . TRP A 1 30 ? 4.838 2.014 2.515 1.00 0.00 30 TRP A O 20
ATOM 10863 N N . ASP A 1 31 ? 4.607 4.068 1.636 1.00 0.00 31 ASP A N 20
ATOM 10864 C CA . ASP A 1 31 ? 5.722 3.927 0.712 1.00 0.00 31 ASP A CA 20
ATOM 10865 C C . ASP A 1 31 ? 7.055 4.033 1.447 1.00 0.00 31 ASP A C 20
ATOM 10866 O O . ASP A 1 31 ? 7.940 4.789 1.046 1.00 0.00 31 ASP A O 20
ATOM 10875 N N . PHE A 1 32 ? 7.185 3.268 2.522 1.00 0.00 32 PHE A N 20
ATOM 10876 C CA . PHE A 1 32 ? 8.399 3.261 3.324 1.00 0.00 32 PHE A CA 20
ATOM 10877 C C . PHE A 1 32 ? 9.639 3.416 2.451 1.00 0.00 32 PHE A C 20
ATOM 10878 O O . PHE A 1 32 ? 9.837 2.665 1.496 1.00 0.00 32 PHE A O 20
ATOM 10895 N N . THR A 1 33 ? 10.471 4.397 2.785 1.00 0.00 33 THR A N 20
ATOM 10896 C CA . THR A 1 33 ? 11.693 4.651 2.033 1.00 0.00 33 THR A CA 20
ATOM 10897 C C . THR A 1 33 ? 12.460 3.355 1.790 1.00 0.00 33 THR A C 20
ATOM 10898 O O . THR A 1 33 ? 12.405 2.429 2.601 1.00 0.00 33 THR A O 20
ATOM 10909 N N . PHE A 1 34 ? 13.168 3.292 0.669 1.00 0.00 34 PHE A N 20
ATOM 10910 C CA . PHE A 1 34 ? 13.941 2.105 0.318 1.00 0.00 34 PHE A CA 20
ATOM 10911 C C . PHE A 1 34 ? 15.354 2.482 -0.121 1.00 0.00 34 PHE A C 20
ATOM 10912 O O . PHE A 1 34 ? 15.995 1.750 -0.874 1.00 0.00 34 PHE A O 20
ATOM 10929 N N . SER A 1 35 ? 15.834 3.625 0.358 1.00 0.00 35 SER A N 20
ATOM 10930 C CA . SER A 1 35 ? 17.170 4.096 0.015 1.00 0.00 35 SER A CA 20
ATOM 10931 C C . SER A 1 35 ? 17.231 4.558 -1.436 1.00 0.00 35 SER A C 20
ATOM 10932 O O . SER A 1 35 ? 17.995 3.953 -2.217 1.00 0.00 35 SER A O 20
ATOM 10941 N N . GLU A 1 1 ? -9.375 3.748 -8.052 1.00 0.00 1 GLU A N 21
ATOM 10942 C CA . GLU A 1 1 ? -9.313 2.944 -6.804 1.00 0.00 1 GLU A CA 21
ATOM 10943 C C . GLU A 1 1 ? -8.238 3.475 -5.862 1.00 0.00 1 GLU A C 21
ATOM 10944 O O . GLU A 1 1 ? -7.560 4.454 -6.172 1.00 0.00 1 GLU A O 21
ATOM 10958 N N . CYS A 1 2 ? -8.086 2.825 -4.711 1.00 0.00 2 CYS A N 21
ATOM 10959 C CA . CYS A 1 2 ? -7.089 3.243 -3.731 1.00 0.00 2 CYS A CA 21
ATOM 10960 C C . CYS A 1 2 ? -7.321 2.576 -2.389 1.00 0.00 2 CYS A C 21
ATOM 10961 O O . CYS A 1 2 ? -8.225 2.931 -1.631 1.00 0.00 2 CYS A O 21
ATOM 10968 N N . ARG A 1 3 ? -6.474 1.609 -2.115 1.00 0.00 3 ARG A N 21
ATOM 10969 C CA . ARG A 1 3 ? -6.519 0.865 -0.881 1.00 0.00 3 ARG A CA 21
ATOM 10970 C C . ARG A 1 3 ? -5.647 1.527 0.161 1.00 0.00 3 ARG A C 21
ATOM 10971 O O . ARG A 1 3 ? -4.430 1.341 0.196 1.00 0.00 3 ARG A O 21
ATOM 10992 N N . TYR A 1 4 ? -6.298 2.298 1.007 1.00 0.00 4 TYR A N 21
ATOM 10993 C CA . TYR A 1 4 ? -5.623 3.011 2.078 1.00 0.00 4 TYR A CA 21
ATOM 10994 C C . TYR A 1 4 ? -4.806 2.030 2.913 1.00 0.00 4 TYR A C 21
ATOM 10995 O O . TYR A 1 4 ? -4.539 0.908 2.482 1.00 0.00 4 TYR A O 21
ATOM 11013 N N . LEU A 1 5 ? -4.418 2.449 4.107 1.00 0.00 5 LEU A N 21
ATOM 11014 C CA . LEU A 1 5 ? -3.640 1.591 4.994 1.00 0.00 5 LEU A CA 21
ATOM 11015 C C . LEU A 1 5 ? -4.428 0.342 5.371 1.00 0.00 5 LEU A C 21
ATOM 11016 O O . LEU A 1 5 ? -5.532 0.428 5.909 1.00 0.00 5 LEU A O 21
ATOM 11032 N N . PHE A 1 6 ? -3.850 -0.819 5.077 1.00 0.00 6 PHE A N 21
ATOM 11033 C CA . PHE A 1 6 ? -4.486 -2.096 5.377 1.00 0.00 6 PHE A CA 21
ATOM 11034 C C . PHE A 1 6 ? -5.547 -2.438 4.332 1.00 0.00 6 PHE A C 21
ATOM 11035 O O . PHE A 1 6 ? -6.496 -3.169 4.616 1.00 0.00 6 PHE A O 21
ATOM 11052 N N . GLY A 1 7 ? -5.373 -1.910 3.124 1.00 0.00 7 GLY A N 21
ATOM 11053 C CA . GLY A 1 7 ? -6.319 -2.175 2.053 1.00 0.00 7 GLY A CA 21
ATOM 11054 C C . GLY A 1 7 ? -5.874 -3.311 1.154 1.00 0.00 7 GLY A C 21
ATOM 11055 O O . GLY A 1 7 ? -4.755 -3.303 0.640 1.00 0.00 7 GLY A O 21
ATOM 11059 N N . GLY A 1 8 ? -6.750 -4.293 0.965 1.00 0.00 8 GLY A N 21
ATOM 11060 C CA . GLY A 1 8 ? -6.423 -5.428 0.120 1.00 0.00 8 GLY A CA 21
ATOM 11061 C C . GLY A 1 8 ? -5.977 -5.007 -1.267 1.00 0.00 8 GLY A C 21
ATOM 11062 O O . GLY A 1 8 ? -6.758 -4.436 -2.028 1.00 0.00 8 GLY A O 21
ATOM 11066 N N . CYS A 1 9 ? -4.716 -5.282 -1.597 1.00 0.00 9 CYS A N 21
ATOM 11067 C CA . CYS A 1 9 ? -4.176 -4.917 -2.905 1.00 0.00 9 CYS A CA 21
ATOM 11068 C C . CYS A 1 9 ? -3.573 -6.121 -3.617 1.00 0.00 9 CYS A C 21
ATOM 11069 O O . CYS A 1 9 ? -3.002 -7.011 -2.988 1.00 0.00 9 CYS A O 21
ATOM 11076 N N . LYS A 1 10 ? -3.689 -6.128 -4.942 1.00 0.00 10 LYS A N 21
ATOM 11077 C CA . LYS A 1 10 ? -3.142 -7.205 -5.756 1.00 0.00 10 LYS A CA 21
ATOM 11078 C C . LYS A 1 10 ? -1.747 -6.833 -6.231 1.00 0.00 10 LYS A C 21
ATOM 11079 O O . LYS A 1 10 ? -0.894 -7.692 -6.457 1.00 0.00 10 LYS A O 21
ATOM 11098 N N . THR A 1 11 ? -1.529 -5.536 -6.354 1.00 0.00 11 THR A N 21
ATOM 11099 C CA . THR A 1 11 ? -0.244 -4.999 -6.777 1.00 0.00 11 THR A CA 21
ATOM 11100 C C . THR A 1 11 ? 0.052 -3.712 -6.041 1.00 0.00 11 THR A C 21
ATOM 11101 O O . THR A 1 11 ? -0.740 -3.261 -5.215 1.00 0.00 11 THR A O 21
ATOM 11112 N N . THR A 1 12 ? 1.186 -3.123 -6.362 1.00 0.00 12 THR A N 21
ATOM 11113 C CA . THR A 1 12 ? 1.588 -1.875 -5.741 1.00 0.00 12 THR A CA 21
ATOM 11114 C C . THR A 1 12 ? 0.711 -0.726 -6.225 1.00 0.00 12 THR A C 21
ATOM 11115 O O . THR A 1 12 ? 0.465 0.234 -5.494 1.00 0.00 12 THR A O 21
ATOM 11126 N N . SER A 1 13 ? 0.252 -0.829 -7.467 1.00 0.00 13 SER A N 21
ATOM 11127 C CA . SER A 1 13 ? -0.584 0.198 -8.062 1.00 0.00 13 SER A CA 21
ATOM 11128 C C . SER A 1 13 ? -2.042 0.043 -7.637 1.00 0.00 13 SER A C 21
ATOM 11129 O O . SER A 1 13 ? -2.905 0.816 -8.057 1.00 0.00 13 SER A O 21
ATOM 11137 N N . ASP A 1 14 ? -2.314 -0.956 -6.807 1.00 0.00 14 ASP A N 21
ATOM 11138 C CA . ASP A 1 14 ? -3.672 -1.207 -6.335 1.00 0.00 14 ASP A CA 21
ATOM 11139 C C . ASP A 1 14 ? -3.949 -0.465 -5.033 1.00 0.00 14 ASP A C 21
AT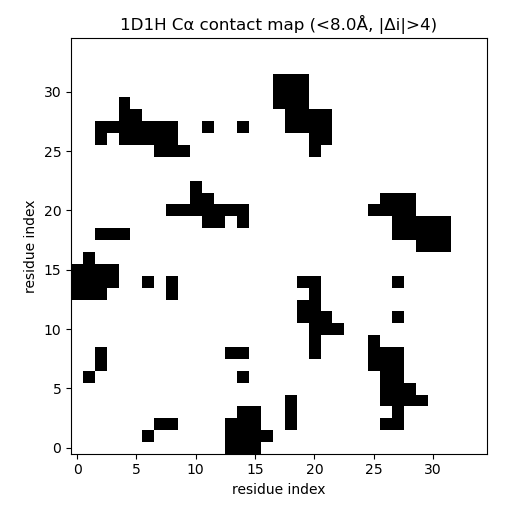OM 11140 O O . ASP A 1 14 ? -4.945 -0.730 -4.361 1.00 0.00 14 ASP A O 21
ATOM 11149 N N . CYS A 1 15 ? -3.062 0.460 -4.671 1.00 0.00 15 CYS A N 21
ATOM 11150 C CA . CYS A 1 15 ? -3.231 1.217 -3.439 1.00 0.00 15 CYS A CA 21
ATOM 11151 C C . CYS A 1 15 ? -3.274 2.715 -3.690 1.00 0.00 15 CYS A C 21
ATOM 11152 O O . CYS A 1 15 ? -2.947 3.195 -4.776 1.00 0.00 15 CYS A O 21
ATOM 11159 N N . CYS A 1 16 ? -3.694 3.436 -2.661 1.00 0.00 16 CYS A N 21
ATOM 11160 C CA . CYS A 1 16 ? -3.806 4.881 -2.706 1.00 0.00 16 CYS A CA 21
ATOM 11161 C C . CYS A 1 16 ? -2.507 5.548 -3.130 1.00 0.00 16 CYS A C 21
ATOM 11162 O O . CYS A 1 16 ? -1.789 5.048 -3.995 1.00 0.00 16 CYS A O 21
ATOM 11169 N N . LYS A 1 17 ? -2.235 6.698 -2.548 1.00 0.00 17 LYS A N 21
ATOM 11170 C CA . LYS A 1 17 ? -1.051 7.468 -2.893 1.00 0.00 17 LYS A CA 21
ATOM 11171 C C . LYS A 1 17 ? 0.136 7.127 -2.012 1.00 0.00 17 LYS A C 21
ATOM 11172 O O . LYS A 1 17 ? 1.104 6.512 -2.456 1.00 0.00 17 LYS A O 21
ATOM 11191 N N . HIS A 1 18 ? 0.063 7.570 -0.770 1.00 0.00 18 HIS A N 21
ATOM 11192 C CA . HIS A 1 18 ? 1.139 7.360 0.177 1.00 0.00 18 HIS A CA 21
ATOM 11193 C C . HIS A 1 18 ? 1.372 5.884 0.466 1.00 0.00 18 HIS A C 21
ATOM 11194 O O . HIS A 1 18 ? 2.355 5.519 1.108 1.00 0.00 18 HIS A O 21
ATOM 11209 N N . LEU A 1 19 ? 0.463 5.040 0.002 1.00 0.00 19 LEU A N 21
ATOM 11210 C CA . LEU A 1 19 ? 0.582 3.604 0.233 1.00 0.00 19 LEU A CA 21
ATOM 11211 C C . LEU A 1 19 ? 1.212 2.876 -0.948 1.00 0.00 19 LEU A C 21
ATOM 11212 O O . LEU A 1 19 ? 1.239 3.379 -2.072 1.00 0.00 19 LEU A O 21
ATOM 11228 N N . GLY A 1 20 ? 1.711 1.679 -0.665 1.00 0.00 20 GLY A N 21
ATOM 11229 C CA . GLY A 1 20 ? 2.338 0.852 -1.675 1.00 0.00 20 GLY A CA 21
ATOM 11230 C C . GLY A 1 20 ? 2.239 -0.618 -1.320 1.00 0.00 20 GLY A C 21
ATOM 11231 O O . GLY A 1 20 ? 2.609 -1.023 -0.217 1.00 0.00 20 GLY A O 21
ATOM 11235 N N . CYS A 1 21 ? 1.724 -1.420 -2.244 1.00 0.00 21 CYS A N 21
ATOM 11236 C CA . CYS A 1 21 ? 1.566 -2.846 -2.008 1.00 0.00 21 CYS A CA 21
ATOM 11237 C C . CYS A 1 21 ? 2.915 -3.557 -2.000 1.00 0.00 21 CYS A C 21
ATOM 11238 O O . CYS A 1 21 ? 3.741 -3.352 -2.890 1.00 0.00 21 CYS A O 21
ATOM 11245 N N . LYS A 1 22 ? 3.137 -4.384 -0.982 1.00 0.00 22 LYS A N 21
ATOM 11246 C CA . LYS A 1 22 ? 4.389 -5.116 -0.849 1.00 0.00 22 LYS A CA 21
ATOM 11247 C C . LYS A 1 22 ? 4.261 -6.525 -1.421 1.00 0.00 22 LYS A C 21
ATOM 11248 O O . LYS A 1 22 ? 3.601 -7.387 -0.841 1.00 0.00 22 LYS A O 21
ATOM 11267 N N . PHE A 1 23 ? 4.900 -6.744 -2.566 1.00 0.00 23 PHE A N 21
ATOM 11268 C CA . PHE A 1 23 ? 4.874 -8.041 -3.236 1.00 0.00 23 PHE A CA 21
ATOM 11269 C C . PHE A 1 23 ? 3.541 -8.749 -3.028 1.00 0.00 23 PHE A C 21
ATOM 11270 O O . PHE A 1 23 ? 3.488 -9.835 -2.449 1.00 0.00 23 PHE A O 21
ATOM 11287 N N . ARG A 1 24 ? 2.471 -8.137 -3.515 1.00 0.00 24 ARG A N 21
ATOM 11288 C CA . ARG A 1 24 ? 1.137 -8.714 -3.394 1.00 0.00 24 ARG A CA 21
ATOM 11289 C C . ARG A 1 24 ? 0.983 -9.460 -2.072 1.00 0.00 24 ARG A C 21
ATOM 11290 O O . ARG A 1 24 ? 0.349 -10.514 -2.013 1.00 0.00 24 ARG A O 21
ATOM 11311 N N . ASP A 1 25 ? 1.568 -8.909 -1.014 1.00 0.00 25 ASP A N 21
ATOM 11312 C CA . ASP A 1 25 ? 1.499 -9.525 0.307 1.00 0.00 25 ASP A CA 21
ATOM 11313 C C . ASP A 1 25 ? 0.051 -9.750 0.728 1.00 0.00 25 ASP A C 21
ATOM 11314 O O . ASP A 1 25 ? -0.326 -10.856 1.116 1.00 0.00 25 ASP A O 21
ATOM 11323 N N . LYS A 1 26 ? -0.758 -8.697 0.655 1.00 0.00 26 LYS A N 21
ATOM 11324 C CA . LYS A 1 26 ? -2.162 -8.792 1.035 1.00 0.00 26 LYS A CA 21
ATOM 11325 C C . LYS A 1 26 ? -2.783 -7.411 1.228 1.00 0.00 26 LYS A C 21
ATOM 11326 O O . LYS A 1 26 ? -3.887 -7.146 0.751 1.00 0.00 26 LYS A O 21
ATOM 11345 N N . TYR A 1 27 ? -2.075 -6.536 1.936 1.00 0.00 27 TYR A N 21
ATOM 11346 C CA . TYR A 1 27 ? -2.574 -5.191 2.197 1.00 0.00 27 TYR A CA 21
ATOM 11347 C C . TYR A 1 27 ? -1.642 -4.126 1.637 1.00 0.00 27 TYR A C 21
ATOM 11348 O O . TYR A 1 27 ? -0.664 -4.431 0.957 1.00 0.00 27 TYR A O 21
ATOM 11366 N N . CYS A 1 28 ? -1.960 -2.873 1.938 1.00 0.00 28 CYS A N 21
ATOM 11367 C CA . CYS A 1 28 ? -1.163 -1.745 1.474 1.00 0.00 28 CYS A CA 21
ATOM 11368 C C . CYS A 1 28 ? -0.418 -1.086 2.626 1.00 0.00 28 CYS A C 21
ATOM 11369 O O . CYS A 1 28 ? -1.004 -0.782 3.666 1.00 0.00 28 CYS A O 21
ATOM 11376 N N . ALA A 1 29 ? 0.875 -0.856 2.431 1.00 0.00 29 ALA A N 21
ATOM 11377 C CA . ALA A 1 29 ? 1.696 -0.218 3.450 1.00 0.00 29 ALA A CA 21
ATOM 11378 C C . ALA A 1 29 ? 2.296 1.076 2.921 1.00 0.00 29 ALA A C 21
ATOM 11379 O O . ALA A 1 29 ? 2.641 1.165 1.745 1.00 0.00 29 ALA A O 21
ATOM 11386 N N . TRP A 1 30 ? 2.414 2.072 3.790 1.00 0.00 30 TRP A N 21
ATOM 11387 C CA . TRP A 1 30 ? 2.976 3.360 3.399 1.00 0.00 30 TRP A CA 21
ATOM 11388 C C . TRP A 1 30 ? 4.085 3.181 2.364 1.00 0.00 30 TRP A C 21
ATOM 11389 O O . TRP A 1 30 ? 4.685 2.110 2.256 1.00 0.00 30 TRP A O 21
ATOM 11410 N N . ASP A 1 31 ? 4.355 4.238 1.611 1.00 0.00 31 ASP A N 21
ATOM 11411 C CA . ASP A 1 31 ? 5.385 4.224 0.583 1.00 0.00 31 ASP A CA 21
ATOM 11412 C C . ASP A 1 31 ? 6.769 4.106 1.203 1.00 0.00 31 ASP A C 21
ATOM 11413 O O . ASP A 1 31 ? 7.643 4.941 0.969 1.00 0.00 31 ASP A O 21
ATOM 11422 N N . PHE A 1 32 ? 6.943 3.060 1.999 1.00 0.00 32 PHE A N 21
ATOM 11423 C CA . PHE A 1 32 ? 8.205 2.788 2.685 1.00 0.00 32 PHE A CA 21
ATOM 11424 C C . PHE A 1 32 ? 9.391 3.393 1.943 1.00 0.00 32 PHE A C 21
ATOM 11425 O O . PHE A 1 32 ? 9.887 2.821 0.973 1.00 0.00 32 PHE A O 21
ATOM 11442 N N . THR A 1 33 ? 9.844 4.551 2.411 1.00 0.00 33 THR A N 21
ATOM 11443 C CA . THR A 1 33 ? 10.977 5.232 1.797 1.00 0.00 33 THR A CA 21
ATOM 11444 C C . THR A 1 33 ? 12.291 4.643 2.299 1.00 0.00 33 THR A C 21
ATOM 11445 O O . THR A 1 33 ? 12.297 3.657 3.035 1.00 0.00 33 THR A O 21
ATOM 11456 N N . PHE A 1 34 ? 13.402 5.249 1.898 1.00 0.00 34 PHE A N 21
ATOM 11457 C CA . PHE A 1 34 ? 14.719 4.774 2.312 1.00 0.00 34 PHE A CA 21
ATOM 11458 C C . PHE A 1 34 ? 15.738 5.907 2.298 1.00 0.00 34 PHE A C 21
ATOM 11459 O O . PHE A 1 34 ? 16.392 6.181 3.304 1.00 0.00 34 PHE A O 21
ATOM 11476 N N . SER A 1 35 ? 15.869 6.560 1.149 1.00 0.00 35 SER A N 21
ATOM 11477 C CA . SER A 1 35 ? 16.810 7.661 0.999 1.00 0.00 35 SER A CA 21
ATOM 11478 C C . SER A 1 35 ? 16.245 8.740 0.080 1.00 0.00 35 SER A C 21
ATOM 11479 O O . SER A 1 35 ? 15.815 8.395 -1.041 1.00 0.00 35 SER A O 21
#

Secondary structure (DSSP, 8-state):
--B-TT---SSGGGB-SSEEE-TTT-SEEE-SS--